Protein AF-A0A0R3RTC9-F1 (afdb_monomer_lite)

Foldseek 3Di:
DPDPPDDPVVVLVVLVVQQVVQQVVCVVVVPPANGFDDDPRFAFCALPGHDLVSLLVNLVVVVSDDPVSVVRSVSVLVVQLVQQDPQLKGAGGPVCRPPDPDLPDQLWRRGMLLVLLSSLLSVCVRPVDCSSLVSNVSSLSNCVVRVCDPPDCDCGRHNVVSVVSVVSNCVRCVDFLDLVVLLVLLVVLLVVLVPDDDDLVLLQQALFLHLLVLLLLLCLSCLSVVVCNVVSLVSNVVSLVVSVVSDPPPQLQFDRRGCLVSLLSVQLSCCVPPVDGPLVSLVSLLVCLCVQLDPCQQVQWAQACGRHLLVSLLSQVSCCVSNVDNSDDLVSNLSSLVSQLVQQQVVCVVVVNPANGFTGHNNFGFPACGRHDLVRLLSCLLPVVSDDPVSNVSSVRNVVVQLVQQDPQLKHAGTPVCRPPDPDLNGQLWNRGMLLVLLSSLLSVLVRDPDPVSNVSSVVSNVSSLSNCLVRVCALQALFCGRHLLVSLLSLLVVCLRPVPVVSLVSSRVSLCLRSDPVSRVSRDQFPSASRCGRHCSVSSSSSSCNNPSNPRARPSRGHDDD

InterPro domains:
  IPR007822 Lanthionine synthetase C-like [PF05147] (204-558)
  IPR007822 Lanthionine synthetase C-like [PR01950] (204-222)
  IPR007822 Lanthionine synthetase C-like [PR01950] (303-318)
  IPR007822 Lanthionine synthetase C-like [PR01950] (366-382)
  IPR007822 Lanthionine synthetase C-like [PR01950] (428-448)
  IPR007822 Lanthionine synthetase C-like [PR01950] (479-492)
  IPR007822 Lanthionine synthetase C-like [PR01950] (530-547)
  IPR007822 Lanthionine synthetase C-like [SM01260] (1-200)
  IPR007822 Lanthionine synthetase C-like [SM01260] (201-560)
  IPR012341 Six-hairpin glycosidase-like superfamily [G3DSA:1.50.10.10] (1-179)
  IPR012341 Six-hairpin glycosidase-like superfamily [G3DSA:1.50.10.10] (180-560)
  IPR020464 LanC-like protein, eukaryotic [PR01951] (333-348)
  IPR020464 LanC-like protein, eukaryotic [PR01951] (355-367)
  IPR020464 LanC-like protein, eukaryotic [PR01951] (403-418)
  IPR020464 LanC-like protein, eukaryotic [PR01951] (495-513)
  IPR020464 LanC-like protein, eukaryotic [PR01951] (546-560)

Organism: NCBI:txid1147741

Radius of gyration: 29.36 Å; chains: 1; bounding box: 79×51×87 Å

pLDDT: mean 92.73, std 8.26, range [42.28, 98.88]

Sequence (563 aa):
MAYKVIPDACIGNVVNKVIASGRSYAASKRFKVPLMYQYHGRHYLGAAHGLMGILQMLLCFVEFLDEEAKSDVLKTVDWILSLQLKNGNIPSKVEEEGIDQGENELVQWCHGATGAVHLMIVAYLRTRNEKYLKSADAALNLIWEKGILMKGPGICHGAAGSGYAFLLFHRLTNEQVTTQILKREVANLAEEIMKRSHTVDDYDGGAYVGVAGDGYSLLYASRLLPEKTEQYVNFCRRAVEEQLKQRGRDREGQYLLGALGVYVIKAILDYETKKFVNITVIDKVASLINVICAKDYLPNGADEMLVGRAGFLAAILTLRMCLHHEIISNSHVKRVIDCIIDSGRRYARRHKSRAPLMYQYYDVQYLGAAHGLMGILQMLLSFSDLLDDTALRDVESTLNWLLEIQEENGNFAPSVEEIGRNRGSNELVHWCHGATGAVHLMIVAYLRTNKVKFLEVFILHSEKALDLIWKQGILRKGPGICHGVAGGGYAFLLYYRLTQKAKYLKYAQCFARIAYDQNFRNQARRPDSPCSLFEGIGGLLCFLVDVSNPSMAQFPLVPIIFE

Structure (mmCIF, N/CA/C/O backbone):
data_AF-A0A0R3RTC9-F1
#
_entry.id   AF-A0A0R3RTC9-F1
#
loop_
_atom_site.group_PDB
_atom_site.id
_atom_site.type_symbol
_atom_site.label_atom_id
_atom_site.label_alt_id
_atom_site.label_comp_id
_atom_site.label_asym_id
_atom_site.label_entity_id
_atom_site.label_seq_id
_atom_site.pdbx_PDB_ins_code
_atom_site.Cartn_x
_atom_site.Cartn_y
_atom_site.Cartn_z
_atom_site.occupancy
_atom_site.B_iso_or_equiv
_atom_site.auth_seq_id
_atom_site.auth_comp_id
_atom_site.auth_asym_id
_atom_site.auth_atom_id
_atom_site.pdbx_PDB_model_num
ATOM 1 N N . MET A 1 1 ? -46.178 11.152 17.081 1.00 42.28 1 MET A N 1
ATOM 2 C CA . MET A 1 1 ? -46.145 10.811 18.520 1.00 42.28 1 MET A CA 1
ATOM 3 C C . MET A 1 1 ? -46.043 9.302 18.630 1.00 42.28 1 MET A C 1
ATOM 5 O O . MET A 1 1 ? -46.948 8.625 18.163 1.00 42.28 1 MET A O 1
ATOM 9 N N . ALA A 1 2 ? -44.940 8.767 19.151 1.00 46.84 2 ALA A N 1
ATOM 10 C CA . ALA A 1 2 ? -44.885 7.347 19.482 1.00 46.84 2 ALA A CA 1
ATOM 11 C C . ALA A 1 2 ? -45.723 7.140 20.751 1.00 46.84 2 ALA A C 1
ATOM 13 O O . ALA A 1 2 ? -45.414 7.727 21.786 1.00 46.84 2 ALA A O 1
ATOM 14 N N . TYR A 1 3 ? -46.808 6.371 20.668 1.00 51.31 3 TYR A N 1
ATOM 15 C CA . TYR A 1 3 ? -47.539 5.936 21.858 1.00 51.31 3 TYR A CA 1
ATOM 16 C C . TYR A 1 3 ? -46.566 5.157 22.756 1.00 51.31 3 TYR A C 1
ATOM 18 O O . TYR A 1 3 ? -45.981 4.169 22.307 1.00 51.31 3 TYR A O 1
ATOM 26 N N . LYS A 1 4 ? -46.352 5.596 24.006 1.00 59.97 4 LYS A N 1
ATOM 27 C CA . LYS A 1 4 ? -45.584 4.807 24.982 1.00 59.97 4 LYS A CA 1
ATOM 28 C C . LYS A 1 4 ? -46.392 3.550 25.307 1.00 59.97 4 LYS A C 1
ATOM 30 O O . LYS A 1 4 ? -47.387 3.621 26.017 1.00 59.97 4 LYS A O 1
ATOM 35 N N . VAL A 1 5 ? -45.967 2.414 24.755 1.00 80.25 5 VAL A N 1
ATOM 36 C CA . VAL A 1 5 ? -46.619 1.103 24.936 1.00 80.25 5 VAL A CA 1
ATOM 37 C C . VAL A 1 5 ? -46.515 0.612 26.391 1.00 80.25 5 VAL A C 1
ATOM 39 O O . VAL A 1 5 ? -47.360 -0.154 26.839 1.00 80.25 5 VAL A O 1
ATOM 42 N N . ILE A 1 6 ? -45.515 1.079 27.150 1.00 86.81 6 ILE A N 1
ATOM 43 C CA . ILE A 1 6 ? -45.290 0.733 28.561 1.00 86.81 6 ILE A CA 1
ATOM 44 C C . ILE A 1 6 ? -45.199 2.029 29.388 1.00 86.81 6 ILE A C 1
ATOM 46 O O . ILE A 1 6 ? -44.438 2.920 29.000 1.00 86.81 6 ILE A O 1
ATOM 50 N N . PRO A 1 7 ? -45.930 2.159 30.515 1.00 90.94 7 PRO A N 1
ATOM 51 C CA . PRO A 1 7 ? -45.846 3.337 31.378 1.00 90.94 7 PRO A CA 1
ATOM 52 C C . PRO A 1 7 ? -44.465 3.512 32.025 1.00 90.94 7 PRO A C 1
ATOM 54 O O . PRO A 1 7 ? -43.882 2.554 32.533 1.00 90.94 7 PRO A O 1
ATOM 57 N N . ASP A 1 8 ? -43.992 4.757 32.111 1.00 92.19 8 ASP A N 1
ATOM 58 C CA . ASP A 1 8 ? -42.717 5.125 32.750 1.00 92.19 8 ASP A CA 1
ATOM 59 C C . ASP A 1 8 ? -42.610 4.626 34.198 1.00 92.19 8 ASP A C 1
ATOM 61 O O . ASP A 1 8 ? -41.556 4.158 34.617 1.00 92.19 8 ASP A O 1
ATOM 65 N N . ALA A 1 9 ? -43.716 4.641 34.950 1.00 92.56 9 ALA A N 1
ATOM 66 C CA . ALA A 1 9 ? -43.760 4.115 36.314 1.00 92.56 9 ALA A CA 1
ATOM 67 C C . ALA A 1 9 ? -43.423 2.614 36.379 1.00 92.56 9 ALA A C 1
ATOM 69 O O . ALA A 1 9 ? -42.747 2.166 37.304 1.00 92.56 9 ALA A O 1
ATOM 70 N N . CYS A 1 10 ? -43.845 1.827 35.383 1.00 94.44 10 CYS A N 1
ATOM 71 C CA . CYS A 1 10 ? -43.515 0.405 35.311 1.00 94.44 10 CYS A CA 1
ATOM 72 C C . CYS A 1 10 ? -42.017 0.199 35.061 1.00 94.44 10 CYS A C 1
ATOM 74 O O . CYS A 1 10 ? -41.404 -0.654 35.701 1.00 94.44 10 CYS A O 1
ATOM 76 N N . ILE A 1 11 ? -41.423 1.004 34.175 1.00 93.81 11 ILE A N 1
ATOM 77 C CA . ILE A 1 11 ? -39.985 0.964 33.876 1.00 93.81 11 ILE A CA 1
ATOM 78 C C . ILE A 1 11 ? -39.184 1.377 35.117 1.00 93.81 11 ILE A C 1
ATOM 80 O O . ILE A 1 11 ? -38.298 0.638 35.549 1.00 93.81 11 ILE A O 1
ATOM 84 N N . GLY A 1 12 ? -39.552 2.498 35.745 1.00 95.50 12 GLY A N 1
ATOM 85 C CA . GLY A 1 12 ? -38.921 2.996 36.967 1.00 95.50 12 GLY A CA 1
ATOM 86 C C . GLY A 1 12 ? -38.961 1.984 38.113 1.00 95.50 12 GLY A C 1
ATOM 87 O O . GLY A 1 12 ? -37.949 1.767 38.774 1.00 95.50 12 GLY A O 1
ATOM 88 N N . ASN A 1 13 ? -40.080 1.277 38.301 1.00 96.69 13 ASN A N 1
ATOM 89 C CA . ASN A 1 13 ? -40.184 0.218 39.311 1.00 96.69 13 ASN A CA 1
ATOM 90 C C . ASN A 1 13 ? -39.179 -0.920 39.077 1.00 96.69 13 ASN A C 1
ATOM 92 O O . ASN A 1 13 ? -38.574 -1.408 40.034 1.00 96.69 13 ASN A O 1
ATOM 96 N N . VAL A 1 14 ? -38.971 -1.332 37.822 1.00 97.25 14 VAL A N 1
ATOM 97 C CA . VAL A 1 14 ? -37.979 -2.364 37.485 1.00 97.25 14 VAL A CA 1
ATOM 98 C C . VAL A 1 14 ? -36.562 -1.845 37.721 1.00 97.25 14 VAL A C 1
ATOM 100 O O . VAL A 1 14 ? -35.784 -2.519 38.394 1.00 97.25 14 VAL A O 1
ATOM 103 N N . VAL A 1 15 ? -36.238 -0.641 37.241 1.00 97.56 15 VAL A N 1
ATOM 104 C CA . VAL A 1 15 ? -34.916 -0.016 37.424 1.00 97.56 15 VAL A CA 1
ATOM 105 C C . VAL A 1 15 ? -34.570 0.112 38.912 1.00 97.56 15 VAL A C 1
ATOM 107 O O . VAL A 1 15 ? -33.519 -0.365 39.349 1.00 97.56 15 VAL A O 1
ATOM 110 N N . ASN A 1 16 ? -35.491 0.649 39.714 1.00 96.50 16 ASN A N 1
ATOM 111 C CA . ASN A 1 16 ? -35.322 0.785 41.161 1.00 96.50 16 ASN A CA 1
ATOM 112 C C . ASN A 1 16 ? -35.148 -0.574 41.843 1.00 96.50 16 ASN A C 1
ATOM 114 O O . ASN A 1 16 ? -34.333 -0.711 42.758 1.00 96.50 16 ASN A O 1
ATOM 118 N N . LYS A 1 17 ? -35.868 -1.608 41.386 1.00 98.06 17 LYS A N 1
ATOM 119 C CA . LYS A 1 17 ? -35.719 -2.957 41.936 1.00 98.06 17 LYS A CA 1
ATOM 120 C C . LYS A 1 17 ? -34.351 -3.559 41.619 1.00 98.06 17 LYS A C 1
ATOM 122 O O . LYS A 1 17 ? -33.770 -4.190 42.505 1.00 98.06 17 LYS A O 1
ATOM 127 N N . VAL A 1 18 ? -33.831 -3.345 40.409 1.00 98.25 18 VAL A N 1
ATOM 128 C CA . VAL A 1 18 ? -32.479 -3.775 40.023 1.00 98.25 18 VAL A CA 1
ATOM 129 C C . VAL A 1 18 ? -31.452 -3.122 40.951 1.00 98.25 18 VAL A C 1
ATOM 131 O O . VAL A 1 18 ? -30.737 -3.851 41.637 1.00 98.25 18 VAL A O 1
ATOM 134 N N . ILE A 1 19 ? -31.470 -1.790 41.093 1.00 98.56 19 ILE A N 1
ATOM 135 C CA . ILE A 1 19 ? -30.566 -1.051 41.996 1.00 98.56 19 ILE A CA 1
ATOM 136 C C . ILE A 1 19 ? -30.670 -1.549 43.442 1.00 98.56 19 ILE A C 1
ATOM 138 O O . ILE A 1 19 ? -29.659 -1.909 44.046 1.00 98.56 19 ILE A O 1
ATOM 142 N N . ALA A 1 20 ? -31.885 -1.628 43.993 1.00 98.19 20 ALA A N 1
ATOM 143 C CA . ALA A 1 20 ? -32.097 -2.052 45.375 1.00 98.19 20 ALA A CA 1
ATOM 144 C C . ALA A 1 20 ? -31.589 -3.482 45.628 1.00 98.19 20 ALA A C 1
ATOM 146 O O . ALA A 1 20 ? -30.957 -3.744 46.654 1.00 98.19 20 ALA A O 1
ATOM 147 N N . SER A 1 21 ? -31.830 -4.404 44.688 1.00 97.94 21 SER A N 1
ATOM 148 C CA . SER A 1 21 ? -31.330 -5.780 44.793 1.00 97.94 21 SER A CA 1
ATOM 149 C C . SER A 1 21 ? -29.802 -5.850 44.717 1.00 97.94 21 SER A C 1
ATOM 151 O O . SER A 1 21 ? -29.195 -6.556 45.523 1.00 97.94 21 SER A O 1
ATOM 153 N N . GLY A 1 22 ? -29.183 -5.059 43.833 1.00 98.19 22 GLY A N 1
ATOM 154 C CA . GLY A 1 22 ? -27.730 -4.981 43.690 1.00 98.19 22 GLY A CA 1
ATOM 155 C C . GLY A 1 22 ? -27.042 -4.420 44.932 1.00 98.19 22 GLY A C 1
ATOM 156 O O . GLY A 1 22 ? -26.077 -5.016 45.409 1.00 98.19 22 GLY A O 1
ATOM 157 N N . ARG A 1 23 ? -27.574 -3.327 45.500 1.00 98.50 23 ARG A N 1
ATOM 158 C CA . ARG A 1 23 ? -27.082 -2.726 46.755 1.00 98.50 23 ARG A CA 1
ATOM 159 C C . ARG A 1 23 ? -27.177 -3.704 47.921 1.00 98.50 23 ARG A C 1
ATOM 161 O O . ARG A 1 23 ? -26.206 -3.922 48.644 1.00 98.50 23 ARG A O 1
ATOM 168 N N . SER A 1 24 ? -28.351 -4.318 48.093 1.00 98.25 24 SER A N 1
ATOM 169 C CA . SER A 1 24 ? -28.602 -5.267 49.181 1.00 98.25 24 SER A CA 1
ATOM 170 C C . SER A 1 24 ? -27.667 -6.474 49.095 1.00 98.25 24 SER A C 1
ATOM 172 O O . SER A 1 24 ? -27.045 -6.847 50.094 1.00 98.25 24 SER A O 1
ATOM 174 N N . TYR A 1 25 ? -27.507 -7.048 47.899 1.00 98.06 25 TYR A N 1
ATOM 175 C CA . TYR A 1 25 ? -26.626 -8.193 47.709 1.00 98.06 25 TYR A CA 1
ATOM 176 C C . TYR A 1 25 ? -25.154 -7.821 47.934 1.00 98.06 25 TYR A C 1
ATOM 178 O O . TYR A 1 25 ? -24.480 -8.502 48.715 1.00 98.06 25 TYR A O 1
ATOM 186 N N . ALA A 1 26 ? -24.678 -6.717 47.343 1.00 97.69 26 ALA A N 1
ATOM 187 C CA . ALA A 1 26 ? -23.315 -6.220 47.531 1.00 97.69 26 ALA A CA 1
ATOM 188 C C . ALA A 1 26 ? -22.976 -6.009 49.014 1.00 97.69 26 ALA A C 1
ATOM 190 O O . ALA A 1 26 ? -21.958 -6.521 49.488 1.00 97.69 26 ALA A O 1
ATOM 191 N N . ALA A 1 27 ? -23.866 -5.357 49.769 1.00 97.31 27 ALA A N 1
ATOM 192 C CA . ALA A 1 27 ? -23.703 -5.151 51.205 1.00 97.31 27 ALA A CA 1
ATOM 193 C C . ALA A 1 27 ? -23.698 -6.479 51.986 1.00 97.31 27 ALA A C 1
ATOM 195 O O . ALA A 1 27 ? -22.810 -6.708 52.809 1.00 97.31 27 ALA A O 1
ATOM 196 N N . SER A 1 28 ? -24.635 -7.391 51.692 1.00 97.19 28 SER A N 1
ATOM 197 C CA . SER A 1 28 ? -24.749 -8.688 52.387 1.00 97.19 28 SER A CA 1
ATOM 198 C C . SER A 1 28 ? -23.502 -9.567 52.235 1.00 97.19 28 SER A C 1
ATOM 200 O O . SER A 1 28 ? -23.142 -10.309 53.151 1.00 97.19 28 SER A O 1
ATOM 202 N N . LYS A 1 29 ? -22.821 -9.467 51.089 1.00 95.75 29 LYS A N 1
ATOM 203 C CA . LYS A 1 29 ? -21.585 -10.197 50.782 1.00 95.75 29 LYS A CA 1
ATOM 204 C C . LYS A 1 29 ? -20.321 -9.362 51.000 1.00 95.75 29 LYS A C 1
ATOM 206 O O . LYS A 1 29 ? -19.229 -9.868 50.765 1.00 95.75 29 LYS A O 1
ATOM 211 N N . ARG A 1 30 ? -20.459 -8.125 51.497 1.00 94.50 30 ARG A N 1
ATOM 212 C CA . ARG A 1 30 ? -19.363 -7.183 51.785 1.00 94.50 30 ARG A CA 1
ATOM 213 C C . ARG A 1 30 ? -18.473 -6.889 50.568 1.00 94.50 30 ARG A C 1
ATOM 215 O O . ARG A 1 30 ? -17.258 -6.751 50.705 1.00 94.50 30 ARG A O 1
ATOM 222 N N . PHE A 1 31 ? -19.067 -6.788 49.379 1.00 94.31 31 PHE A N 1
ATOM 223 C CA . PHE A 1 31 ? -18.347 -6.311 48.198 1.00 94.31 31 PHE A CA 1
ATOM 224 C C . PHE A 1 31 ? -17.949 -4.842 48.377 1.00 94.31 31 PHE A C 1
ATOM 226 O O . PHE A 1 31 ? -18.695 -4.045 48.939 1.00 94.31 31 PHE A O 1
ATOM 233 N N . LYS A 1 32 ? -16.769 -4.473 47.866 1.00 90.44 32 LYS A N 1
ATOM 234 C CA . LYS A 1 32 ? -16.274 -3.083 47.883 1.00 90.44 32 LYS A CA 1
ATOM 235 C C . LYS A 1 32 ? -16.946 -2.188 46.836 1.00 90.44 32 LYS A C 1
ATOM 237 O O . LYS A 1 32 ? -16.710 -0.984 46.827 1.00 90.44 32 LYS A O 1
ATOM 242 N N . VAL A 1 33 ? -17.752 -2.774 45.953 1.00 95.75 33 VAL A N 1
ATOM 243 C CA . VAL A 1 33 ? -18.508 -2.060 44.925 1.00 95.75 33 VAL A CA 1
ATOM 244 C C . VAL A 1 33 ? -19.961 -1.855 45.334 1.00 95.75 33 VAL A C 1
ATOM 246 O O . VAL A 1 33 ? -20.517 -2.722 46.008 1.00 95.75 33 VAL A O 1
ATOM 249 N N . PRO A 1 34 ? -20.603 -0.757 44.895 1.00 97.44 34 PRO A N 1
ATOM 250 C CA . PRO A 1 34 ? -21.987 -0.472 45.266 1.00 97.44 34 PRO A CA 1
ATOM 251 C C . PRO A 1 34 ? -23.002 -1.499 44.759 1.00 97.44 34 PRO A C 1
ATOM 253 O O . PRO A 1 34 ? -23.995 -1.761 45.434 1.00 97.44 34 PRO A O 1
ATOM 256 N N . LEU A 1 35 ? -22.771 -2.077 43.576 1.00 98.38 35 LEU A N 1
ATOM 257 C CA . LEU A 1 35 ? -23.693 -3.019 42.945 1.00 98.38 35 LEU A CA 1
ATOM 258 C C . LEU A 1 35 ? -22.993 -4.345 42.649 1.00 98.38 35 LEU A C 1
ATOM 260 O O . LEU A 1 35 ? -21.937 -4.380 42.019 1.00 98.38 35 LEU A O 1
ATOM 264 N N . MET A 1 36 ? -23.620 -5.446 43.057 1.00 98.00 36 MET A N 1
ATOM 265 C CA . MET A 1 36 ? -23.179 -6.795 42.718 1.00 98.00 36 MET A CA 1
ATOM 266 C C . MET A 1 36 ? -24.374 -7.738 42.625 1.00 98.00 36 MET A C 1
ATOM 268 O O . MET A 1 36 ? -25.366 -7.563 43.328 1.00 98.00 36 MET A O 1
ATOM 272 N N . TYR A 1 37 ? -24.261 -8.759 41.778 1.00 97.06 37 TYR A N 1
ATOM 273 C CA . TYR A 1 37 ? -25.316 -9.738 41.535 1.00 97.06 37 TYR A CA 1
ATOM 274 C C . TYR A 1 37 ? -24.723 -11.142 41.457 1.00 97.06 37 TYR A C 1
ATOM 276 O O . TYR A 1 37 ? -23.545 -11.322 41.146 1.00 97.06 37 TYR A O 1
ATOM 284 N N . GLN A 1 38 ? -25.557 -12.141 41.727 1.00 95.19 38 GLN A N 1
ATOM 285 C CA . GLN A 1 38 ? -25.181 -13.545 41.644 1.00 95.19 38 GLN A CA 1
ATOM 286 C C . GLN A 1 38 ? -26.135 -14.292 40.725 1.00 95.19 38 GLN A C 1
ATOM 288 O O . GLN A 1 38 ? -27.351 -14.111 40.786 1.00 95.19 38 GLN A O 1
ATOM 293 N N . TYR A 1 39 ? -25.570 -15.183 39.918 1.00 93.25 39 TYR A N 1
ATOM 294 C CA . TYR A 1 39 ? -26.320 -16.092 39.066 1.00 93.25 39 TYR A CA 1
ATOM 295 C C . TYR A 1 39 ? -25.756 -17.508 39.206 1.00 93.25 39 TYR A C 1
ATOM 297 O O . TYR A 1 39 ? -24.554 -17.725 39.049 1.00 93.25 39 TYR A O 1
ATOM 305 N N . HIS A 1 40 ? -26.616 -18.467 39.570 1.00 91.69 40 HIS A N 1
ATOM 306 C CA . HIS A 1 40 ? -26.242 -19.855 39.892 1.00 91.69 40 HIS A CA 1
ATOM 307 C C . HIS A 1 40 ? -24.996 -19.975 40.786 1.00 91.69 40 HIS A C 1
ATOM 309 O O . HIS A 1 40 ? -24.060 -20.720 40.493 1.00 91.69 40 HIS A O 1
ATOM 315 N N . GLY A 1 41 ? -24.967 -19.205 41.874 1.00 91.75 41 GLY A N 1
ATOM 316 C CA . GLY A 1 41 ? -23.883 -19.269 42.852 1.00 91.75 41 GLY A CA 1
ATOM 317 C C . GLY A 1 41 ? -22.601 -18.524 42.462 1.00 91.75 41 GLY A C 1
ATOM 318 O O . GLY A 1 41 ? -21.682 -18.488 43.274 1.00 91.75 41 GLY A O 1
ATOM 319 N N . ARG A 1 42 ? -22.520 -17.905 41.276 1.00 91.94 42 ARG A N 1
ATOM 320 C CA . ARG A 1 42 ? -21.301 -17.239 40.777 1.00 91.94 42 ARG A CA 1
ATOM 321 C C . ARG A 1 42 ? -21.517 -15.760 40.461 1.00 91.94 42 ARG A C 1
ATOM 323 O O . ARG A 1 42 ? -22.640 -15.351 40.154 1.00 91.94 42 ARG A O 1
ATOM 330 N N . HIS A 1 43 ? -20.436 -14.984 40.483 1.00 95.25 43 HIS A N 1
ATOM 331 C CA . HIS A 1 43 ? -20.452 -13.543 40.214 1.00 95.25 43 HIS A CA 1
ATOM 332 C C . HIS A 1 43 ? -19.946 -13.259 38.796 1.00 95.25 43 HIS A C 1
ATOM 334 O O . HIS A 1 43 ? -18.792 -12.894 38.582 1.00 95.25 43 HIS A O 1
ATOM 340 N N . TYR A 1 44 ? -20.804 -13.476 37.800 1.00 95.44 44 TYR A N 1
ATOM 341 C CA . TYR A 1 44 ? -20.446 -13.233 36.404 1.00 95.44 44 TYR A CA 1
ATOM 342 C C . TYR A 1 44 ? -20.260 -11.739 36.118 1.00 95.44 44 TYR A C 1
ATOM 344 O O . TYR A 1 44 ? -21.047 -10.897 36.551 1.00 95.44 44 TYR A O 1
ATOM 352 N N . LEU A 1 45 ? -19.253 -11.425 35.309 1.00 95.12 45 LEU A N 1
ATOM 353 C CA . LEU A 1 45 ? -18.973 -10.073 34.827 1.00 95.12 45 LEU A CA 1
ATOM 354 C C . LEU A 1 45 ? -19.486 -9.852 33.400 1.00 95.12 45 LEU A C 1
ATOM 356 O O . LEU A 1 45 ? -19.853 -8.737 33.062 1.00 95.12 45 LEU A O 1
ATOM 360 N N . GLY A 1 46 ? -19.568 -10.912 32.593 1.00 93.12 46 GLY A N 1
ATOM 361 C CA . GLY A 1 46 ? -19.995 -10.913 31.187 1.00 93.12 46 GLY A CA 1
ATOM 362 C C . GLY A 1 46 ? -21.333 -10.220 30.856 1.00 93.12 46 GLY A C 1
ATOM 363 O O . GLY A 1 46 ? -22.162 -10.000 31.735 1.00 93.12 46 GLY A O 1
ATOM 364 N N . ALA A 1 47 ? -21.592 -9.903 29.578 1.00 94.88 47 ALA A N 1
ATOM 365 C CA . ALA A 1 47 ? -22.787 -9.132 29.196 1.00 94.88 47 ALA A CA 1
ATOM 366 C C . ALA A 1 47 ? -24.110 -9.921 29.251 1.00 94.88 47 ALA A C 1
ATOM 368 O O . ALA A 1 47 ? -25.167 -9.324 29.417 1.00 94.88 47 ALA A O 1
ATOM 369 N N . ALA A 1 48 ? -24.077 -11.251 29.126 1.00 93.06 48 ALA A N 1
ATOM 370 C CA . ALA A 1 48 ? -25.302 -12.057 29.071 1.00 93.06 48 ALA A CA 1
ATOM 371 C C . ALA A 1 48 ? -25.898 -12.341 30.459 1.00 93.06 48 ALA A C 1
ATOM 373 O O . ALA A 1 48 ? -27.094 -12.180 30.682 1.00 93.06 48 ALA A O 1
ATOM 374 N N . HIS A 1 49 ? -25.055 -12.795 31.389 1.00 90.38 49 HIS A N 1
ATOM 375 C CA . HIS A 1 49 ? -25.472 -13.277 32.712 1.00 90.38 49 HIS A CA 1
ATOM 376 C C . HIS A 1 49 ? -24.818 -12.509 33.861 1.00 90.38 49 HIS A C 1
ATOM 378 O O . HIS A 1 49 ? -24.884 -12.946 35.009 1.00 90.38 49 HIS A O 1
ATOM 384 N N . GLY A 1 50 ? -24.128 -11.414 33.551 1.00 94.50 50 GLY A N 1
ATOM 385 C CA . GLY A 1 50 ? -23.233 -10.751 34.480 1.00 94.50 50 GLY A CA 1
ATOM 386 C C . GLY A 1 50 ? -23.394 -9.244 34.543 1.00 94.50 50 GLY A C 1
ATOM 387 O O . GLY A 1 50 ? -24.278 -8.632 33.935 1.00 94.50 50 GLY A O 1
ATOM 388 N N . LEU A 1 51 ? -22.506 -8.658 35.338 1.00 96.69 51 LEU A N 1
ATOM 389 C CA . LEU A 1 51 ? -22.581 -7.268 35.755 1.00 96.69 51 LEU A CA 1
ATOM 390 C C . LEU A 1 51 ? -22.518 -6.286 34.577 1.00 96.69 51 LEU A C 1
ATOM 392 O O . LEU A 1 51 ? -23.236 -5.290 34.599 1.00 96.69 51 LEU A O 1
ATOM 396 N N . MET A 1 52 ? -21.743 -6.573 33.525 1.00 97.62 52 MET A N 1
ATOM 397 C CA . MET A 1 52 ? -21.626 -5.666 32.379 1.00 97.62 52 MET A CA 1
ATOM 398 C C . MET A 1 52 ? -22.960 -5.440 31.661 1.00 97.62 52 MET A C 1
ATOM 400 O O . MET A 1 52 ? -23.278 -4.301 31.326 1.00 97.62 52 MET A O 1
ATOM 404 N N . GLY A 1 53 ? -23.770 -6.487 31.480 1.00 97.25 53 GLY A N 1
ATOM 405 C CA . GLY A 1 53 ? -25.084 -6.365 30.842 1.00 97.25 53 GLY A CA 1
ATOM 406 C C . GLY A 1 53 ? -26.070 -5.570 31.693 1.00 97.25 53 GLY A C 1
ATOM 407 O O . GLY A 1 53 ? -26.789 -4.709 31.184 1.00 97.25 53 GLY A O 1
ATOM 408 N N . ILE A 1 54 ? -26.052 -5.804 33.008 1.00 98.19 54 ILE A N 1
ATOM 409 C CA . ILE A 1 54 ? -26.899 -5.082 33.965 1.00 98.19 54 ILE A CA 1
ATOM 410 C C . ILE A 1 54 ? -26.546 -3.591 33.965 1.00 98.19 54 ILE A C 1
ATOM 412 O O . ILE A 1 54 ? -27.428 -2.751 33.794 1.00 98.19 54 ILE A O 1
ATOM 416 N N . LEU A 1 55 ? -25.259 -3.255 34.100 1.00 98.50 55 LEU A N 1
ATOM 417 C CA . LEU A 1 55 ? -24.790 -1.867 34.095 1.00 98.50 55 LEU A CA 1
ATOM 418 C C . LEU A 1 55 ? -25.075 -1.176 32.757 1.00 98.50 55 LEU A C 1
ATOM 420 O O . LEU A 1 55 ? -25.506 -0.025 32.751 1.00 98.50 55 LEU A O 1
ATOM 424 N N . GLN A 1 56 ? -24.899 -1.880 31.634 1.00 97.69 56 GLN A N 1
ATOM 425 C CA . GLN A 1 56 ? -25.219 -1.349 30.309 1.00 97.69 56 GLN A CA 1
ATOM 426 C C . GLN A 1 56 ? -26.699 -0.953 30.234 1.00 97.69 56 GLN A C 1
ATOM 428 O O . GLN A 1 56 ? -27.012 0.147 29.782 1.00 97.69 56 GLN A O 1
ATOM 433 N N . MET A 1 57 ? -27.609 -1.817 30.698 1.00 97.50 57 MET A N 1
ATOM 434 C CA . MET A 1 57 ? -29.042 -1.511 30.696 1.00 97.50 57 MET A CA 1
ATOM 435 C C . MET A 1 57 ? -29.386 -0.371 31.655 1.00 97.50 57 MET A C 1
ATOM 437 O O . MET A 1 57 ? -30.107 0.540 31.260 1.00 97.50 57 MET A O 1
ATOM 441 N N . LEU A 1 58 ? -28.828 -0.349 32.868 1.00 98.25 58 LEU A N 1
ATOM 442 C CA . LEU A 1 58 ? -29.050 0.756 33.811 1.00 98.25 58 LEU A CA 1
ATOM 443 C C . LEU A 1 58 ? -28.613 2.109 33.227 1.00 98.25 58 LEU A C 1
ATOM 445 O O . LEU A 1 58 ? -29.328 3.096 33.362 1.00 98.25 58 LEU A O 1
ATOM 449 N N . LEU A 1 59 ? -27.488 2.154 32.508 1.00 97.56 59 LEU A N 1
ATOM 450 C CA . LEU A 1 59 ? -27.042 3.363 31.810 1.00 97.56 59 LEU A CA 1
ATOM 451 C C . LEU A 1 59 ? -27.926 3.732 30.607 1.00 97.56 59 LEU A C 1
ATOM 453 O O . LEU A 1 59 ? -28.047 4.914 30.273 1.00 97.56 59 LEU A O 1
ATOM 457 N N . CYS A 1 60 ? -28.542 2.757 29.934 1.00 95.81 60 CYS A N 1
ATOM 458 C CA . CYS A 1 60 ? -29.508 3.036 28.871 1.00 95.81 60 CYS A CA 1
ATOM 459 C C . CYS A 1 60 ? -30.746 3.770 29.407 1.00 95.81 60 CYS A C 1
ATOM 461 O O . CYS A 1 60 ? -31.208 4.673 28.714 1.00 95.81 60 CYS A O 1
ATOM 463 N N . PHE A 1 61 ? -31.189 3.438 30.626 1.00 95.94 61 PHE A N 1
ATOM 464 C CA . PHE A 1 61 ? -32.349 4.002 31.338 1.00 95.94 61 PHE A CA 1
ATOM 465 C C . PHE A 1 61 ? -31.953 5.016 32.432 1.00 95.94 61 PHE A C 1
ATOM 467 O O . PHE A 1 61 ? -32.576 5.088 33.494 1.00 95.94 61 PHE A O 1
ATOM 474 N N . VAL A 1 62 ? -30.886 5.785 32.200 1.00 94.94 62 VAL A N 1
ATOM 475 C CA . VAL A 1 62 ? -30.293 6.713 33.183 1.00 94.94 62 VAL A CA 1
ATOM 476 C C . VAL A 1 62 ? -31.272 7.772 33.706 1.00 94.94 62 VAL A C 1
ATOM 478 O O . VAL A 1 62 ? -31.100 8.282 34.810 1.00 94.94 62 VAL A O 1
ATOM 481 N N . GLU A 1 63 ? -32.300 8.103 32.930 1.00 94.50 63 GLU A N 1
ATOM 482 C CA . GLU A 1 63 ? -33.359 9.048 33.283 1.00 94.50 63 GLU A CA 1
ATOM 483 C C . GLU A 1 63 ? -34.252 8.565 34.435 1.00 94.50 63 GLU A C 1
ATOM 485 O O . GLU A 1 63 ? -34.895 9.384 35.086 1.00 94.50 63 GLU A O 1
ATOM 490 N N . PHE A 1 64 ? -34.262 7.257 34.713 1.00 96.38 64 PHE A N 1
ATOM 491 C CA . PHE A 1 64 ? -35.002 6.648 35.821 1.00 96.38 64 PHE A CA 1
ATOM 492 C C . PHE A 1 64 ? -34.155 6.462 37.087 1.00 96.38 64 PHE A C 1
ATOM 494 O O . PHE A 1 64 ? -34.666 5.971 38.090 1.00 96.38 64 PHE A O 1
ATOM 501 N N . LEU A 1 65 ? -32.869 6.822 37.047 1.00 96.62 65 LEU A N 1
ATOM 502 C CA . LEU A 1 65 ? -31.963 6.729 38.189 1.00 96.62 65 LEU A CA 1
ATOM 503 C C . LEU A 1 65 ? -31.922 8.060 38.945 1.00 96.62 65 LEU A C 1
ATOM 505 O O . LEU A 1 65 ? -31.791 9.123 38.334 1.00 96.62 65 LEU A O 1
ATOM 509 N N . ASP A 1 66 ? -31.964 8.003 40.275 1.00 96.38 66 ASP A N 1
ATOM 510 C CA . ASP A 1 66 ? -31.587 9.144 41.113 1.00 96.38 66 ASP A CA 1
ATOM 511 C C . ASP A 1 66 ? -30.057 9.351 41.123 1.00 96.38 66 ASP A C 1
ATOM 513 O O . ASP A 1 66 ? -29.290 8.542 40.593 1.00 96.38 66 ASP A O 1
ATOM 517 N N . GLU A 1 67 ? -29.586 10.462 41.693 1.00 97.19 67 GLU A N 1
ATOM 518 C CA . GLU A 1 67 ? -28.156 10.809 41.686 1.00 97.19 67 GLU A CA 1
ATOM 519 C C . GLU A 1 67 ? -27.281 9.804 42.450 1.00 97.19 67 GLU A C 1
ATOM 521 O O . GLU A 1 67 ? -26.139 9.543 42.057 1.00 97.19 67 GLU A O 1
ATOM 526 N N . GLU A 1 68 ? -27.810 9.189 43.509 1.00 97.88 68 GLU A N 1
ATOM 527 C CA . GLU A 1 68 ? -27.086 8.167 44.266 1.00 97.88 68 GLU A CA 1
ATOM 528 C C . GLU A 1 68 ? -26.939 6.890 43.426 1.00 97.88 68 GLU A C 1
ATOM 530 O O . GLU A 1 68 ? -25.843 6.342 43.301 1.00 97.88 68 GLU A O 1
ATOM 535 N N . ALA A 1 69 ? -28.016 6.447 42.777 1.00 98.06 69 ALA A N 1
ATOM 536 C CA . ALA A 1 69 ? -28.026 5.288 41.898 1.00 98.06 69 ALA A CA 1
ATOM 537 C C . ALA A 1 69 ? -27.138 5.505 40.664 1.00 98.06 69 ALA A C 1
ATOM 539 O O . ALA A 1 69 ? -26.407 4.594 40.269 1.00 98.06 69 ALA A O 1
ATOM 540 N N . LYS A 1 70 ? -27.118 6.717 40.088 1.00 98.06 70 LYS A N 1
ATOM 541 C CA . LYS A 1 70 ? -26.157 7.085 39.031 1.00 98.06 70 LYS A CA 1
ATOM 542 C C . LYS A 1 70 ? -24.717 6.954 39.520 1.00 98.06 70 LYS A C 1
ATOM 544 O O . LYS A 1 70 ? -23.888 6.370 38.818 1.00 98.06 70 LYS A O 1
ATOM 549 N N . SER A 1 71 ? -24.419 7.463 40.719 1.00 97.94 71 SER A N 1
ATOM 550 C CA . SER A 1 71 ? -23.090 7.343 41.332 1.00 97.94 71 SER A CA 1
ATOM 551 C C . SER A 1 71 ? -22.687 5.879 41.511 1.00 97.94 71 SER A C 1
ATOM 553 O O . SER A 1 71 ? -21.570 5.497 41.160 1.00 97.94 71 SER A O 1
ATOM 555 N N . ASP A 1 72 ? -23.605 5.048 41.996 1.00 98.50 72 ASP A N 1
ATOM 556 C CA . ASP A 1 72 ? -23.367 3.628 42.234 1.00 98.50 72 ASP A CA 1
ATOM 557 C C . ASP A 1 72 ? -23.098 2.851 40.951 1.00 98.50 72 ASP A C 1
ATOM 559 O O . ASP A 1 72 ? -22.153 2.057 40.893 1.00 98.50 72 ASP A O 1
ATOM 563 N N . VAL A 1 73 ? -23.888 3.109 39.906 1.00 98.56 73 VAL A N 1
ATOM 564 C CA . VAL A 1 73 ? -23.671 2.526 38.580 1.00 98.56 73 VAL A CA 1
ATOM 565 C C . VAL A 1 73 ? -22.284 2.906 38.071 1.00 98.56 73 VAL A C 1
ATOM 567 O O . VAL A 1 73 ? -21.508 2.014 37.740 1.00 98.56 73 VAL A O 1
ATOM 570 N N . LEU A 1 74 ? -21.925 4.194 38.070 1.00 98.06 74 LEU A N 1
ATOM 571 C CA . LEU A 1 74 ? -20.633 4.645 37.540 1.00 98.06 74 LEU A CA 1
ATOM 572 C C . LEU A 1 74 ? -19.435 4.132 38.348 1.00 98.06 74 LEU A C 1
ATOM 574 O O . LEU A 1 74 ? -18.466 3.675 37.750 1.00 98.06 74 LEU A O 1
ATOM 578 N N . LYS A 1 75 ? -19.510 4.118 39.683 1.00 98.38 75 LYS A N 1
ATOM 579 C CA . LYS A 1 75 ? -18.467 3.512 40.534 1.00 98.38 75 LYS A CA 1
ATOM 580 C C . LYS A 1 75 ? -18.286 2.024 40.236 1.00 98.38 75 LYS A C 1
ATOM 582 O O . LYS A 1 75 ? -17.166 1.521 40.253 1.00 98.38 75 LYS A O 1
ATOM 587 N N . THR A 1 76 ? -19.378 1.320 39.949 1.00 98.56 76 THR A N 1
ATOM 588 C CA . THR A 1 76 ? -19.322 -0.103 39.597 1.00 98.56 76 THR A CA 1
ATOM 589 C C . THR A 1 76 ? -18.749 -0.311 38.187 1.00 98.56 76 THR A C 1
ATOM 591 O O . THR A 1 76 ? -17.960 -1.231 37.985 1.00 98.56 76 THR A O 1
ATOM 594 N N . VAL A 1 77 ? -19.069 0.561 37.221 1.00 98.31 77 VAL A N 1
ATOM 595 C CA . VAL A 1 77 ? -18.442 0.555 35.881 1.00 98.31 77 VAL A CA 1
ATOM 596 C C . VAL A 1 77 ? -16.938 0.825 35.979 1.00 98.31 77 VAL A C 1
ATOM 598 O O . VAL A 1 77 ? -16.152 0.125 35.347 1.00 98.31 77 VAL A O 1
ATOM 601 N N . ASP A 1 78 ? -16.528 1.791 36.800 1.00 98.12 78 ASP A N 1
ATOM 602 C CA . ASP A 1 78 ? -15.116 2.110 37.035 1.00 98.12 78 ASP A CA 1
ATOM 603 C C . ASP A 1 78 ? -14.351 0.945 37.652 1.00 98.12 78 ASP A C 1
ATOM 605 O O . ASP A 1 78 ? -13.203 0.686 37.290 1.00 98.12 78 ASP A O 1
ATOM 609 N N . TRP A 1 79 ? -15.005 0.197 38.536 1.00 97.56 79 TRP A N 1
ATOM 610 C CA . TRP A 1 79 ? -14.436 -1.034 39.049 1.00 97.56 79 TRP A CA 1
ATOM 611 C C . TRP A 1 79 ? -14.293 -2.104 37.960 1.00 97.56 79 TRP A C 1
ATOM 613 O O . TRP A 1 79 ? -13.212 -2.670 37.847 1.00 97.56 79 TRP A O 1
ATOM 623 N N . ILE A 1 80 ? -15.296 -2.329 37.098 1.00 96.56 80 ILE A N 1
ATOM 624 C CA . ILE A 1 80 ? -15.150 -3.239 35.940 1.00 96.56 80 ILE A CA 1
ATOM 625 C C . ILE A 1 80 ? -13.959 -2.831 35.066 1.00 96.56 80 ILE A C 1
ATOM 627 O O . ILE A 1 80 ? -13.167 -3.684 34.673 1.00 96.56 80 ILE A O 1
ATOM 631 N N . LEU A 1 81 ? -13.809 -1.534 34.789 1.00 95.88 81 LEU A N 1
ATOM 632 C CA . LEU A 1 81 ? -12.684 -1.006 34.018 1.00 95.88 81 LEU A CA 1
ATOM 633 C C . LEU A 1 81 ? -11.340 -1.293 34.703 1.00 95.88 81 LEU A C 1
ATOM 635 O O . LEU A 1 81 ? -10.370 -1.611 34.022 1.00 95.88 81 LEU A O 1
ATOM 639 N N . SER A 1 82 ? -11.282 -1.250 36.038 1.00 94.94 82 SER A N 1
ATOM 640 C CA . SER A 1 82 ? -10.069 -1.602 36.793 1.00 94.94 82 SER A CA 1
ATOM 641 C C . SER A 1 82 ? -9.679 -3.083 36.705 1.00 94.94 82 SER A C 1
ATOM 643 O O . SER A 1 82 ? -8.521 -3.411 36.950 1.00 94.94 82 SER A O 1
ATOM 645 N N . LEU A 1 83 ? -10.610 -3.963 36.313 1.00 93.69 83 LEU A N 1
ATOM 646 C CA . LEU A 1 83 ? -10.352 -5.389 36.090 1.00 93.69 83 LEU A CA 1
ATOM 647 C C . LEU A 1 83 ? -9.806 -5.685 34.685 1.00 93.69 83 LEU A C 1
ATOM 649 O O . LEU A 1 83 ? -9.512 -6.844 34.386 1.00 93.69 83 LEU A O 1
ATOM 653 N N . GLN A 1 84 ? -9.711 -4.682 33.803 1.00 93.81 84 GLN A N 1
ATOM 654 C CA . GLN A 1 84 ? -9.217 -4.889 32.446 1.00 93.81 84 GLN A CA 1
ATOM 655 C C . GLN A 1 84 ? -7.745 -5.323 32.471 1.00 93.81 84 GLN A C 1
ATOM 657 O O . GLN A 1 84 ? -6.873 -4.639 33.010 1.00 93.81 84 GLN A O 1
ATOM 662 N N . LEU A 1 85 ? -7.475 -6.479 31.872 1.00 90.69 85 LEU A N 1
ATOM 663 C CA . LEU A 1 85 ? -6.145 -7.062 31.767 1.00 90.69 85 LEU A CA 1
ATOM 664 C C . LEU A 1 85 ? -5.280 -6.268 30.779 1.00 90.69 85 LEU A C 1
ATOM 666 O O . LEU A 1 85 ? -5.778 -5.527 29.932 1.00 90.69 85 LEU A O 1
ATOM 670 N N . LYS A 1 86 ? -3.957 -6.469 30.835 1.00 87.44 86 LYS A N 1
ATOM 671 C CA . LYS A 1 86 ? -2.999 -5.784 29.943 1.00 87.44 86 LYS A CA 1
ATOM 672 C C . LYS A 1 86 ? -3.259 -6.033 28.456 1.00 87.44 86 LYS A C 1
ATOM 674 O O . LYS A 1 86 ? -2.968 -5.166 27.644 1.00 87.44 86 LYS A O 1
ATOM 679 N N . ASN A 1 87 ? -3.790 -7.203 28.111 1.00 86.06 87 ASN A N 1
ATOM 680 C CA . ASN A 1 87 ? -4.162 -7.549 26.741 1.00 86.06 87 ASN A CA 1
ATOM 681 C C . ASN A 1 87 ? -5.519 -6.961 26.316 1.00 86.06 87 ASN A C 1
ATOM 683 O O . ASN A 1 87 ? -5.949 -7.209 25.201 1.00 86.06 87 ASN A O 1
ATOM 687 N N . GLY A 1 88 ? -6.207 -6.217 27.187 1.00 90.31 88 GLY A N 1
ATOM 688 C CA . GLY A 1 88 ? -7.506 -5.610 26.909 1.00 90.31 88 GLY A CA 1
ATOM 689 C C . GLY A 1 88 ? -8.718 -6.466 27.289 1.00 90.31 88 GLY A C 1
ATOM 690 O O . GLY A 1 88 ? -9.842 -5.967 27.182 1.00 90.31 88 GLY A O 1
ATOM 691 N N . ASN A 1 89 ? -8.539 -7.709 27.759 1.00 92.62 89 ASN A N 1
ATOM 692 C CA . ASN A 1 89 ? -9.665 -8.549 28.177 1.00 92.62 89 ASN A CA 1
ATOM 693 C C . ASN A 1 89 ? -10.260 -8.111 29.520 1.00 92.62 89 ASN A C 1
ATOM 695 O O . ASN A 1 89 ? -9.615 -7.417 30.301 1.00 92.62 89 ASN A O 1
ATOM 699 N N . ILE A 1 90 ? -11.471 -8.582 29.820 1.00 92.19 90 ILE A N 1
ATOM 700 C CA . ILE A 1 90 ? -12.079 -8.492 31.153 1.00 92.19 90 ILE A CA 1
ATOM 701 C C . ILE A 1 90 ? -12.422 -9.9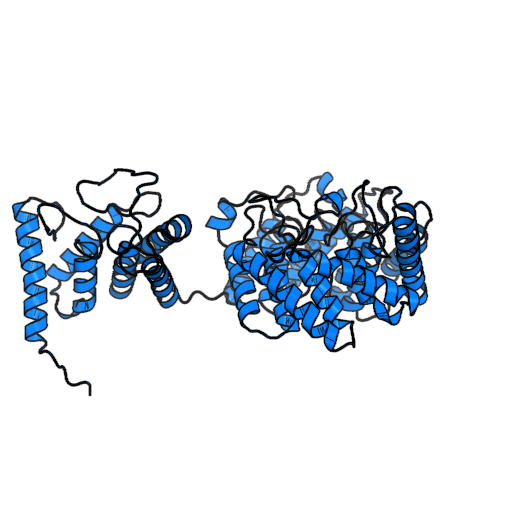13 31.622 1.00 92.19 90 ILE A C 1
ATOM 703 O O . ILE A 1 90 ? -12.987 -10.672 30.831 1.00 92.19 90 ILE A O 1
ATOM 707 N N . PRO A 1 91 ? -12.121 -10.294 32.880 1.00 90.81 91 PRO A N 1
ATOM 708 C CA . PRO A 1 91 ? -12.454 -11.615 33.406 1.00 90.81 91 PRO A CA 1
ATOM 709 C C . PRO A 1 91 ? -13.941 -11.948 33.259 1.00 90.81 91 PRO A C 1
ATOM 711 O O . PRO A 1 91 ? -14.810 -11.074 33.283 1.00 90.81 91 PRO A O 1
ATOM 714 N N . SER A 1 92 ? -14.266 -13.235 33.137 1.00 89.62 92 SER A N 1
ATOM 715 C CA . SER A 1 92 ? -15.662 -13.655 32.960 1.00 89.62 92 SER A CA 1
ATOM 716 C C . SER A 1 92 ? -16.459 -13.609 34.258 1.00 89.62 92 SER A C 1
ATOM 718 O O . SER A 1 92 ? -17.694 -13.516 34.217 1.00 89.62 92 SER A O 1
ATOM 720 N N . LYS A 1 93 ? -15.763 -13.700 35.396 1.00 91.25 93 LYS A N 1
ATOM 721 C CA . LYS A 1 93 ? -16.311 -13.748 36.755 1.00 91.25 93 LYS A CA 1
ATOM 722 C C . LYS A 1 93 ? -15.345 -13.075 37.724 1.00 91.25 93 LYS A C 1
ATOM 724 O O . LYS A 1 93 ? -14.154 -12.990 37.439 1.00 91.25 93 LYS A O 1
ATOM 729 N N . VAL A 1 94 ? -15.851 -12.641 38.874 1.00 89.75 94 VAL A N 1
ATOM 730 C CA . VAL A 1 94 ? -15.026 -12.012 39.922 1.00 89.75 94 VAL A CA 1
ATOM 731 C C . VAL A 1 94 ? -13.977 -12.977 40.464 1.00 89.75 94 VAL A C 1
ATOM 733 O O . VAL A 1 94 ? -12.849 -12.588 40.729 1.00 89.75 94 VAL A O 1
ATOM 736 N N . GLU A 1 95 ? -14.325 -14.257 40.577 1.00 86.94 95 GLU A N 1
ATOM 737 C CA . GLU A 1 95 ? -13.430 -15.302 41.078 1.00 86.94 95 GLU A CA 1
ATOM 738 C C . GLU A 1 95 ? -12.225 -15.570 40.154 1.00 86.94 95 GLU A C 1
ATOM 740 O O . GLU A 1 95 ? -11.319 -16.306 40.532 1.00 86.94 95 GLU A O 1
ATOM 745 N N . GLU A 1 96 ? -12.219 -14.986 38.952 1.00 80.38 96 GLU A N 1
ATOM 746 C CA . GLU A 1 96 ? -11.162 -15.113 37.946 1.00 80.38 96 GLU A CA 1
ATOM 747 C C . GLU A 1 96 ? -10.301 -13.837 37.830 1.00 80.38 96 GLU A C 1
ATOM 749 O O . GLU A 1 96 ? -9.543 -13.680 36.873 1.00 80.38 96 GLU A O 1
ATOM 754 N N . GLU A 1 97 ? -10.406 -12.906 38.784 1.00 77.38 97 GLU A N 1
ATOM 755 C CA . GLU A 1 97 ? -9.588 -11.690 38.815 1.00 77.38 97 GLU A CA 1
ATOM 756 C C . GLU A 1 97 ? -8.085 -12.022 38.818 1.00 77.38 97 GLU A C 1
ATOM 758 O O . GLU A 1 97 ? -7.593 -12.785 39.649 1.00 77.38 97 GLU A O 1
ATOM 763 N N . GLY A 1 98 ? -7.346 -11.448 37.863 1.00 68.50 98 GLY A N 1
ATOM 764 C CA . GLY A 1 98 ? -5.904 -11.662 37.714 1.00 68.50 98 GLY A CA 1
ATOM 765 C C . GLY A 1 98 ? -5.497 -13.026 37.141 1.00 68.50 98 GLY A C 1
ATOM 766 O O . GLY A 1 98 ? -4.299 -13.295 37.053 1.00 68.50 98 GLY A O 1
ATOM 767 N N . ILE A 1 99 ? -6.450 -13.876 36.738 1.00 72.69 99 ILE A N 1
ATOM 768 C CA . ILE A 1 99 ? -6.159 -15.168 36.106 1.00 72.69 99 ILE A CA 1
ATOM 769 C C . ILE A 1 99 ? -5.997 -14.982 34.593 1.00 72.69 99 ILE A C 1
ATOM 771 O O . ILE A 1 99 ? -6.956 -14.666 33.891 1.00 72.69 99 ILE A O 1
ATOM 775 N N . ASP A 1 100 ? -4.791 -15.237 34.086 1.00 66.38 100 ASP A N 1
ATOM 776 C CA . ASP A 1 100 ? -4.527 -15.371 32.651 1.00 66.38 100 ASP A CA 1
ATOM 777 C C . ASP A 1 100 ? -4.843 -16.808 32.204 1.00 66.38 100 ASP A C 1
ATOM 779 O O . ASP A 1 100 ? -4.247 -17.771 32.692 1.00 66.38 100 ASP A O 1
ATOM 783 N N . GLN A 1 101 ? -5.814 -16.960 31.299 1.00 69.06 101 GLN A N 1
ATOM 784 C CA . GLN A 1 101 ? -6.229 -18.263 30.761 1.00 69.06 101 GLN A CA 1
ATOM 785 C C . GLN A 1 101 ? -5.509 -18.633 29.451 1.00 69.06 101 GLN A C 1
ATOM 787 O O . GLN A 1 101 ? -5.804 -19.683 28.869 1.00 69.06 101 GLN A O 1
ATOM 792 N N . GLY A 1 102 ? -4.572 -17.805 28.978 1.00 67.69 102 GLY A N 1
ATOM 793 C CA . GLY A 1 102 ? -3.788 -18.048 27.770 1.00 67.69 102 GLY A CA 1
ATOM 794 C C . GLY A 1 102 ? -4.656 -18.217 26.518 1.00 67.69 102 GLY A C 1
ATOM 795 O O . GLY A 1 102 ? -5.302 -17.280 26.046 1.00 67.69 102 GLY A O 1
ATOM 796 N N . GLU A 1 103 ? -4.656 -19.423 25.948 1.00 59.12 103 GLU A N 1
ATOM 797 C CA . GLU A 1 103 ? -5.450 -19.764 24.755 1.00 59.12 103 GLU A CA 1
ATOM 798 C C . GLU A 1 103 ? -6.937 -20.007 25.058 1.00 59.12 103 GLU A C 1
ATOM 800 O O . GLU A 1 103 ? -7.768 -19.925 24.157 1.00 59.12 103 GLU A O 1
ATOM 805 N N . ASN A 1 104 ? -7.296 -20.251 26.323 1.00 63.81 104 ASN A N 1
ATOM 806 C CA . ASN A 1 104 ? -8.683 -20.486 26.738 1.00 63.81 104 ASN A CA 1
ATOM 807 C C . ASN A 1 104 ? -9.437 -19.191 27.081 1.00 63.81 104 ASN A C 1
ATOM 809 O O . ASN A 1 104 ? -10.547 -19.244 27.611 1.00 63.81 104 ASN A O 1
ATOM 813 N N . GLU A 1 105 ? -8.853 -18.026 26.788 1.00 75.25 105 GLU A N 1
ATOM 814 C CA . GLU A 1 105 ? -9.478 -16.738 27.065 1.00 75.25 105 GLU A CA 1
ATOM 815 C C . GLU A 1 105 ? -10.831 -16.584 26.360 1.00 75.25 105 GLU A C 1
ATOM 817 O O . GLU A 1 105 ? -10.961 -16.623 25.134 1.00 75.25 105 GLU A O 1
ATOM 822 N N . LEU A 1 106 ? -11.862 -16.334 27.164 1.00 86.19 106 LEU A N 1
ATOM 823 C CA . LEU A 1 106 ? -13.177 -15.962 26.668 1.00 86.19 106 LEU A CA 1
ATOM 824 C C . LEU A 1 106 ? -13.148 -14.482 26.265 1.00 86.19 106 LEU A C 1
ATOM 826 O O . LEU A 1 106 ? -12.920 -13.608 27.099 1.00 86.19 106 LEU A O 1
ATOM 830 N N . VAL A 1 107 ? -13.356 -14.209 24.975 1.00 88.94 107 VAL A N 1
ATOM 831 C CA . VAL A 1 107 ? -13.414 -12.850 24.390 1.00 88.94 107 VAL A CA 1
ATOM 832 C C . VAL A 1 107 ? -14.794 -12.529 23.805 1.00 88.94 107 VAL A C 1
ATOM 834 O O . VAL A 1 107 ? -14.959 -11.591 23.027 1.00 88.94 107 VAL A O 1
ATOM 837 N N . GLN A 1 108 ? -15.802 -13.326 24.151 1.00 90.50 108 GLN A N 1
ATOM 838 C CA . GLN A 1 108 ? -17.143 -13.314 23.572 1.00 90.50 108 GLN A CA 1
ATOM 839 C C . GLN A 1 108 ? -18.056 -12.246 24.175 1.00 90.50 108 GLN A C 1
ATOM 841 O O . GLN A 1 108 ? -17.750 -11.637 25.197 1.00 90.50 108 GLN A O 1
ATOM 846 N N . TRP A 1 109 ? -19.210 -11.998 23.544 1.00 92.69 109 TRP A N 1
ATOM 847 C CA . TRP A 1 109 ? -20.175 -11.031 24.074 1.00 92.69 109 TRP A CA 1
ATOM 848 C C . TRP A 1 109 ? -20.690 -11.472 25.446 1.00 92.69 109 TRP A C 1
ATOM 850 O O . TRP A 1 109 ? -20.725 -10.685 26.392 1.00 92.69 109 TRP A O 1
ATOM 860 N N . CYS A 1 110 ? -21.018 -12.759 25.591 1.00 91.75 110 CYS A N 1
ATOM 861 C CA . CYS A 1 110 ? -21.471 -13.293 26.870 1.00 91.75 110 CYS A CA 1
ATOM 862 C C . CYS A 1 110 ? -20.408 -13.250 27.970 1.00 91.75 110 CYS A C 1
ATOM 864 O O . CYS A 1 110 ? -20.794 -13.127 29.129 1.00 91.75 110 CYS A O 1
ATOM 866 N N . HIS A 1 111 ? -19.120 -13.332 27.620 1.00 88.81 111 HIS A N 1
ATOM 867 C CA . HIS A 1 111 ? -17.990 -13.475 28.536 1.00 88.81 111 HIS A CA 1
ATOM 868 C C . HIS A 1 111 ? -16.731 -12.841 27.920 1.00 88.81 111 HIS A C 1
ATOM 870 O O . HIS A 1 111 ? -16.194 -13.379 26.954 1.00 88.81 111 HIS A O 1
ATOM 876 N N . GLY A 1 112 ? -16.279 -11.709 28.474 1.00 91.06 112 GLY A N 1
ATOM 877 C CA . GLY A 1 112 ? -15.014 -11.065 28.107 1.00 91.06 112 GLY A CA 1
ATOM 878 C C . GLY A 1 112 ? -15.122 -9.766 27.305 1.00 91.06 112 GLY A C 1
ATOM 879 O O . GLY A 1 112 ? -16.118 -9.036 27.376 1.00 91.06 112 GLY A O 1
ATOM 880 N N . ALA A 1 113 ? -14.057 -9.482 26.551 1.00 93.56 113 ALA A N 1
ATOM 881 C CA . ALA A 1 113 ? -13.809 -8.227 25.837 1.00 93.56 113 ALA A CA 1
ATOM 882 C C . ALA A 1 113 ? -14.984 -7.735 24.972 1.00 93.56 113 ALA A C 1
ATOM 884 O O . ALA A 1 113 ? -15.343 -6.560 25.037 1.00 93.56 113 ALA A O 1
ATOM 885 N N . THR A 1 114 ? -15.639 -8.609 24.196 1.00 93.62 114 THR A N 1
ATOM 886 C CA . THR A 1 114 ? -16.750 -8.183 23.319 1.00 93.62 114 THR A CA 1
ATOM 887 C C . THR A 1 114 ? -17.928 -7.618 24.122 1.00 93.62 114 THR A C 1
ATOM 889 O O . THR A 1 114 ? -18.544 -6.631 23.710 1.00 93.62 114 THR A O 1
ATOM 892 N N . GLY A 1 115 ? -18.242 -8.201 25.283 1.00 94.12 115 GLY A N 1
ATOM 893 C CA . GLY A 1 115 ? -19.264 -7.667 26.188 1.00 94.12 115 GLY A CA 1
ATOM 894 C C . GLY A 1 115 ? -18.842 -6.333 26.810 1.00 94.12 115 GLY A C 1
ATOM 895 O O . GLY A 1 115 ? -19.649 -5.405 26.894 1.00 94.12 115 GLY A O 1
ATOM 896 N N . ALA A 1 116 ? -17.560 -6.209 27.162 1.00 95.69 116 ALA A N 1
ATOM 897 C CA . ALA A 1 116 ? -16.987 -4.986 27.716 1.00 95.69 116 ALA A CA 1
ATOM 898 C C . ALA A 1 116 ? -17.130 -3.791 26.770 1.00 95.69 116 ALA A C 1
ATOM 900 O O . ALA A 1 116 ? -17.561 -2.725 27.208 1.00 95.69 116 ALA A O 1
ATOM 901 N N . VAL A 1 117 ? -16.863 -3.971 25.471 1.00 96.31 117 VAL A N 1
ATOM 902 C CA . VAL A 1 117 ? -17.006 -2.900 24.468 1.00 96.31 117 VAL A CA 1
ATOM 903 C C . VAL A 1 117 ? -18.403 -2.273 24.510 1.00 96.31 117 VAL A C 1
ATOM 905 O O . VAL A 1 117 ? -18.529 -1.049 24.497 1.00 96.31 117 VAL A O 1
ATOM 908 N N . HIS A 1 118 ? -19.455 -3.089 24.621 1.00 95.62 118 HIS A N 1
ATOM 909 C CA . HIS A 1 118 ? -20.834 -2.596 24.660 1.00 95.62 118 HIS A CA 1
ATOM 910 C C . HIS A 1 118 ? -21.092 -1.722 25.892 1.00 95.62 118 HIS A C 1
ATOM 912 O O . HIS A 1 118 ? -21.644 -0.627 25.762 1.00 95.62 118 HIS A O 1
ATOM 918 N N . LEU A 1 119 ? -20.662 -2.173 27.076 1.00 97.56 119 LEU A N 1
ATOM 919 C CA . LEU A 1 119 ? -20.778 -1.387 28.303 1.00 97.56 119 LEU A CA 1
ATOM 920 C C . LEU A 1 119 ? -19.996 -0.072 28.195 1.00 97.56 119 LEU A C 1
ATOM 922 O O . LEU A 1 119 ? -20.545 0.991 28.484 1.00 97.56 119 LEU A O 1
ATOM 926 N N . MET A 1 120 ? -18.733 -0.140 27.771 1.00 97.69 120 MET A N 1
ATOM 927 C CA . MET A 1 120 ? -17.839 1.017 27.733 1.00 97.69 120 MET A CA 1
ATOM 928 C C . MET A 1 120 ? -18.318 2.088 26.747 1.00 97.69 120 MET A C 1
ATOM 930 O O . MET A 1 120 ? -18.267 3.278 27.057 1.00 97.69 120 MET A O 1
ATOM 934 N N . ILE A 1 121 ? -18.878 1.687 25.603 1.00 95.31 121 ILE A N 1
ATOM 935 C CA . ILE A 1 121 ? -19.502 2.614 24.646 1.00 95.31 121 ILE A CA 1
ATOM 936 C C . ILE A 1 121 ? -20.696 3.336 25.276 1.00 95.31 121 ILE A C 1
ATOM 938 O O . ILE A 1 121 ? -20.815 4.556 25.150 1.00 95.31 121 ILE A O 1
ATOM 942 N N . VAL A 1 122 ? -21.577 2.615 25.977 1.00 96.19 122 VAL A N 1
ATOM 943 C CA . VAL A 1 122 ? -22.733 3.238 26.641 1.00 96.19 122 VAL A CA 1
ATOM 944 C C . VAL A 1 122 ? -22.273 4.161 27.775 1.00 96.19 122 VAL A C 1
ATOM 946 O O . VAL A 1 122 ? -22.768 5.284 27.884 1.00 96.19 122 VAL A O 1
ATOM 949 N N . ALA A 1 123 ? -21.282 3.748 28.569 1.00 97.25 123 ALA A N 1
ATOM 950 C CA . ALA A 1 123 ? -20.693 4.577 29.617 1.00 97.25 123 ALA A CA 1
ATOM 951 C C . ALA A 1 123 ? -20.086 5.869 29.046 1.00 97.25 123 ALA A C 1
ATOM 953 O O . ALA A 1 123 ? -20.355 6.957 29.566 1.00 97.25 123 ALA A O 1
ATOM 954 N N . TYR A 1 124 ? -19.351 5.786 27.934 1.00 96.38 124 TYR A N 1
ATOM 955 C CA . TYR A 1 124 ? -18.849 6.961 27.221 1.00 96.38 124 TYR A CA 1
ATOM 956 C C . TYR A 1 124 ? -19.986 7.863 26.731 1.00 96.38 124 TYR A C 1
ATOM 958 O O . TYR A 1 124 ? -19.957 9.069 26.959 1.00 96.38 124 TYR A O 1
ATOM 966 N N . LEU A 1 125 ? -21.026 7.304 26.111 1.00 93.19 125 LEU A N 1
ATOM 967 C CA . LEU A 1 125 ? -22.164 8.085 25.617 1.00 93.19 125 LEU A CA 1
ATOM 968 C C . LEU A 1 125 ? -22.898 8.848 26.729 1.00 93.19 125 LEU A C 1
ATOM 970 O O . LEU A 1 125 ? -23.440 9.922 26.463 1.00 93.19 125 LEU A O 1
ATOM 974 N N . ARG A 1 126 ? -22.921 8.313 27.956 1.00 94.31 126 ARG A N 1
ATOM 975 C CA . ARG A 1 126 ? -23.568 8.950 29.114 1.00 94.31 126 ARG A CA 1
ATOM 976 C C . ARG A 1 126 ? -22.684 9.941 29.858 1.00 94.31 126 ARG A C 1
ATOM 978 O O . ARG A 1 126 ? -23.204 10.903 30.406 1.00 94.31 126 ARG A O 1
ATOM 985 N N . THR A 1 127 ? -21.374 9.721 29.876 1.00 94.75 127 THR A N 1
ATOM 986 C CA . THR A 1 127 ? -20.450 10.506 30.716 1.00 94.75 127 THR A CA 1
ATOM 987 C C . THR A 1 127 ? -19.508 11.410 29.934 1.00 94.75 127 THR A C 1
ATOM 989 O O . THR A 1 127 ? -18.948 12.338 30.508 1.00 94.75 127 THR A O 1
ATOM 992 N N . ARG A 1 128 ? -19.287 11.117 28.648 1.00 93.88 128 ARG A N 1
ATOM 993 C CA . ARG A 1 128 ? -18.231 11.692 27.799 1.00 93.88 128 ARG A CA 1
ATOM 994 C C . ARG A 1 128 ? -16.819 11.545 28.375 1.00 93.88 128 ARG A C 1
ATOM 996 O O . ARG A 1 128 ? -15.922 12.301 28.022 1.00 93.88 128 ARG A O 1
ATOM 1003 N N . ASN A 1 129 ? -16.606 10.559 29.247 1.00 95.56 129 ASN A N 1
ATOM 1004 C CA . ASN A 1 129 ? -15.295 10.298 29.824 1.00 95.56 129 ASN A CA 1
ATOM 1005 C C . ASN A 1 129 ? -14.470 9.366 28.921 1.00 95.56 129 ASN A C 1
ATOM 1007 O O . ASN A 1 129 ? -14.772 8.179 28.790 1.00 95.56 129 ASN A O 1
ATOM 1011 N N . GLU A 1 130 ? -13.396 9.908 28.346 1.00 93.75 130 GLU A N 1
ATOM 1012 C CA . GLU A 1 130 ? -12.490 9.234 27.402 1.00 93.75 130 GLU A CA 1
ATOM 1013 C C . GLU A 1 130 ? -11.865 7.933 27.930 1.00 93.75 130 GLU A C 1
ATOM 1015 O O . GLU A 1 130 ? -11.463 7.079 27.140 1.00 93.75 130 GLU A O 1
ATOM 1020 N N . LYS A 1 131 ? -11.804 7.722 29.253 1.00 96.50 131 LYS A N 1
ATOM 1021 C CA . LYS A 1 131 ? -11.271 6.467 29.813 1.00 96.50 131 LYS A CA 1
ATOM 1022 C C . LYS A 1 131 ? -12.048 5.234 29.338 1.00 96.50 131 LYS A C 1
ATOM 1024 O O . LYS A 1 131 ? -11.444 4.195 29.086 1.00 96.50 131 LYS A O 1
ATOM 1029 N N . TYR A 1 132 ? -13.365 5.360 29.163 1.00 97.19 132 TYR A N 1
ATOM 1030 C CA . TYR A 1 132 ? -14.198 4.259 28.682 1.00 97.19 132 TYR A CA 1
ATOM 1031 C C . TYR A 1 132 ? -13.942 3.979 27.201 1.00 97.19 132 TYR A C 1
ATOM 1033 O O . TYR A 1 132 ? -13.863 2.821 26.804 1.00 97.19 132 TYR A O 1
ATOM 1041 N N . LEU A 1 133 ? -13.737 5.024 26.393 1.00 93.25 133 LEU A N 1
ATOM 1042 C CA . LEU A 1 133 ? -13.421 4.858 24.976 1.00 93.25 133 LEU A CA 1
ATOM 1043 C C . LEU A 1 133 ? -12.071 4.153 24.790 1.00 93.25 133 LEU A C 1
ATOM 1045 O O . LEU A 1 133 ? -11.982 3.203 24.018 1.00 93.25 133 LEU A O 1
ATOM 1049 N N . LYS A 1 134 ? -11.056 4.538 25.575 1.00 92.75 134 LYS A N 1
ATOM 1050 C CA . LYS A 1 134 ? -9.746 3.862 25.602 1.00 92.75 134 LYS A CA 1
ATOM 1051 C C . LYS A 1 134 ? -9.849 2.393 26.023 1.00 92.75 134 LYS A C 1
ATOM 1053 O O . LYS A 1 134 ? -9.192 1.542 25.436 1.00 92.75 134 LYS A O 1
ATOM 1058 N N . SER A 1 135 ? -10.685 2.090 27.017 1.00 95.62 135 SER A N 1
ATOM 1059 C CA . SER A 1 135 ? -10.926 0.709 27.453 1.00 95.62 135 SER A CA 1
ATOM 1060 C C . SER A 1 135 ? -11.610 -0.127 26.363 1.00 95.62 135 SER A C 1
ATOM 1062 O O . SER A 1 135 ? -11.210 -1.267 26.122 1.00 95.62 135 SER A O 1
ATOM 1064 N N . ALA A 1 136 ? -12.592 0.447 25.655 1.00 95.50 136 ALA A N 1
ATOM 1065 C CA . ALA A 1 136 ? -13.235 -0.204 24.516 1.00 95.50 136 ALA A CA 1
ATOM 1066 C C . ALA A 1 136 ? -12.245 -0.473 23.370 1.00 95.50 136 ALA A C 1
ATOM 1068 O O . ALA A 1 136 ? -12.257 -1.569 22.818 1.00 95.50 136 ALA A O 1
ATOM 1069 N N . ASP A 1 137 ? -11.368 0.482 23.052 1.00 91.62 137 ASP A N 1
ATOM 1070 C CA . ASP A 1 137 ? -10.332 0.323 22.023 1.00 91.62 137 ASP A CA 1
ATOM 1071 C C . ASP A 1 137 ? -9.345 -0.809 22.365 1.00 91.62 137 ASP A C 1
ATOM 1073 O O . ASP A 1 137 ? -9.098 -1.699 21.551 1.00 91.62 137 ASP A O 1
ATOM 1077 N N . ALA A 1 138 ? -8.872 -0.868 23.616 1.00 91.44 138 ALA A N 1
ATOM 1078 C CA . ALA A 1 138 ? -8.023 -1.964 24.088 1.00 91.44 138 ALA A CA 1
ATOM 1079 C C . ALA A 1 138 ? -8.709 -3.338 23.955 1.00 91.44 138 ALA A C 1
ATOM 1081 O O . ALA A 1 138 ? -8.091 -4.300 23.500 1.00 91.44 138 ALA A O 1
ATOM 1082 N N . ALA A 1 139 ? -9.999 -3.426 24.293 1.00 93.75 139 ALA A N 1
ATOM 1083 C CA . ALA A 1 139 ? -10.780 -4.648 24.120 1.00 93.75 139 ALA A CA 1
ATOM 1084 C C . ALA A 1 139 ? -10.959 -5.022 22.635 1.00 93.75 139 ALA A C 1
ATOM 1086 O O . ALA A 1 139 ? -10.891 -6.201 22.291 1.00 93.75 139 ALA A O 1
ATOM 1087 N N . LEU A 1 140 ? -11.149 -4.045 21.743 1.00 91.94 140 LEU A N 1
ATOM 1088 C CA . LEU A 1 140 ? -11.264 -4.280 20.298 1.00 91.94 140 LEU A CA 1
ATOM 1089 C C . LEU A 1 140 ? -9.972 -4.811 19.683 1.00 91.94 140 LEU A C 1
ATOM 1091 O O . LEU A 1 140 ? -10.050 -5.690 18.826 1.00 91.94 140 LEU A O 1
ATOM 1095 N N . ASN A 1 141 ? -8.808 -4.355 20.148 1.00 87.69 141 ASN A N 1
ATOM 1096 C CA . ASN A 1 141 ? -7.523 -4.909 19.715 1.00 87.69 141 ASN A CA 1
ATOM 1097 C C . ASN A 1 141 ? -7.430 -6.411 20.032 1.00 87.69 141 ASN A C 1
ATOM 1099 O O . ASN A 1 141 ? -7.103 -7.205 19.151 1.00 87.69 141 ASN A O 1
ATOM 1103 N N . LEU A 1 142 ? -7.844 -6.832 21.232 1.00 88.81 142 LEU A N 1
ATOM 1104 C CA . LEU A 1 142 ? -7.907 -8.256 21.572 1.00 88.81 142 LEU A CA 1
ATOM 1105 C C . LEU A 1 142 ? -8.915 -9.028 20.714 1.00 88.81 142 LEU A C 1
ATOM 1107 O O . LEU A 1 142 ? -8.649 -10.153 20.294 1.00 88.81 142 LEU A O 1
ATOM 1111 N N . ILE A 1 143 ? -10.087 -8.443 20.454 1.00 90.12 143 ILE A N 1
ATOM 1112 C CA . ILE A 1 143 ? -11.113 -9.060 19.602 1.00 90.12 143 ILE A CA 1
ATOM 1113 C C . ILE A 1 143 ? -10.608 -9.180 18.157 1.00 90.12 143 ILE A C 1
ATOM 1115 O O . ILE A 1 143 ? -10.944 -10.142 17.474 1.00 90.12 143 ILE A O 1
ATOM 1119 N N . TRP A 1 144 ? -9.785 -8.254 17.673 1.00 84.81 144 TRP A N 1
ATOM 1120 C CA . TRP A 1 144 ? -9.159 -8.385 16.360 1.00 84.81 144 TRP A CA 1
ATOM 1121 C C . TRP A 1 144 ? -8.181 -9.564 16.326 1.00 84.81 144 TRP A C 1
ATOM 1123 O O . TRP A 1 144 ? -8.211 -10.368 15.397 1.00 84.81 144 TRP A O 1
ATOM 1133 N N . GLU A 1 145 ? -7.359 -9.700 17.366 1.00 79.81 145 GLU A N 1
ATOM 1134 C CA . GLU A 1 145 ? -6.352 -10.760 17.463 1.00 79.81 145 GLU A CA 1
ATOM 1135 C C . GLU A 1 145 ? -6.956 -12.154 17.688 1.00 79.81 145 GLU A C 1
ATOM 1137 O O . GLU A 1 145 ? -6.483 -13.129 17.106 1.00 79.81 145 GLU A O 1
ATOM 1142 N N . LYS A 1 146 ? -7.992 -12.264 18.530 1.00 79.75 146 LYS A N 1
ATOM 1143 C CA . LYS A 1 146 ? -8.529 -13.552 19.018 1.00 79.75 146 LYS A CA 1
ATOM 1144 C C . LYS A 1 146 ? -10.030 -13.758 18.773 1.00 79.75 146 LYS A C 1
ATOM 1146 O O . LYS A 1 146 ? -10.562 -14.833 19.041 1.00 79.75 146 LYS A O 1
ATOM 1151 N N . GLY A 1 147 ? -10.747 -12.739 18.307 1.00 72.25 147 GLY A N 1
ATOM 1152 C CA . GLY A 1 147 ? -12.215 -12.711 18.231 1.00 72.25 147 GLY A CA 1
ATOM 1153 C C . GLY A 1 147 ? -12.823 -13.234 16.927 1.00 72.25 147 GLY A C 1
ATOM 1154 O O . GLY A 1 147 ? -14.048 -13.347 16.841 1.00 72.25 147 GLY A O 1
ATOM 1155 N N . ILE A 1 148 ? -12.014 -13.635 15.935 1.00 70.19 148 ILE A N 1
ATOM 1156 C CA . ILE A 1 148 ? -12.485 -14.502 14.839 1.00 70.19 148 ILE A CA 1
ATOM 1157 C C . ILE A 1 148 ? -12.605 -15.928 15.391 1.00 70.19 148 ILE A C 1
ATOM 1159 O O . ILE A 1 148 ? -11.760 -16.797 15.191 1.00 70.19 148 ILE A O 1
ATOM 1163 N N . LEU A 1 149 ? -13.656 -16.140 16.177 1.00 66.06 149 LEU A N 1
ATOM 1164 C CA . LEU A 1 149 ? -13.872 -17.372 16.920 1.00 66.06 149 LEU A CA 1
ATOM 1165 C C . LEU A 1 149 ? -14.346 -18.486 15.985 1.00 66.06 149 LEU A C 1
ATOM 1167 O O . LEU A 1 149 ? -15.381 -18.363 15.330 1.00 66.06 149 LEU A O 1
ATOM 1171 N N . MET A 1 150 ? -13.678 -19.639 16.036 1.00 65.31 150 MET A N 1
ATOM 1172 C CA . MET A 1 150 ? -14.077 -20.854 15.304 1.00 65.31 150 MET A CA 1
ATOM 1173 C C . MET A 1 150 ? -15.371 -21.502 15.838 1.00 65.31 150 MET A C 1
ATOM 1175 O O . MET A 1 150 ? -15.799 -22.545 15.353 1.00 65.31 150 MET A O 1
ATOM 1179 N N . LYS A 1 151 ? -16.027 -20.883 16.830 1.00 67.69 151 LYS A N 1
ATOM 1180 C CA . LYS A 1 151 ? -17.268 -21.363 17.459 1.00 67.69 151 LYS A CA 1
ATOM 1181 C C . LYS A 1 151 ? -18.535 -21.041 16.645 1.00 67.69 151 LYS A C 1
ATOM 1183 O O . LYS A 1 151 ? -19.630 -21.429 17.042 1.00 67.69 151 LYS A O 1
ATOM 1188 N N . GLY A 1 152 ? -18.399 -20.350 15.510 1.00 78.06 152 GLY A N 1
ATOM 1189 C CA . GLY A 1 152 ? -19.469 -20.125 14.532 1.00 78.06 152 GLY A CA 1
ATOM 1190 C C . GLY A 1 152 ? -19.927 -18.664 14.398 1.00 78.06 152 GLY A C 1
ATOM 1191 O O . GLY A 1 152 ? -19.350 -17.762 15.007 1.00 78.06 152 GLY A O 1
ATOM 1192 N N . PRO A 1 153 ? -20.976 -18.397 13.596 1.00 86.56 153 PRO A N 1
ATOM 1193 C CA . PRO A 1 153 ? -21.378 -17.041 13.205 1.00 86.56 153 PRO A CA 1
ATOM 1194 C C . PRO A 1 153 ? -22.333 -16.333 14.188 1.00 86.56 153 PRO A C 1
ATOM 1196 O O . PRO A 1 153 ? -22.831 -15.259 13.877 1.00 86.56 153 PRO A O 1
ATOM 1199 N N . GLY A 1 154 ? -22.646 -16.911 15.354 1.00 88.25 154 GLY A N 1
ATOM 1200 C CA . GLY A 1 154 ? -23.659 -16.368 16.276 1.00 88.25 154 GLY A CA 1
ATOM 1201 C C . GLY A 1 154 ? -23.266 -15.064 16.994 1.00 88.25 154 GLY A C 1
ATOM 1202 O O . GLY A 1 154 ? -22.094 -14.715 17.088 1.00 88.25 154 GLY A O 1
ATOM 1203 N N . ILE A 1 155 ? -24.250 -14.354 17.565 1.00 89.06 155 ILE A N 1
ATOM 1204 C CA . ILE A 1 155 ? -24.028 -13.084 18.295 1.00 89.06 155 ILE A CA 1
ATOM 1205 C C . ILE A 1 155 ? -23.430 -13.307 19.693 1.00 89.06 155 ILE A C 1
ATOM 1207 O O . ILE A 1 155 ? -22.574 -12.554 20.136 1.00 89.06 155 ILE A O 1
ATOM 1211 N N . CYS A 1 156 ? -23.874 -14.342 20.406 1.00 90.81 156 CYS A N 1
ATOM 1212 C CA . CYS A 1 156 ? -23.520 -14.526 21.816 1.00 90.81 156 CYS A CA 1
ATOM 1213 C C . CYS A 1 156 ? -22.033 -14.875 22.015 1.00 90.81 156 CYS A C 1
ATOM 1215 O O . CYS A 1 156 ? -21.353 -14.287 22.855 1.00 90.81 156 CYS A O 1
ATOM 1217 N N . HIS A 1 157 ? -21.525 -15.823 21.224 1.00 87.69 157 HIS A N 1
ATOM 1218 C CA . HIS A 1 157 ? -20.161 -16.344 21.337 1.00 87.69 157 HIS A CA 1
ATOM 1219 C C . HIS A 1 157 ? -19.496 -16.648 19.991 1.00 87.69 157 HIS A C 1
ATOM 1221 O O . HIS A 1 157 ? -18.573 -17.458 19.927 1.00 87.69 157 HIS A O 1
ATOM 1227 N N . GLY A 1 158 ? -19.999 -16.034 18.923 1.00 85.75 158 GLY A N 1
ATOM 1228 C CA . GLY A 1 158 ? -19.485 -16.186 17.570 1.00 85.75 158 GLY A CA 1
ATOM 1229 C C . GLY A 1 158 ? -19.010 -14.864 16.974 1.00 85.75 158 GLY A C 1
ATOM 1230 O O . GLY A 1 158 ? -19.111 -13.802 17.596 1.00 85.75 158 GLY A O 1
ATOM 1231 N N . ALA A 1 159 ? -18.516 -14.940 15.739 1.00 86.56 159 ALA A N 1
ATOM 1232 C CA . ALA A 1 159 ? -17.878 -13.816 15.054 1.00 86.56 159 ALA A CA 1
ATOM 1233 C C . ALA A 1 159 ? -18.816 -12.612 14.830 1.00 86.56 159 ALA A C 1
ATOM 1235 O O . ALA A 1 159 ? -18.350 -11.474 14.799 1.00 86.56 159 ALA A O 1
ATOM 1236 N N . ALA A 1 160 ? -20.137 -12.819 14.725 1.00 88.88 160 ALA A N 1
ATOM 1237 C CA . ALA A 1 160 ? -21.078 -11.707 14.571 1.00 88.88 160 ALA A CA 1
ATOM 1238 C C . ALA A 1 160 ? -21.115 -10.800 15.809 1.00 88.88 160 ALA A C 1
ATOM 1240 O O . ALA A 1 160 ? -21.194 -9.583 15.661 1.00 88.88 160 ALA A O 1
ATOM 1241 N N . GLY A 1 161 ? -21.013 -11.361 17.021 1.00 90.06 161 GLY A N 1
ATOM 1242 C CA . GLY A 1 161 ? -20.959 -10.567 18.256 1.00 90.06 161 GLY A CA 1
ATOM 1243 C C . GLY A 1 161 ? -19.745 -9.644 18.292 1.00 90.06 161 GLY A C 1
ATOM 1244 O O . GLY A 1 161 ? -19.868 -8.450 18.565 1.00 90.06 161 GLY A O 1
ATOM 1245 N N . SER A 1 162 ? -18.584 -10.192 17.931 1.00 90.62 162 SER A N 1
ATOM 1246 C CA . SER A 1 162 ? -17.338 -9.441 17.766 1.00 90.62 162 SER A CA 1
ATOM 1247 C C . SER A 1 162 ? -17.462 -8.369 16.681 1.00 90.62 162 SER A C 1
ATOM 1249 O O . SER A 1 162 ? -17.091 -7.220 16.907 1.00 90.62 162 SER A O 1
ATOM 1251 N N . GLY A 1 163 ? -18.080 -8.694 15.541 1.00 89.19 163 GLY A N 1
ATOM 1252 C CA . GLY A 1 163 ? -18.372 -7.727 14.481 1.00 89.19 163 GLY A CA 1
ATOM 1253 C C . GLY A 1 163 ? -19.233 -6.552 14.957 1.00 89.19 163 GLY A C 1
ATOM 1254 O O . GLY A 1 163 ? -18.917 -5.399 14.663 1.00 89.19 163 GLY A O 1
ATOM 1255 N N . TYR A 1 164 ? -20.278 -6.807 15.749 1.00 91.44 164 TYR A N 1
ATOM 1256 C CA . TYR A 1 164 ? -21.110 -5.741 16.318 1.00 91.44 164 TYR A CA 1
ATOM 1257 C C . TYR A 1 164 ? -20.342 -4.826 17.275 1.00 91.44 164 TYR A C 1
ATOM 1259 O O . TYR A 1 164 ? -20.603 -3.623 17.276 1.00 91.44 164 TYR A O 1
ATOM 1267 N N . ALA A 1 165 ? -19.373 -5.347 18.034 1.00 91.69 165 ALA A N 1
ATOM 1268 C CA . ALA A 1 165 ? -18.510 -4.511 18.870 1.00 91.69 165 ALA A CA 1
ATOM 1269 C C . ALA A 1 165 ? -17.728 -3.488 18.023 1.00 91.69 165 ALA A C 1
ATOM 1271 O O . ALA A 1 165 ? -17.756 -2.294 18.333 1.00 91.69 165 ALA A O 1
ATOM 1272 N N . PHE A 1 166 ? -17.135 -3.917 16.900 1.00 89.75 166 PHE A N 1
ATOM 1273 C CA . PHE A 1 166 ? -16.482 -3.001 15.954 1.00 89.75 166 PHE A CA 1
ATOM 1274 C C . PHE A 1 166 ? -17.467 -2.013 15.322 1.00 89.75 166 PHE A C 1
ATOM 1276 O O . PHE A 1 166 ? -17.162 -0.827 15.224 1.00 89.75 166 PHE A O 1
ATOM 1283 N N . LEU A 1 167 ? -18.659 -2.464 14.916 1.00 89.75 167 LEU A N 1
ATOM 1284 C CA . LEU A 1 167 ? -19.669 -1.590 14.307 1.00 89.75 167 LEU A CA 1
ATOM 1285 C C . LEU A 1 167 ? -20.168 -0.511 15.272 1.00 89.75 167 LEU A C 1
ATOM 1287 O O . LEU A 1 167 ? -20.379 0.629 14.858 1.00 89.75 167 LEU A O 1
ATOM 1291 N N . LEU A 1 168 ? -20.365 -0.852 16.547 1.00 89.31 168 LEU A N 1
ATOM 1292 C CA . LEU A 1 168 ? -20.774 0.107 17.572 1.00 89.31 168 LEU A CA 1
ATOM 1293 C C . LEU A 1 168 ? -19.686 1.146 17.819 1.00 89.31 168 LEU A C 1
ATOM 1295 O O . LEU A 1 168 ? -19.988 2.339 17.853 1.00 89.31 168 LEU A O 1
ATOM 1299 N N . PHE A 1 169 ? -18.436 0.703 17.948 1.00 88.44 169 PHE A N 1
ATOM 1300 C CA . PHE A 1 169 ? -17.310 1.610 18.135 1.00 88.44 169 PHE A CA 1
ATOM 1301 C C . PHE A 1 169 ? -17.131 2.513 16.915 1.00 88.44 169 PHE A C 1
ATOM 1303 O O . PHE A 1 169 ? -17.064 3.728 17.056 1.00 88.44 169 PHE A O 1
ATOM 1310 N N . HIS A 1 170 ? -17.193 1.949 15.707 1.00 84.44 170 HIS A N 1
ATOM 1311 C CA . HIS A 1 170 ? -17.133 2.723 14.473 1.00 84.44 170 HIS A CA 1
ATOM 1312 C C . HIS A 1 170 ? -18.280 3.733 14.357 1.00 84.44 170 HIS A C 1
ATOM 1314 O O . HIS A 1 170 ? -18.051 4.865 13.950 1.00 84.44 170 HIS A O 1
ATOM 1320 N N . ARG A 1 171 ? -19.511 3.368 14.740 1.00 82.56 171 ARG A N 1
ATOM 1321 C CA . ARG A 1 171 ? -20.643 4.309 14.759 1.00 82.56 171 ARG A CA 1
ATOM 1322 C C . ARG A 1 171 ? -20.398 5.468 15.725 1.00 82.56 171 ARG A C 1
ATOM 1324 O O . ARG A 1 171 ? -20.833 6.581 15.446 1.00 82.56 171 ARG A O 1
ATOM 1331 N N . LEU A 1 172 ? -19.755 5.195 16.857 1.00 81.75 172 LEU A N 1
ATOM 1332 C CA . LEU A 1 172 ? -19.464 6.193 17.877 1.00 81.75 172 LEU A CA 1
ATOM 1333 C C . LEU A 1 172 ? -18.357 7.149 17.439 1.00 81.75 172 LEU A C 1
ATOM 1335 O O . LEU A 1 172 ? -18.511 8.361 17.571 1.00 81.75 172 LEU A O 1
ATOM 1339 N N . THR A 1 173 ? -17.245 6.604 16.952 1.00 75.81 173 THR A N 1
ATOM 1340 C CA . THR A 1 173 ? -16.065 7.403 16.627 1.00 75.81 173 THR A CA 1
ATOM 1341 C C . THR A 1 173 ? -16.154 8.004 15.226 1.00 75.81 173 THR A C 1
ATOM 1343 O O . THR A 1 173 ? -15.563 9.050 14.970 1.00 75.81 173 THR A O 1
ATOM 1346 N N . ASN A 1 174 ? -16.923 7.368 14.328 1.00 70.56 174 ASN A N 1
ATOM 1347 C CA . ASN A 1 174 ? -17.073 7.697 12.907 1.00 70.56 174 ASN A CA 1
ATOM 1348 C C . ASN A 1 174 ? -15.734 8.085 12.273 1.00 70.56 174 ASN A C 1
ATOM 1350 O O . ASN A 1 174 ? -15.643 9.030 11.488 1.00 70.56 174 ASN A O 1
ATOM 1354 N N . GLU A 1 175 ? -14.663 7.400 12.674 1.00 67.75 175 GLU A N 1
ATOM 1355 C CA . GLU A 1 175 ? -13.339 7.842 12.290 1.00 67.75 175 GLU A CA 1
ATOM 1356 C C . GLU A 1 175 ? -13.121 7.570 10.808 1.00 67.75 175 GLU A C 1
ATOM 1358 O O . GLU A 1 175 ? -13.007 6.430 10.345 1.00 67.75 175 GLU A O 1
ATOM 1363 N N . GLN A 1 176 ? -13.076 8.658 10.054 1.00 74.88 176 GLN A N 1
ATOM 1364 C CA . GLN A 1 176 ? -12.779 8.659 8.637 1.00 74.88 176 GLN A CA 1
ATOM 1365 C C . GLN A 1 176 ? -11.351 9.144 8.429 1.00 74.88 176 GLN A C 1
ATOM 1367 O O . GLN A 1 176 ? -10.846 9.984 9.173 1.00 74.88 176 GLN A O 1
ATOM 1372 N N . VAL A 1 177 ? -10.706 8.636 7.382 1.00 84.75 177 VAL A N 1
ATOM 1373 C CA . VAL A 1 177 ? -9.474 9.242 6.886 1.00 84.75 177 VAL A CA 1
ATOM 1374 C C . VAL A 1 177 ? -9.866 10.563 6.234 1.00 84.75 177 VAL A C 1
ATOM 1376 O O . VAL A 1 177 ? -10.389 10.585 5.124 1.00 84.75 177 VAL A O 1
ATOM 1379 N N . THR A 1 178 ? -9.689 11.659 6.967 1.00 89.88 178 THR A N 1
ATOM 1380 C CA . THR A 1 178 ? -9.990 13.011 6.486 1.00 89.88 178 THR A CA 1
ATOM 1381 C C . THR A 1 178 ? -8.729 13.678 5.957 1.00 89.88 178 THR A C 1
ATOM 1383 O O . THR A 1 178 ? -7.621 13.380 6.406 1.00 89.88 178 THR A O 1
ATOM 1386 N N . THR A 1 179 ? -8.886 14.656 5.065 1.00 91.69 179 THR A N 1
ATOM 1387 C CA . THR A 1 179 ? -7.767 15.479 4.582 1.00 91.69 179 THR A CA 1
ATOM 1388 C C . THR A 1 179 ? -7.000 16.139 5.730 1.00 91.69 179 THR A C 1
ATOM 1390 O O . THR A 1 179 ? -5.785 16.267 5.648 1.00 91.69 179 THR A O 1
ATOM 1393 N N . GLN A 1 180 ? -7.671 16.514 6.826 1.00 93.25 180 GLN A N 1
ATOM 1394 C CA . GLN A 1 180 ? -7.013 17.121 7.986 1.00 93.25 180 GLN A CA 1
ATOM 1395 C C . GLN A 1 180 ? -6.112 16.130 8.734 1.00 93.25 180 GLN A C 1
ATOM 1397 O O . GLN A 1 180 ? -5.004 16.494 9.128 1.00 93.25 180 GLN A O 1
ATOM 1402 N N . ILE A 1 181 ? -6.561 14.881 8.905 1.00 93.69 181 ILE A N 1
ATOM 1403 C CA . ILE A 1 181 ? -5.729 13.816 9.483 1.00 93.69 181 ILE A CA 1
ATOM 1404 C C . ILE A 1 181 ? -4.540 13.547 8.562 1.00 93.69 181 ILE A C 1
ATOM 1406 O O . ILE A 1 181 ? -3.408 13.564 9.029 1.00 93.69 181 ILE A O 1
ATOM 1410 N N . LEU A 1 182 ? -4.775 13.398 7.254 1.00 96.50 182 LEU A N 1
ATOM 1411 C CA . LEU A 1 182 ? -3.704 13.170 6.280 1.00 96.50 182 LEU A CA 1
ATOM 1412 C C . LEU A 1 182 ? -2.665 14.298 6.288 1.00 96.50 182 LEU A C 1
ATOM 1414 O O . LEU A 1 182 ? -1.476 14.010 6.318 1.00 96.50 182 LEU A O 1
ATOM 1418 N N . LYS A 1 183 ? -3.090 15.568 6.338 1.00 97.62 183 LYS A N 1
ATOM 1419 C CA . LYS A 1 183 ? -2.184 16.723 6.467 1.00 97.62 183 LYS A CA 1
ATOM 1420 C C . LYS A 1 183 ? -1.305 16.624 7.710 1.00 97.62 183 LYS A C 1
ATOM 1422 O O . LYS A 1 183 ? -0.095 16.809 7.615 1.00 97.62 183 LYS A O 1
ATOM 1427 N N . ARG A 1 184 ? -1.906 16.319 8.864 1.00 97.19 184 ARG A N 1
ATOM 1428 C CA . ARG A 1 184 ? -1.177 16.165 10.128 1.00 97.19 184 ARG A CA 1
ATOM 1429 C C . ARG A 1 184 ? -0.170 15.020 10.053 1.00 97.19 184 ARG A C 1
ATOM 1431 O O . ARG A 1 184 ? 0.984 15.215 10.414 1.00 97.19 184 ARG A O 1
ATOM 1438 N N . GLU A 1 185 ? -0.586 13.853 9.567 1.00 97.12 185 GLU A N 1
ATOM 1439 C CA . GLU A 1 185 ? 0.311 12.698 9.486 1.00 97.12 185 GLU A CA 1
ATOM 1440 C C . GLU A 1 185 ? 1.432 12.914 8.464 1.00 97.12 185 GLU A C 1
ATOM 1442 O O . GLU A 1 185 ? 2.587 12.633 8.768 1.00 97.12 185 GLU A O 1
ATOM 1447 N N . VAL A 1 186 ? 1.146 13.501 7.298 1.00 98.44 186 VAL A N 1
ATOM 1448 C CA . VAL A 1 186 ? 2.179 13.878 6.316 1.00 98.44 186 VAL A CA 1
ATOM 1449 C C . VAL A 1 186 ? 3.173 14.875 6.915 1.00 98.44 186 VAL A C 1
ATOM 1451 O O . VAL A 1 186 ? 4.374 14.708 6.715 1.00 98.44 186 VAL A O 1
ATOM 1454 N N . ALA A 1 187 ? 2.713 15.859 7.694 1.00 98.38 187 ALA A N 1
ATOM 1455 C CA . ALA A 1 187 ? 3.601 16.800 8.378 1.00 98.38 187 ALA A CA 1
ATOM 1456 C C . ALA A 1 187 ? 4.505 16.093 9.405 1.00 98.38 187 ALA A C 1
ATOM 1458 O O . ALA A 1 187 ? 5.712 16.333 9.419 1.00 98.38 187 ALA A O 1
ATOM 1459 N N . ASN A 1 188 ? 3.949 15.179 10.208 1.00 97.94 188 ASN A N 1
ATOM 1460 C CA . ASN A 1 188 ? 4.707 14.389 11.184 1.00 97.94 188 ASN A CA 1
ATOM 1461 C C . ASN A 1 188 ? 5.791 13.533 10.507 1.00 97.94 188 ASN A C 1
ATOM 1463 O O . ASN A 1 188 ? 6.944 13.534 10.940 1.00 97.94 188 ASN A O 1
ATOM 1467 N N . LEU A 1 189 ? 5.435 12.828 9.427 1.00 97.88 189 LEU A N 1
ATOM 1468 C CA . LEU A 1 189 ? 6.379 12.013 8.656 1.00 97.88 189 LEU A CA 1
ATOM 1469 C C . LEU A 1 189 ? 7.465 12.877 8.009 1.00 97.88 189 LEU A C 1
ATOM 1471 O O . LEU A 1 189 ? 8.641 12.524 8.062 1.00 97.88 189 LEU A O 1
ATOM 1475 N N . ALA A 1 190 ? 7.092 14.024 7.436 1.00 98.44 190 ALA A N 1
ATOM 1476 C CA . ALA A 1 190 ? 8.042 14.958 6.846 1.00 98.44 190 ALA A CA 1
ATOM 1477 C C . ALA A 1 190 ? 9.058 15.460 7.884 1.00 98.44 190 ALA A C 1
ATOM 1479 O O . ALA A 1 190 ? 10.255 15.503 7.606 1.00 98.44 190 ALA A O 1
ATOM 1480 N N . GLU A 1 191 ? 8.608 15.791 9.097 1.00 97.88 191 GLU A N 1
ATOM 1481 C CA . GLU A 1 191 ? 9.510 16.163 10.188 1.00 97.88 191 GLU A CA 1
ATOM 1482 C C . GLU A 1 191 ? 10.453 15.026 10.599 1.00 97.88 191 GLU A C 1
ATOM 1484 O O . GLU A 1 191 ? 11.624 15.286 10.875 1.00 97.88 191 GLU A O 1
ATOM 1489 N N . GLU A 1 192 ? 9.963 13.785 10.652 1.00 96.56 192 GLU A N 1
ATOM 1490 C CA . GLU A 1 192 ? 10.775 12.604 10.969 1.00 96.56 192 GLU A CA 1
ATOM 1491 C C . GLU A 1 192 ? 11.889 12.406 9.924 1.00 96.56 192 GLU A C 1
ATOM 1493 O O . GLU A 1 192 ? 13.056 12.257 10.292 1.00 96.56 192 GLU A O 1
ATOM 1498 N N . ILE A 1 193 ? 11.556 12.519 8.632 1.00 97.31 193 ILE A N 1
ATOM 1499 C CA . ILE A 1 193 ? 12.521 12.450 7.519 1.00 97.31 193 ILE A CA 1
ATOM 1500 C C . ILE A 1 193 ? 13.551 13.582 7.622 1.00 97.31 193 ILE A C 1
ATOM 1502 O O . ILE A 1 193 ? 14.751 13.344 7.510 1.00 97.31 193 ILE A O 1
ATOM 1506 N N . MET A 1 194 ? 13.108 14.815 7.883 1.00 96.38 194 MET A N 1
ATOM 1507 C CA . MET A 1 194 ? 13.999 15.978 7.961 1.00 96.38 194 MET A CA 1
ATOM 1508 C C . MET A 1 194 ? 14.948 15.963 9.168 1.00 96.38 194 MET A C 1
ATOM 1510 O O . MET A 1 194 ? 15.997 16.604 9.113 1.00 96.38 194 MET A O 1
ATOM 1514 N N . LYS A 1 195 ? 14.576 15.286 10.263 1.00 94.69 195 LYS A N 1
ATOM 1515 C CA . LYS A 1 195 ? 15.402 15.158 11.480 1.00 94.69 195 LYS A CA 1
ATOM 1516 C C . LYS A 1 195 ? 16.447 14.044 11.370 1.00 94.69 195 LYS A C 1
ATOM 1518 O O . LYS A 1 195 ? 17.380 14.020 12.173 1.00 94.69 195 LYS A O 1
ATOM 1523 N N . ARG A 1 196 ? 16.301 13.118 10.416 1.00 90.25 196 ARG A N 1
ATOM 1524 C CA . ARG A 1 196 ? 17.248 12.017 10.218 1.00 90.25 196 ARG A CA 1
ATOM 1525 C C . ARG A 1 196 ? 18.621 12.558 9.811 1.00 90.25 196 ARG A C 1
ATOM 1527 O O . ARG A 1 196 ? 18.735 13.411 8.940 1.00 90.25 196 ARG A O 1
ATOM 1534 N N . SER A 1 197 ? 19.670 12.018 10.427 1.00 85.88 197 SER A N 1
ATOM 1535 C CA . SER A 1 197 ? 21.045 12.187 9.953 1.00 85.88 197 SER A CA 1
ATOM 1536 C C . SER A 1 197 ? 21.375 11.109 8.922 1.00 85.88 197 SER A C 1
ATOM 1538 O O . SER A 1 197 ? 21.078 9.935 9.150 1.00 85.88 197 SER A O 1
ATOM 1540 N N . HIS A 1 198 ? 21.988 11.508 7.810 1.00 86.38 198 HIS A N 1
ATOM 1541 C CA . HIS A 1 198 ? 22.398 10.603 6.735 1.00 86.38 198 HIS A CA 1
ATOM 1542 C C . HIS A 1 198 ? 23.818 10.083 6.953 1.00 86.38 198 HIS A C 1
ATOM 1544 O O . HIS A 1 198 ? 24.711 10.841 7.344 1.00 86.38 198 HIS A O 1
ATOM 1550 N N . THR A 1 199 ? 24.031 8.795 6.696 1.00 83.69 199 THR A N 1
ATOM 1551 C CA . THR A 1 199 ? 25.365 8.179 6.649 1.00 83.69 199 THR A CA 1
ATOM 1552 C C . THR A 1 199 ? 25.940 8.264 5.234 1.00 83.69 199 THR A C 1
ATOM 1554 O O . THR A 1 199 ? 25.264 8.698 4.307 1.00 83.69 199 THR A O 1
ATOM 1557 N N . VAL A 1 200 ? 27.200 7.860 5.043 1.00 80.12 200 VAL A N 1
ATOM 1558 C CA . VAL A 1 200 ? 27.812 7.806 3.701 1.00 80.12 200 VAL A CA 1
ATOM 1559 C C . VAL A 1 200 ? 27.061 6.825 2.790 1.00 80.12 200 VAL A C 1
ATOM 1561 O O . VAL A 1 200 ? 26.813 7.147 1.631 1.00 80.12 200 VAL A O 1
ATOM 1564 N N . ASP A 1 201 ? 26.627 5.682 3.328 1.00 80.25 201 ASP A N 1
ATOM 1565 C CA . ASP A 1 201 ? 25.915 4.642 2.572 1.00 80.25 201 ASP A CA 1
ATOM 1566 C C . ASP A 1 201 ? 24.564 5.129 2.025 1.00 80.25 201 ASP A C 1
ATOM 1568 O O . ASP A 1 201 ? 24.154 4.736 0.932 1.00 80.25 201 ASP A O 1
ATOM 1572 N N . ASP A 1 202 ? 23.900 6.056 2.728 1.00 83.19 202 ASP A N 1
ATOM 1573 C CA . ASP A 1 202 ? 22.632 6.644 2.280 1.00 83.19 202 ASP A CA 1
ATOM 1574 C C . ASP A 1 202 ? 22.775 7.394 0.936 1.00 83.19 202 ASP A C 1
ATOM 1576 O O . ASP A 1 202 ? 21.794 7.568 0.210 1.00 83.19 202 ASP A O 1
ATOM 1580 N N . TYR A 1 203 ? 23.981 7.824 0.552 1.00 83.69 203 TYR A N 1
ATOM 1581 C CA . TYR A 1 203 ? 24.215 8.511 -0.724 1.00 83.69 203 TYR A CA 1
ATOM 1582 C C . TYR A 1 203 ? 24.429 7.553 -1.910 1.00 83.69 203 TYR A C 1
ATOM 1584 O O . TYR A 1 203 ? 24.332 7.994 -3.056 1.00 83.69 203 TYR A O 1
ATOM 1592 N N . ASP A 1 204 ? 24.645 6.253 -1.675 1.00 82.31 204 ASP A N 1
ATOM 1593 C CA . ASP A 1 204 ? 24.728 5.232 -2.741 1.00 82.31 204 ASP A CA 1
ATOM 1594 C C . ASP A 1 204 ? 23.352 4.612 -3.074 1.00 82.31 204 ASP A C 1
ATOM 1596 O O . ASP A 1 204 ? 23.194 3.884 -4.052 1.00 82.31 204 ASP A O 1
ATOM 1600 N N . GLY A 1 205 ? 22.315 4.936 -2.294 1.00 85.50 205 GLY A N 1
ATOM 1601 C CA . GLY A 1 205 ? 20.984 4.323 -2.380 1.00 85.50 205 GLY A CA 1
ATOM 1602 C C . GLY A 1 205 ? 20.068 4.796 -3.521 1.00 85.50 205 GLY A C 1
ATOM 1603 O O . GLY A 1 205 ? 18.892 4.417 -3.555 1.00 85.50 205 GLY A O 1
ATOM 1604 N N . GLY A 1 206 ? 20.556 5.649 -4.428 1.00 92.00 206 GLY A N 1
ATOM 1605 C CA . GLY A 1 206 ? 19.764 6.187 -5.542 1.00 92.00 206 GLY A CA 1
ATOM 1606 C C . GLY A 1 206 ? 18.517 6.959 -5.087 1.00 92.00 206 GLY A C 1
ATOM 1607 O O . GLY A 1 206 ? 18.524 7.632 -4.056 1.00 92.00 206 GLY A O 1
ATOM 1608 N N . ALA A 1 207 ? 17.441 6.855 -5.866 1.00 95.81 207 ALA A N 1
ATOM 1609 C CA . ALA A 1 207 ? 16.107 7.330 -5.495 1.00 95.81 207 ALA A CA 1
ATOM 1610 C C . ALA A 1 207 ? 15.338 6.329 -4.610 1.00 95.81 207 ALA A C 1
ATOM 1612 O O . ALA A 1 207 ? 14.302 6.673 -4.046 1.00 95.81 207 ALA A O 1
ATOM 1613 N N . TYR A 1 208 ? 15.813 5.084 -4.524 1.00 97.25 208 TYR A N 1
ATOM 1614 C CA . TYR A 1 208 ? 15.111 3.978 -3.886 1.00 97.25 208 TYR A CA 1
ATOM 1615 C C . TYR A 1 208 ? 15.236 4.022 -2.358 1.00 97.25 208 TYR A C 1
ATOM 1617 O O . TYR A 1 208 ? 14.239 4.226 -1.658 1.00 97.25 208 TYR A O 1
ATOM 1625 N N . VAL A 1 209 ? 16.468 3.873 -1.854 1.00 94.69 209 VAL A N 1
ATOM 1626 C CA . VAL A 1 209 ? 16.807 3.910 -0.418 1.00 94.69 209 VAL A CA 1
ATOM 1627 C C . VAL A 1 209 ? 17.633 5.129 -0.014 1.00 94.69 209 VAL A C 1
ATOM 1629 O O . VAL A 1 209 ? 17.817 5.369 1.176 1.00 94.69 209 VAL A O 1
ATOM 1632 N N . GLY A 1 210 ? 18.095 5.909 -0.994 1.00 93.12 210 GLY A N 1
ATOM 1633 C CA . GLY A 1 210 ? 19.013 7.018 -0.767 1.00 93.12 210 GLY A CA 1
ATOM 1634 C C . GLY A 1 210 ? 18.372 8.380 -0.509 1.00 93.12 210 GLY A C 1
ATOM 1635 O O . GLY A 1 210 ? 17.160 8.578 -0.640 1.00 93.12 210 GLY A O 1
ATOM 1636 N N . VAL A 1 211 ? 19.233 9.347 -0.181 1.00 94.06 211 VAL A N 1
ATOM 1637 C CA . VAL A 1 211 ? 18.862 10.710 0.251 1.00 94.06 211 VAL A CA 1
ATOM 1638 C C . VAL A 1 211 ? 18.040 11.467 -0.801 1.00 94.06 211 VAL A C 1
ATOM 1640 O O . VAL A 1 211 ? 17.139 12.233 -0.461 1.00 94.06 211 VAL A O 1
ATOM 1643 N N . ALA A 1 212 ? 18.288 11.246 -2.094 1.00 95.19 212 ALA A N 1
ATOM 1644 C CA . ALA A 1 212 ? 17.486 11.830 -3.167 1.00 95.19 212 ALA A CA 1
ATOM 1645 C C . ALA A 1 212 ? 16.023 11.361 -3.104 1.00 95.19 212 ALA A C 1
ATOM 1647 O O . ALA A 1 212 ? 15.124 12.165 -3.348 1.00 95.19 212 ALA A O 1
ATOM 1648 N N . GLY A 1 213 ? 15.780 10.100 -2.730 1.00 97.38 213 GLY A N 1
ATOM 1649 C CA . GLY A 1 213 ? 14.439 9.563 -2.485 1.00 97.38 213 GLY A CA 1
ATOM 1650 C C . GLY A 1 213 ? 13.747 10.236 -1.297 1.00 97.38 213 GLY A C 1
ATOM 1651 O O . GLY A 1 213 ? 12.586 10.637 -1.413 1.00 97.38 213 GLY A O 1
ATOM 1652 N N . ASP A 1 214 ? 14.475 10.450 -0.193 1.00 97.06 214 ASP A N 1
ATOM 1653 C CA . ASP A 1 214 ? 13.989 11.232 0.956 1.00 97.06 214 ASP A CA 1
ATOM 1654 C C . ASP A 1 214 ? 13.584 12.645 0.499 1.00 97.06 214 ASP A C 1
ATOM 1656 O O . ASP A 1 214 ? 12.474 13.110 0.770 1.00 97.06 214 ASP A O 1
ATOM 1660 N N . GLY A 1 215 ? 14.452 13.307 -0.273 1.00 97.75 215 GLY A N 1
ATOM 1661 C CA . GLY A 1 215 ? 14.193 14.625 -0.849 1.00 97.75 215 GLY A CA 1
ATOM 1662 C C . GLY A 1 215 ? 12.958 14.661 -1.749 1.00 97.75 215 GLY A C 1
ATOM 1663 O O . GLY A 1 215 ? 12.114 15.546 -1.593 1.00 97.75 215 GLY A O 1
ATOM 1664 N N . TYR A 1 216 ? 12.818 13.679 -2.642 1.00 98.50 216 TYR A N 1
ATOM 1665 C CA . TYR A 1 216 ? 11.654 13.552 -3.516 1.00 98.50 216 TYR A CA 1
ATOM 1666 C C . TYR A 1 216 ? 10.359 13.390 -2.718 1.00 98.50 216 TYR A C 1
ATOM 1668 O O . TYR A 1 216 ? 9.367 14.037 -3.047 1.00 98.50 216 TYR A O 1
ATOM 1676 N N . SER A 1 217 ? 10.367 12.600 -1.639 1.00 98.44 217 SER A N 1
ATOM 1677 C CA . SER A 1 217 ? 9.178 12.430 -0.795 1.00 98.44 217 SER A CA 1
ATOM 1678 C C . SER A 1 217 ? 8.721 13.744 -0.146 1.00 98.44 217 SER A C 1
ATOM 1680 O O . SER A 1 217 ? 7.525 14.035 -0.117 1.00 98.44 217 SER A O 1
ATOM 1682 N N . LEU A 1 218 ? 9.655 14.599 0.288 1.00 98.44 218 LEU A N 1
ATOM 1683 C CA . LEU A 1 218 ? 9.319 15.921 0.825 1.00 98.44 218 LEU A CA 1
ATOM 1684 C C . LEU A 1 218 ? 8.832 16.880 -0.261 1.00 98.44 218 LEU A C 1
ATOM 1686 O O . LEU A 1 218 ? 7.872 17.618 -0.039 1.00 98.44 218 LEU A O 1
ATOM 1690 N N . LEU A 1 219 ? 9.449 16.858 -1.447 1.00 98.31 219 LEU A N 1
ATOM 1691 C CA . LEU A 1 219 ? 8.935 17.612 -2.590 1.00 98.31 219 LEU A CA 1
ATOM 1692 C C . LEU A 1 219 ? 7.486 17.196 -2.891 1.00 98.31 219 LEU A C 1
ATOM 1694 O O . LEU A 1 219 ? 6.620 18.056 -3.031 1.00 98.31 219 LEU A O 1
ATOM 1698 N N . TYR A 1 220 ? 7.197 15.894 -2.876 1.00 98.06 220 TYR A N 1
ATOM 1699 C CA . TYR A 1 220 ? 5.852 15.348 -3.057 1.00 98.06 220 TYR A CA 1
ATOM 1700 C C . TYR A 1 220 ? 4.867 15.833 -1.977 1.00 98.06 220 TYR A C 1
ATOM 1702 O O . TYR A 1 220 ? 3.726 16.177 -2.289 1.00 98.06 220 TYR A O 1
ATOM 1710 N N . ALA A 1 221 ? 5.321 15.945 -0.721 1.00 98.19 221 ALA A N 1
ATOM 1711 C CA . ALA A 1 221 ? 4.545 16.462 0.414 1.00 98.19 221 ALA A CA 1
ATOM 1712 C C . ALA A 1 221 ? 3.970 17.868 0.173 1.00 98.19 221 ALA A C 1
ATOM 1714 O O . ALA A 1 221 ? 2.881 18.185 0.661 1.00 98.19 221 ALA A O 1
ATOM 1715 N N . SER A 1 222 ? 4.675 18.705 -0.599 1.00 97.12 222 SER A N 1
ATOM 1716 C CA . SER A 1 222 ? 4.261 20.087 -0.894 1.00 97.12 222 SER A CA 1
ATOM 1717 C C . SER A 1 222 ? 2.894 20.178 -1.582 1.00 97.12 222 SER A C 1
ATOM 1719 O O . SER A 1 222 ? 2.189 21.173 -1.423 1.00 97.12 222 SER A O 1
ATOM 1721 N N . ARG A 1 223 ? 2.468 19.110 -2.272 1.00 96.38 223 ARG A N 1
ATOM 1722 C CA . ARG A 1 223 ? 1.150 19.010 -2.922 1.00 96.38 223 ARG A CA 1
ATOM 1723 C C . ARG A 1 223 ? -0.004 19.050 -1.921 1.00 96.38 223 ARG A C 1
ATOM 1725 O O . ARG A 1 223 ? -1.090 19.509 -2.265 1.00 96.38 223 ARG A O 1
ATOM 1732 N N . LEU A 1 224 ? 0.226 18.574 -0.695 1.00 97.44 224 LEU A N 1
ATOM 1733 C CA . LEU A 1 224 ? -0.762 18.577 0.386 1.00 97.44 224 LEU A CA 1
ATOM 1734 C C . LEU A 1 224 ? -0.488 19.665 1.440 1.00 97.44 224 LEU A C 1
ATOM 1736 O O . LEU A 1 224 ? -1.432 20.137 2.083 1.00 97.44 224 LEU A O 1
ATOM 1740 N N . LEU A 1 225 ? 0.776 20.073 1.591 1.00 97.81 225 LEU A N 1
ATOM 1741 C CA . LEU A 1 225 ? 1.252 21.080 2.547 1.00 97.81 225 LEU A CA 1
ATOM 1742 C C . LEU A 1 225 ? 1.937 22.256 1.817 1.00 97.81 225 LEU A C 1
ATOM 1744 O O . LEU A 1 225 ? 3.159 22.431 1.920 1.00 97.81 225 LEU A O 1
ATOM 1748 N N . PRO A 1 226 ? 1.182 23.068 1.051 1.00 96.56 226 PRO A N 1
ATOM 1749 C CA . PRO A 1 226 ? 1.747 24.154 0.250 1.00 96.56 226 PRO A CA 1
ATOM 1750 C C . PRO A 1 226 ? 2.471 25.210 1.097 1.00 96.56 226 PRO A C 1
ATOM 1752 O O . PRO A 1 226 ? 3.431 25.823 0.629 1.00 96.56 226 PRO A O 1
ATOM 1755 N N . GLU A 1 227 ? 2.085 25.385 2.361 1.00 97.12 227 GLU A N 1
ATOM 1756 C CA . GLU A 1 227 ? 2.725 26.301 3.310 1.00 97.12 227 GLU A CA 1
ATOM 1757 C C . GLU A 1 227 ? 4.154 25.891 3.706 1.00 97.12 227 GLU A C 1
ATOM 1759 O O . GLU A 1 227 ? 4.903 26.706 4.243 1.00 97.12 227 GLU A O 1
ATOM 1764 N N . LYS A 1 228 ? 4.552 24.641 3.437 1.00 97.50 228 LYS A N 1
ATOM 1765 C CA . LYS A 1 228 ? 5.900 24.109 3.703 1.00 97.50 228 LYS A CA 1
ATOM 1766 C C . LYS A 1 228 ? 6.757 23.969 2.443 1.00 97.50 228 LYS A C 1
ATOM 1768 O O . LYS A 1 228 ? 7.900 23.520 2.534 1.00 97.50 228 LYS A O 1
ATOM 1773 N N . THR A 1 229 ? 6.242 24.381 1.282 1.00 97.31 229 THR A N 1
ATOM 1774 C CA . THR A 1 229 ? 6.883 24.174 -0.029 1.00 97.31 229 THR A CA 1
ATOM 1775 C C . THR A 1 229 ? 8.340 24.620 -0.052 1.00 97.31 229 THR A C 1
ATOM 1777 O O . THR A 1 229 ? 9.199 23.844 -0.454 1.00 97.31 229 THR A O 1
ATOM 1780 N N . GLU A 1 230 ? 8.649 25.832 0.415 1.00 97.44 230 GLU A N 1
ATOM 1781 C CA . GLU A 1 230 ? 10.020 26.356 0.396 1.00 97.44 230 GLU A CA 1
ATOM 1782 C C . GLU A 1 230 ? 10.985 25.475 1.207 1.00 97.44 230 GLU A C 1
ATOM 1784 O O . GLU A 1 230 ? 12.069 25.125 0.737 1.00 97.44 230 GLU A O 1
ATOM 1789 N N . GLN A 1 231 ? 10.566 25.058 2.404 1.00 97.88 231 GLN A N 1
ATOM 1790 C CA . GLN A 1 231 ? 11.349 24.195 3.283 1.00 97.88 231 GLN A CA 1
ATOM 1791 C C . GLN A 1 231 ? 11.636 22.838 2.622 1.00 97.88 231 GLN A C 1
ATOM 1793 O O . GLN A 1 231 ? 12.785 22.387 2.608 1.00 97.88 231 GLN A O 1
ATOM 1798 N N . TYR A 1 232 ? 10.612 22.208 2.047 1.00 98.31 232 TYR A N 1
ATOM 1799 C CA . TYR A 1 232 ? 10.728 20.896 1.407 1.00 98.31 232 TYR A CA 1
ATOM 1800 C C . TYR A 1 232 ? 11.542 20.940 0.115 1.00 98.31 232 TYR A C 1
ATOM 1802 O O . TYR A 1 232 ? 12.413 20.096 -0.099 1.00 98.31 232 TYR A O 1
ATOM 1810 N N . VAL A 1 233 ? 11.341 21.973 -0.701 1.00 97.94 233 VAL A N 1
ATOM 1811 C CA . VAL A 1 233 ? 12.140 22.244 -1.901 1.00 97.94 233 VAL A CA 1
ATOM 1812 C C . VAL A 1 233 ? 13.615 22.431 -1.546 1.00 97.94 233 VAL A C 1
ATOM 1814 O O . VAL A 1 233 ? 14.485 21.865 -2.209 1.00 97.94 233 VAL A O 1
ATOM 1817 N N . ASN A 1 234 ? 13.920 23.199 -0.496 1.00 97.56 234 ASN A N 1
ATOM 1818 C CA . ASN A 1 234 ? 15.297 23.426 -0.057 1.00 97.56 234 ASN A CA 1
ATOM 1819 C C . ASN A 1 234 ? 15.957 22.134 0.441 1.00 97.56 234 ASN A C 1
ATOM 1821 O O . ASN A 1 234 ? 17.125 21.889 0.134 1.00 97.56 234 ASN A O 1
ATOM 1825 N N . PHE A 1 235 ? 15.218 21.284 1.160 1.00 97.44 235 PHE A N 1
ATOM 1826 C CA . PHE A 1 235 ? 15.714 19.967 1.555 1.00 97.44 235 PHE A CA 1
ATOM 1827 C C . PHE A 1 235 ? 15.988 19.084 0.332 1.00 97.44 235 PHE A C 1
ATOM 1829 O O . PHE A 1 235 ? 17.107 18.596 0.184 1.00 97.44 235 PHE A O 1
ATOM 1836 N N . CYS A 1 236 ? 15.010 18.939 -0.569 1.00 97.81 236 CYS A N 1
ATOM 1837 C CA . CYS A 1 236 ? 15.152 18.132 -1.781 1.00 97.81 236 CYS A CA 1
ATOM 1838 C C . CYS A 1 236 ? 16.338 18.596 -2.635 1.00 97.81 236 CYS A C 1
ATOM 1840 O O . CYS A 1 236 ? 17.086 17.770 -3.154 1.00 97.81 236 CYS A O 1
ATOM 1842 N N . ARG A 1 237 ? 16.545 19.913 -2.754 1.00 97.12 237 ARG A N 1
ATOM 1843 C CA . ARG A 1 237 ? 17.681 20.476 -3.489 1.00 97.12 237 ARG A CA 1
ATOM 1844 C C . ARG A 1 237 ? 19.015 20.042 -2.893 1.00 97.12 237 ARG A C 1
ATOM 1846 O O . ARG A 1 237 ? 19.857 19.553 -3.639 1.00 97.12 237 ARG A O 1
ATOM 1853 N N . ARG A 1 238 ? 19.192 20.190 -1.575 1.00 95.31 238 ARG A N 1
ATOM 1854 C CA . ARG A 1 238 ? 20.430 19.785 -0.889 1.00 95.31 238 ARG A CA 1
ATOM 1855 C C . ARG A 1 238 ? 20.683 18.288 -1.033 1.00 95.31 238 ARG A C 1
ATOM 1857 O O . ARG A 1 238 ? 21.762 17.918 -1.473 1.00 95.31 238 ARG A O 1
ATOM 1864 N N . ALA A 1 239 ? 19.666 17.467 -0.773 1.00 94.19 239 ALA A N 1
ATOM 1865 C CA . ALA A 1 239 ? 19.722 16.014 -0.916 1.00 94.19 239 ALA A CA 1
ATOM 1866 C C . ALA A 1 239 ? 20.231 15.581 -2.302 1.00 94.19 239 ALA A C 1
ATOM 1868 O O . ALA A 1 239 ? 21.185 14.815 -2.425 1.00 94.19 239 ALA A O 1
ATOM 1869 N N . VAL A 1 240 ? 19.623 16.129 -3.357 1.00 94.38 240 VAL A N 1
ATOM 1870 C CA . VAL A 1 240 ? 19.997 15.841 -4.747 1.00 94.38 240 VAL A CA 1
ATOM 1871 C C . VAL A 1 240 ? 21.412 16.334 -5.061 1.00 94.38 240 VAL A C 1
ATOM 1873 O O . VAL A 1 240 ? 22.195 15.610 -5.672 1.00 94.38 240 VAL A O 1
ATOM 1876 N N . GLU A 1 241 ? 21.767 17.554 -4.654 1.00 92.75 241 GLU A N 1
ATOM 1877 C CA . GLU A 1 241 ? 23.092 18.128 -4.918 1.00 92.75 241 GLU A CA 1
ATOM 1878 C C . GLU A 1 241 ? 24.216 17.389 -4.184 1.00 92.75 241 GLU A C 1
ATOM 1880 O O . GLU A 1 241 ? 25.296 17.209 -4.745 1.00 92.75 241 GLU A O 1
ATOM 1885 N N . GLU A 1 242 ? 23.986 16.959 -2.946 1.00 89.75 242 GLU A N 1
ATOM 1886 C CA . GLU A 1 242 ? 24.947 16.183 -2.161 1.00 89.75 242 GLU A CA 1
ATOM 1887 C C . GLU A 1 242 ? 25.137 14.784 -2.744 1.00 89.75 242 GLU A C 1
ATOM 1889 O O . GLU A 1 242 ? 26.276 14.362 -2.949 1.00 89.75 242 GLU A O 1
ATOM 1894 N N . GLN A 1 243 ? 24.052 14.108 -3.125 1.00 89.62 243 GLN A N 1
ATOM 1895 C CA . GLN A 1 243 ? 24.139 12.792 -3.754 1.00 89.62 243 GLN A CA 1
ATOM 1896 C C . GLN A 1 243 ? 24.871 12.834 -5.102 1.00 89.62 243 GLN A C 1
ATOM 1898 O O . GLN A 1 243 ? 25.713 11.980 -5.376 1.00 89.62 243 GLN A O 1
ATOM 1903 N N . LEU A 1 244 ? 24.650 13.871 -5.918 1.00 88.75 244 LEU A N 1
ATOM 1904 C CA . LEU A 1 244 ? 25.390 14.055 -7.174 1.00 88.75 244 LEU A CA 1
ATOM 1905 C C . LEU A 1 244 ? 26.888 14.358 -6.966 1.00 88.75 244 LEU A C 1
ATOM 1907 O O . LEU A 1 244 ? 27.686 14.128 -7.880 1.00 88.75 244 LEU A O 1
ATOM 1911 N N . LYS A 1 245 ? 27.299 14.859 -5.790 1.00 86.62 245 LYS A N 1
ATOM 1912 C CA . LYS A 1 245 ? 28.719 15.088 -5.459 1.00 86.62 245 LYS A CA 1
ATOM 1913 C C . LYS A 1 245 ? 29.452 13.797 -5.081 1.00 86.62 245 LYS A C 1
ATOM 1915 O O . LYS A 1 245 ? 30.643 13.695 -5.371 1.00 86.62 245 LYS A O 1
ATOM 1920 N N . GLN A 1 246 ? 28.772 12.809 -4.497 1.00 75.94 246 GLN A N 1
ATOM 1921 C CA . GLN A 1 246 ? 29.378 11.601 -3.899 1.00 75.94 246 GLN A CA 1
ATOM 1922 C C . GLN A 1 246 ? 29.841 10.517 -4.907 1.00 75.94 246 GLN A C 1
ATOM 1924 O O . GLN A 1 246 ? 29.949 9.352 -4.559 1.00 75.94 246 GLN A O 1
ATOM 1929 N N . ARG A 1 247 ? 30.151 10.892 -6.158 1.00 57.41 247 ARG A N 1
ATOM 1930 C CA . ARG A 1 247 ? 30.587 10.049 -7.302 1.00 57.41 247 ARG A CA 1
ATOM 1931 C C . ARG A 1 247 ? 30.902 8.560 -7.008 1.00 57.41 247 ARG A C 1
ATOM 1933 O O . ARG A 1 247 ? 32.062 8.204 -6.811 1.00 57.41 247 ARG A O 1
ATOM 1940 N N . GLY A 1 248 ? 29.915 7.684 -7.203 1.00 57.00 248 GLY A N 1
ATOM 1941 C CA . GLY A 1 248 ? 30.131 6.297 -7.633 1.00 57.00 248 GLY A CA 1
ATOM 1942 C C . GLY A 1 248 ? 29.974 6.210 -9.155 1.00 57.00 248 GLY A C 1
ATOM 1943 O O . GLY A 1 248 ? 28.864 6.339 -9.665 1.00 57.00 248 GLY A O 1
ATOM 1944 N N . ARG A 1 249 ? 31.071 6.055 -9.913 1.00 55.50 249 ARG A N 1
ATOM 1945 C CA . ARG A 1 249 ? 31.047 6.098 -11.397 1.00 55.50 249 ARG A CA 1
ATOM 1946 C C . ARG A 1 249 ? 30.385 4.874 -12.052 1.00 55.50 249 ARG A C 1
ATOM 1948 O O . ARG A 1 249 ? 30.119 4.904 -13.247 1.00 55.50 249 ARG A O 1
ATOM 1955 N N . ASP A 1 250 ? 30.058 3.837 -11.284 1.00 62.03 250 ASP A N 1
ATOM 1956 C CA . ASP A 1 250 ? 29.718 2.518 -11.836 1.00 62.03 250 ASP A CA 1
ATOM 1957 C C . ASP A 1 250 ? 28.205 2.269 -12.001 1.00 62.03 250 ASP A C 1
ATOM 1959 O O . ASP A 1 250 ? 27.792 1.192 -12.431 1.00 62.03 250 ASP A O 1
ATOM 1963 N N . ARG A 1 251 ? 27.350 3.256 -11.684 1.00 80.56 251 ARG A N 1
ATOM 1964 C CA . ARG A 1 251 ? 25.876 3.108 -11.697 1.00 80.56 251 ARG A CA 1
ATOM 1965 C C . ARG A 1 251 ? 25.130 4.237 -12.416 1.00 80.56 251 ARG A C 1
ATOM 1967 O O . ARG A 1 251 ? 23.948 4.459 -12.160 1.00 80.56 251 ARG A O 1
ATOM 1974 N N . GLU A 1 252 ? 25.790 4.960 -13.326 1.00 84.50 252 GLU A N 1
ATOM 1975 C CA . GLU A 1 252 ? 25.203 6.159 -13.953 1.00 84.50 252 GLU A CA 1
ATOM 1976 C C . GLU A 1 252 ? 23.890 5.885 -14.708 1.00 84.50 252 GLU A C 1
ATOM 1978 O O . GLU A 1 252 ? 22.980 6.709 -14.674 1.00 84.50 252 GLU A O 1
ATOM 1983 N N . GLY A 1 253 ? 23.775 4.722 -15.360 1.00 88.44 253 GLY A N 1
ATOM 1984 C CA . GLY A 1 253 ? 22.588 4.335 -16.131 1.00 88.44 253 GLY A CA 1
ATOM 1985 C C . GLY A 1 253 ? 21.457 3.692 -15.323 1.00 88.44 253 GLY A C 1
ATOM 1986 O O . GLY A 1 253 ? 20.409 3.422 -15.896 1.00 88.44 253 GLY A O 1
ATOM 1987 N N . GLN A 1 254 ? 21.654 3.405 -14.032 1.00 93.94 254 GLN A N 1
ATOM 1988 C CA . GLN A 1 254 ? 20.667 2.688 -13.217 1.00 93.94 254 GLN A CA 1
ATOM 1989 C C . GLN A 1 254 ? 19.615 3.653 -12.664 1.00 93.94 254 GLN A C 1
ATOM 1991 O O . GLN A 1 254 ? 19.971 4.713 -12.144 1.00 93.94 254 GLN A O 1
ATOM 1996 N N . TYR A 1 255 ? 18.330 3.292 -12.758 1.00 96.44 255 TYR A N 1
ATOM 1997 C CA . TYR A 1 255 ? 17.235 4.205 -12.433 1.00 96.44 255 TYR A CA 1
ATOM 1998 C C . TYR A 1 255 ? 17.021 4.395 -10.930 1.00 96.44 255 TYR A C 1
ATOM 2000 O O . TYR A 1 255 ? 17.465 5.394 -10.368 1.00 96.44 255 TYR A O 1
ATOM 2008 N N . LEU A 1 256 ? 16.342 3.463 -10.267 1.00 96.75 256 LEU A N 1
ATOM 2009 C CA . LEU A 1 256 ? 15.931 3.627 -8.873 1.00 96.75 256 LEU A CA 1
ATOM 2010 C C . LEU A 1 256 ? 17.122 3.499 -7.914 1.00 96.75 256 LEU A C 1
ATOM 2012 O O . LEU A 1 256 ? 17.177 4.217 -6.919 1.00 96.75 256 LEU A O 1
ATOM 2016 N N . LEU A 1 257 ? 18.108 2.659 -8.243 1.00 93.94 257 LEU A N 1
ATOM 2017 C CA . LEU A 1 257 ? 19.305 2.431 -7.419 1.00 93.94 257 LEU A CA 1
ATOM 2018 C C . LEU A 1 257 ? 20.549 3.216 -7.872 1.00 93.94 257 LEU A C 1
ATOM 2020 O O . LEU A 1 257 ? 21.624 3.017 -7.315 1.00 93.94 257 LEU A O 1
ATOM 2024 N N . GLY A 1 258 ? 20.439 4.103 -8.868 1.00 92.38 258 GLY A N 1
ATOM 2025 C CA . GLY A 1 258 ? 21.599 4.827 -9.398 1.00 92.38 258 GLY A CA 1
ATOM 2026 C C . GLY A 1 258 ? 21.353 6.290 -9.733 1.00 92.38 258 GLY A C 1
ATOM 2027 O O . GLY A 1 258 ? 20.379 6.911 -9.301 1.00 92.38 258 GLY A O 1
ATOM 2028 N N . ALA A 1 259 ? 22.291 6.864 -10.491 1.00 92.75 259 ALA A N 1
ATOM 2029 C CA . ALA A 1 259 ? 22.331 8.305 -10.738 1.00 92.75 259 ALA A CA 1
ATOM 2030 C C . ALA A 1 259 ? 21.190 8.793 -11.642 1.00 92.75 259 ALA A C 1
ATOM 2032 O O . ALA A 1 259 ? 20.776 9.948 -11.524 1.00 92.75 259 ALA A O 1
ATOM 2033 N N . LEU A 1 260 ? 20.651 7.932 -12.514 1.00 95.44 260 LEU A N 1
ATOM 2034 C CA . LEU A 1 260 ? 19.539 8.295 -13.390 1.00 95.44 260 LEU A CA 1
ATOM 2035 C C . LEU A 1 260 ? 18.310 8.734 -12.581 1.00 95.44 260 LEU A C 1
ATOM 2037 O O . LEU A 1 260 ? 17.711 9.757 -12.911 1.00 95.44 260 LEU A O 1
ATOM 2041 N N . GLY A 1 261 ? 17.973 8.042 -11.489 1.00 96.50 261 GLY A N 1
ATOM 2042 C CA . GLY A 1 261 ? 16.884 8.455 -10.596 1.00 96.50 261 GLY A CA 1
ATOM 2043 C C . GLY A 1 261 ? 17.122 9.831 -9.975 1.00 96.50 261 GLY A C 1
ATOM 2044 O O . GLY A 1 261 ? 16.208 10.651 -9.910 1.00 96.50 261 GLY A O 1
ATOM 2045 N N . VAL A 1 262 ? 18.369 10.133 -9.610 1.00 96.00 262 VAL A N 1
ATOM 2046 C CA . VAL A 1 262 ? 18.759 11.437 -9.051 1.00 96.00 262 VAL A CA 1
ATOM 2047 C C . VAL A 1 262 ? 18.623 12.551 -10.094 1.00 96.00 262 VAL A C 1
ATOM 2049 O O . VAL A 1 262 ? 18.102 13.622 -9.781 1.00 96.00 262 VAL A O 1
ATOM 2052 N N . TYR A 1 263 ? 19.017 12.303 -11.349 1.00 96.50 263 TYR A N 1
ATOM 2053 C CA . TYR A 1 263 ? 18.801 13.248 -12.451 1.00 96.50 263 TYR A CA 1
ATOM 2054 C C . TYR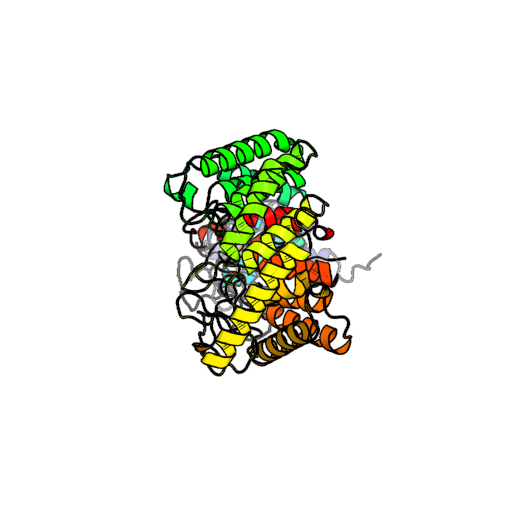 A 1 263 ? 17.313 13.477 -12.735 1.00 96.50 263 TYR A C 1
ATOM 2056 O O . TYR A 1 263 ? 16.908 14.620 -12.951 1.00 96.50 263 TYR A O 1
ATOM 2064 N N . VAL A 1 264 ? 16.486 12.428 -12.682 1.00 97.56 264 VAL A N 1
ATOM 2065 C CA . VAL A 1 264 ? 15.030 12.562 -12.836 1.00 97.56 264 VAL A CA 1
ATOM 2066 C C . VAL A 1 264 ? 14.446 13.443 -11.735 1.00 97.56 264 VAL A C 1
ATOM 2068 O O . VAL A 1 264 ? 13.742 14.406 -12.037 1.00 97.56 264 VAL A O 1
ATOM 2071 N N . ILE A 1 265 ? 14.794 13.186 -10.471 1.00 98.06 265 ILE A N 1
ATOM 2072 C CA . ILE A 1 265 ? 14.338 14.004 -9.336 1.00 98.06 265 ILE A CA 1
ATOM 2073 C C . ILE A 1 265 ? 14.822 15.450 -9.482 1.00 98.06 265 ILE A C 1
ATOM 2075 O O . ILE A 1 265 ? 14.047 16.379 -9.258 1.00 98.06 265 ILE A O 1
ATOM 2079 N N . LYS A 1 266 ? 16.071 15.666 -9.916 1.00 97.12 266 LYS A N 1
ATOM 2080 C CA . LYS A 1 266 ? 16.612 17.006 -10.177 1.00 97.12 266 LYS A CA 1
ATOM 2081 C C . LYS A 1 266 ? 15.802 17.758 -11.235 1.00 97.12 266 LYS A C 1
ATOM 2083 O O . LYS A 1 266 ? 15.483 18.927 -11.027 1.00 97.12 266 LYS A O 1
ATOM 2088 N N . ALA A 1 267 ? 15.468 17.104 -12.346 1.00 97.12 267 ALA A N 1
ATOM 2089 C CA . ALA A 1 267 ? 14.683 17.709 -13.418 1.00 97.12 267 ALA A CA 1
ATOM 2090 C C . ALA A 1 267 ? 13.261 18.062 -12.953 1.00 97.12 267 ALA A C 1
ATOM 2092 O O . ALA A 1 267 ? 12.789 19.164 -13.234 1.00 97.12 267 ALA A O 1
ATOM 2093 N N . ILE A 1 268 ? 12.611 17.170 -12.194 1.00 97.38 268 ILE A N 1
ATOM 2094 C CA . ILE A 1 268 ? 11.293 17.427 -11.590 1.00 97.38 268 ILE A CA 1
ATOM 2095 C C . ILE A 1 268 ? 11.374 18.618 -10.632 1.00 97.38 268 ILE A C 1
ATOM 2097 O O . ILE A 1 268 ? 10.585 19.549 -10.754 1.00 97.38 268 ILE A O 1
ATOM 2101 N N . LEU A 1 269 ? 12.357 18.632 -9.728 1.00 97.38 269 LEU A N 1
ATOM 2102 C CA . LEU A 1 269 ? 12.571 19.723 -8.777 1.00 97.38 269 LEU A CA 1
ATOM 2103 C C . LEU A 1 269 ? 12.776 21.068 -9.487 1.00 97.38 269 LEU A C 1
ATOM 2105 O O . LEU A 1 269 ? 12.170 22.071 -9.108 1.00 97.38 269 LEU A O 1
ATOM 2109 N N . ASP A 1 270 ? 13.632 21.113 -10.508 1.00 95.31 270 ASP A N 1
ATOM 2110 C CA . ASP A 1 270 ? 13.894 22.340 -11.264 1.00 95.31 270 ASP A CA 1
ATOM 2111 C C . ASP A 1 270 ? 12.631 22.840 -11.978 1.00 95.31 270 ASP A C 1
ATOM 2113 O O . ASP A 1 270 ? 12.336 24.036 -11.938 1.00 95.31 270 ASP A O 1
ATOM 2117 N N . TYR A 1 271 ? 11.837 21.939 -12.553 1.00 95.56 271 TYR A N 1
ATOM 2118 C CA . TYR A 1 271 ? 10.588 22.307 -13.210 1.00 95.56 271 TYR A CA 1
ATOM 2119 C C . TYR A 1 271 ? 9.502 22.745 -12.228 1.00 95.56 271 TYR A C 1
ATOM 2121 O O . TYR A 1 271 ? 8.884 23.790 -12.428 1.00 95.56 271 TYR A O 1
ATOM 2129 N N . GLU A 1 272 ? 9.279 22.009 -11.139 1.00 92.31 272 GLU A N 1
ATOM 2130 C CA . GLU A 1 272 ? 8.258 22.367 -10.151 1.00 92.31 272 GLU A CA 1
ATOM 2131 C C . GLU A 1 272 ? 8.554 23.734 -9.510 1.00 92.31 272 GLU A C 1
ATOM 2133 O O . GLU A 1 272 ? 7.622 24.512 -9.296 1.00 92.31 272 GLU A O 1
ATOM 2138 N N . THR A 1 273 ? 9.836 24.065 -9.301 1.00 92.25 273 THR A N 1
ATOM 2139 C CA . THR A 1 273 ? 10.266 25.303 -8.624 1.00 92.25 273 THR A CA 1
ATOM 2140 C C . THR A 1 273 ? 10.434 26.512 -9.538 1.00 92.25 273 THR A C 1
ATOM 2142 O O . THR A 1 273 ? 10.117 27.627 -9.132 1.00 92.25 273 THR A O 1
ATOM 2145 N N . LYS A 1 274 ? 10.956 26.323 -10.753 1.00 89.88 274 LYS A N 1
ATOM 2146 C CA . LYS A 1 274 ? 11.328 27.422 -11.661 1.00 89.88 274 LYS A CA 1
ATOM 2147 C C . LYS A 1 274 ? 10.548 27.411 -12.979 1.00 89.88 274 LYS A C 1
ATOM 2149 O O . LYS A 1 274 ? 10.737 28.316 -13.785 1.00 89.88 274 LYS A O 1
ATOM 2154 N N . LYS A 1 275 ? 9.691 26.406 -13.210 1.00 89.25 275 LYS A N 1
ATOM 2155 C CA . LYS A 1 275 ? 8.871 26.238 -14.427 1.00 89.25 275 LYS A CA 1
ATOM 2156 C C . LYS A 1 275 ? 9.684 26.230 -15.728 1.00 89.25 275 LYS A C 1
ATOM 2158 O O . LYS A 1 275 ? 9.207 26.683 -16.761 1.00 89.25 275 LYS A O 1
ATOM 2163 N N . PHE A 1 276 ? 10.904 25.693 -15.686 1.00 88.50 276 PHE A N 1
ATOM 2164 C CA . PHE A 1 276 ? 11.745 25.496 -16.868 1.00 88.50 276 PHE A CA 1
ATOM 2165 C C . PHE A 1 276 ? 12.276 24.062 -16.918 1.00 88.50 276 PHE A C 1
ATOM 2167 O O . PHE A 1 276 ? 12.469 23.415 -15.888 1.00 88.50 276 PHE A O 1
ATOM 2174 N N . VAL A 1 277 ? 12.532 23.576 -18.130 1.00 90.69 277 VAL A N 1
ATOM 2175 C CA . VAL A 1 277 ? 13.181 22.283 -18.356 1.00 90.69 277 VAL A CA 1
ATOM 2176 C C . VAL A 1 277 ? 14.695 22.476 -18.279 1.00 90.69 277 VAL A C 1
ATOM 2178 O O . VAL A 1 277 ? 15.269 23.241 -19.054 1.00 90.69 277 VAL A O 1
ATOM 2181 N N . ASN A 1 278 ? 15.359 21.783 -17.351 1.00 92.31 278 ASN A N 1
ATOM 2182 C CA . ASN A 1 278 ? 16.815 21.835 -17.223 1.00 92.31 278 ASN A CA 1
ATOM 2183 C C . ASN A 1 278 ? 17.489 21.011 -18.331 1.00 92.31 278 ASN A C 1
ATOM 2185 O O . ASN A 1 278 ? 17.750 19.820 -18.158 1.00 92.31 278 ASN A O 1
ATOM 2189 N N . ILE A 1 279 ? 17.785 21.666 -19.456 1.00 92.44 279 ILE A N 1
ATOM 2190 C CA . ILE A 1 279 ? 18.357 21.034 -20.654 1.00 92.44 279 ILE A CA 1
ATOM 2191 C C . ILE A 1 279 ? 19.663 20.298 -20.337 1.00 92.44 279 ILE A C 1
ATOM 2193 O O . ILE A 1 279 ? 19.850 19.186 -20.801 1.00 92.44 279 ILE A O 1
ATOM 2197 N N . THR A 1 280 ? 20.523 20.830 -19.465 1.00 94.50 280 THR A N 1
ATOM 2198 C CA . THR A 1 280 ? 21.780 20.157 -19.091 1.00 94.50 280 THR A CA 1
ATOM 2199 C C . THR A 1 280 ? 21.544 18.807 -18.411 1.00 94.50 280 THR A C 1
ATOM 2201 O O . THR A 1 280 ? 22.263 17.840 -18.666 1.00 94.50 280 THR A O 1
ATOM 2204 N N . VAL A 1 281 ? 20.529 18.717 -17.546 1.00 94.19 281 VAL A N 1
ATOM 2205 C CA . VAL A 1 281 ? 20.146 17.446 -16.913 1.00 94.19 281 VAL A CA 1
ATOM 2206 C C . VAL A 1 281 ? 19.535 16.505 -17.947 1.00 94.19 281 VAL A C 1
ATOM 2208 O O . VAL A 1 281 ? 19.870 15.323 -17.961 1.00 94.19 281 VAL A O 1
ATOM 2211 N N . ILE A 1 282 ? 18.693 17.025 -18.841 1.00 95.06 282 ILE A N 1
ATOM 2212 C CA . ILE A 1 282 ? 18.099 16.242 -19.928 1.00 95.06 282 ILE A CA 1
ATOM 2213 C C . ILE A 1 282 ? 19.165 15.674 -20.869 1.00 95.06 282 ILE A C 1
ATOM 2215 O O . ILE A 1 282 ? 19.137 14.480 -21.154 1.00 95.06 282 ILE A O 1
ATOM 2219 N N . ASP A 1 283 ? 20.141 16.478 -21.283 1.00 94.19 283 ASP A N 1
ATOM 2220 C CA . ASP A 1 283 ? 21.256 16.051 -22.129 1.00 94.19 283 ASP A CA 1
ATOM 2221 C C . ASP A 1 283 ? 22.083 14.964 -21.439 1.00 94.19 283 ASP A C 1
ATOM 2223 O O . ASP A 1 283 ? 22.488 13.984 -22.071 1.00 94.19 283 ASP A O 1
ATOM 2227 N N . LYS A 1 284 ? 22.285 15.077 -20.118 1.00 93.81 284 LYS A N 1
ATOM 2228 C CA . LYS A 1 284 ? 22.938 14.020 -19.340 1.00 93.81 284 LYS A CA 1
ATOM 2229 C C . LYS A 1 284 ? 22.114 12.733 -19.361 1.00 93.81 284 LYS A C 1
ATOM 2231 O O . LYS A 1 284 ? 22.698 11.685 -19.627 1.00 93.81 284 LYS A O 1
ATOM 2236 N N . VAL A 1 285 ? 20.793 12.788 -19.165 1.00 95.06 285 VAL A N 1
ATOM 2237 C CA . VAL A 1 285 ? 19.912 11.608 -19.278 1.00 95.06 285 VAL A CA 1
ATOM 2238 C C . VAL A 1 285 ? 19.968 11.014 -20.691 1.00 95.06 285 VAL A C 1
ATOM 2240 O O . VAL A 1 285 ? 20.136 9.804 -20.839 1.00 95.06 285 VAL A O 1
ATOM 2243 N N . ALA A 1 286 ? 19.906 11.845 -21.733 1.00 94.50 286 ALA A N 1
ATOM 2244 C CA . ALA A 1 286 ? 19.991 11.405 -23.124 1.00 94.50 286 ALA A CA 1
ATOM 2245 C C . ALA A 1 286 ? 21.344 10.741 -23.442 1.00 94.50 286 ALA A C 1
ATOM 2247 O O . ALA A 1 286 ? 21.389 9.728 -24.142 1.00 94.50 286 ALA A O 1
ATOM 2248 N N . SER A 1 287 ? 22.448 11.240 -22.873 1.00 93.62 287 SER A N 1
ATOM 2249 C CA . SER A 1 287 ? 23.781 10.652 -23.069 1.00 93.62 287 SER A CA 1
ATOM 2250 C C . SER A 1 287 ? 23.888 9.203 -22.563 1.00 93.62 287 SER A C 1
ATOM 2252 O O . SER A 1 287 ? 24.662 8.413 -23.111 1.00 93.62 287 SER A O 1
ATOM 2254 N N . LEU A 1 288 ? 23.069 8.818 -21.573 1.00 94.31 288 LEU A N 1
ATOM 2255 C CA . LEU A 1 288 ? 23.066 7.469 -20.995 1.00 94.31 288 LEU A CA 1
ATOM 2256 C C . LEU A 1 288 ? 22.480 6.415 -21.939 1.00 94.31 288 LEU A C 1
ATOM 2258 O O . LEU A 1 288 ? 22.741 5.230 -21.751 1.00 94.31 288 LEU A O 1
ATOM 2262 N N . ILE A 1 289 ? 21.754 6.810 -22.989 1.00 94.75 289 ILE A N 1
ATOM 2263 C CA . ILE A 1 289 ? 21.161 5.870 -23.955 1.00 94.75 289 ILE A CA 1
ATOM 2264 C C . ILE A 1 289 ? 22.229 4.965 -24.568 1.00 94.75 289 ILE A C 1
ATOM 2266 O O . ILE A 1 289 ? 22.006 3.765 -24.717 1.00 94.75 289 ILE A O 1
ATOM 2270 N N . ASN A 1 290 ? 23.399 5.517 -24.900 1.00 92.75 290 ASN A N 1
ATOM 2271 C CA . ASN A 1 290 ? 24.484 4.732 -25.487 1.00 92.75 290 ASN A CA 1
ATOM 2272 C C . ASN A 1 290 ? 25.057 3.711 -24.493 1.00 92.75 290 ASN A C 1
ATOM 2274 O O . ASN A 1 290 ? 25.402 2.608 -24.903 1.00 92.75 290 ASN A O 1
ATOM 2278 N N . VAL A 1 291 ? 25.096 4.048 -23.200 1.00 92.81 291 VAL A N 1
ATOM 2279 C CA . VAL A 1 291 ? 25.512 3.129 -22.128 1.00 92.81 291 VAL A CA 1
ATOM 2280 C C . VAL A 1 291 ? 24.478 2.015 -21.954 1.00 92.81 291 VAL A C 1
ATOM 2282 O O . VAL A 1 291 ? 24.824 0.842 -21.899 1.00 92.81 291 VAL A O 1
ATOM 2285 N N . ILE A 1 292 ? 23.195 2.369 -21.930 1.00 94.31 292 ILE A N 1
ATOM 2286 C CA . ILE A 1 292 ? 22.074 1.454 -21.671 1.00 94.31 292 ILE A CA 1
ATOM 2287 C C . ILE A 1 292 ? 21.827 0.499 -22.854 1.00 94.31 292 ILE A C 1
ATOM 2289 O O . ILE A 1 292 ? 21.436 -0.660 -22.679 1.00 94.31 292 ILE A O 1
ATOM 2293 N N . CYS A 1 293 ? 22.089 0.962 -24.077 1.00 95.75 293 CYS A N 1
ATOM 2294 C CA . CYS A 1 293 ? 22.019 0.145 -25.290 1.00 95.75 293 CYS A CA 1
ATOM 2295 C C . CYS A 1 293 ? 23.309 -0.648 -25.562 1.00 95.75 293 CYS A C 1
ATOM 2297 O O . CYS A 1 293 ? 23.368 -1.368 -26.560 1.00 95.75 293 CYS A O 1
ATOM 2299 N N . ALA A 1 294 ? 24.346 -0.525 -24.725 1.00 93.31 294 ALA A N 1
ATOM 2300 C CA . ALA A 1 294 ? 25.573 -1.292 -24.902 1.00 93.31 294 ALA A CA 1
ATOM 2301 C C . ALA A 1 294 ? 25.301 -2.799 -24.759 1.00 93.31 294 ALA A C 1
ATOM 2303 O O . ALA A 1 294 ? 24.434 -3.237 -23.994 1.00 93.31 294 ALA A O 1
ATOM 2304 N N . LYS A 1 295 ? 26.049 -3.609 -25.515 1.00 87.38 295 LYS A N 1
ATOM 2305 C CA . LYS A 1 295 ? 25.863 -5.068 -25.585 1.00 87.38 295 LYS A CA 1
ATOM 2306 C C . LYS A 1 295 ? 26.148 -5.762 -24.247 1.00 87.38 295 LYS A C 1
ATOM 2308 O O . LYS A 1 295 ? 25.546 -6.790 -23.955 1.00 87.38 295 LYS A O 1
ATOM 2313 N N . ASP A 1 296 ? 27.065 -5.203 -23.472 1.00 85.81 296 ASP A N 1
ATOM 2314 C CA . ASP A 1 296 ? 27.558 -5.659 -22.173 1.00 85.81 296 ASP A CA 1
ATOM 2315 C C . ASP A 1 296 ? 26.971 -4.866 -20.991 1.00 85.81 296 ASP A C 1
ATOM 2317 O O . ASP A 1 296 ? 27.425 -5.018 -19.858 1.00 85.81 296 ASP A O 1
ATOM 2321 N N . TYR A 1 297 ? 25.941 -4.044 -21.230 1.00 90.56 297 TYR A N 1
ATOM 2322 C CA . TYR A 1 297 ? 25.229 -3.346 -20.162 1.00 90.56 297 TYR A CA 1
ATOM 2323 C C . TYR A 1 297 ? 24.635 -4.357 -19.173 1.00 90.56 297 TYR A C 1
ATOM 2325 O O . TYR A 1 297 ? 23.790 -5.157 -19.567 1.00 90.56 297 TYR A O 1
ATOM 2333 N N . LEU A 1 298 ? 25.087 -4.305 -17.912 1.00 90.19 298 LEU A N 1
ATOM 2334 C CA . LEU A 1 298 ? 24.658 -5.160 -16.795 1.00 90.19 298 LEU A CA 1
ATOM 2335 C C . LEU A 1 298 ? 24.621 -6.662 -17.161 1.00 90.19 298 LEU A C 1
ATOM 2337 O O . LEU A 1 298 ? 23.553 -7.221 -17.424 1.00 90.19 298 LEU A O 1
ATOM 2341 N N . PRO A 1 299 ? 25.775 -7.359 -17.145 1.00 86.25 299 PRO A N 1
ATOM 2342 C CA . PRO A 1 299 ? 25.894 -8.718 -17.686 1.00 86.25 299 PRO A CA 1
ATOM 2343 C C . PRO A 1 299 ? 25.010 -9.759 -16.981 1.00 86.25 299 PRO A C 1
ATOM 2345 O O . PRO A 1 299 ? 24.660 -10.769 -17.586 1.00 86.25 299 PRO A O 1
ATOM 2348 N N . ASN A 1 300 ? 24.601 -9.495 -15.737 1.00 88.12 300 ASN A N 1
ATOM 2349 C CA . ASN A 1 300 ? 23.774 -10.393 -14.931 1.00 88.12 300 ASN A CA 1
ATOM 2350 C C . ASN A 1 300 ? 22.276 -10.061 -14.993 1.00 88.12 300 ASN A C 1
ATOM 2352 O O . ASN A 1 300 ? 21.536 -10.468 -14.109 1.00 88.12 300 ASN A O 1
ATOM 2356 N N . GLY A 1 301 ? 21.814 -9.328 -16.004 1.00 88.56 301 GLY A N 1
ATOM 2357 C CA . GLY A 1 301 ? 20.406 -8.967 -16.160 1.00 88.56 301 GLY A CA 1
ATOM 2358 C C . GLY A 1 301 ? 20.252 -7.471 -16.345 1.00 88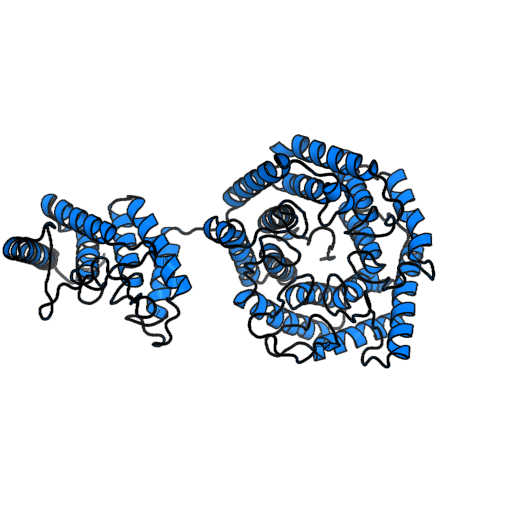.56 301 GLY A C 1
ATOM 2359 O O . GLY A 1 301 ? 20.504 -6.684 -15.437 1.00 88.56 301 GLY A O 1
ATOM 2360 N N . ALA A 1 302 ? 19.848 -7.092 -17.550 1.00 93.69 302 ALA A N 1
ATOM 2361 C CA . ALA A 1 302 ? 19.975 -5.727 -18.032 1.00 93.69 302 ALA A CA 1
ATOM 2362 C C . ALA A 1 302 ? 18.638 -5.015 -18.226 1.00 93.69 302 ALA A C 1
ATOM 2364 O O . ALA A 1 302 ? 18.626 -3.852 -18.611 1.00 93.69 302 ALA A O 1
ATOM 2365 N N . ASP A 1 303 ? 17.518 -5.703 -18.014 1.00 98.12 303 ASP A N 1
ATOM 2366 C CA . ASP A 1 303 ? 16.220 -5.258 -18.522 1.00 98.12 303 ASP A CA 1
ATOM 2367 C C . ASP A 1 303 ? 15.208 -4.902 -17.430 1.00 98.12 303 ASP A C 1
ATOM 2369 O O . ASP A 1 303 ? 14.220 -4.256 -17.751 1.00 98.12 303 ASP A O 1
ATOM 2373 N N . GLU A 1 304 ? 15.450 -5.251 -16.162 1.00 98.00 304 GLU A N 1
ATOM 2374 C CA . GLU A 1 304 ? 14.488 -5.043 -15.069 1.00 98.00 304 GLU A CA 1
ATOM 2375 C C . GLU A 1 304 ? 14.294 -3.568 -14.638 1.00 98.00 304 GLU A C 1
ATOM 2377 O O . GLU A 1 304 ? 14.860 -2.645 -15.230 1.00 98.00 304 GLU A O 1
ATOM 2382 N N . MET A 1 305 ? 13.396 -3.322 -13.673 1.00 98.12 305 MET A N 1
ATOM 2383 C CA . MET A 1 305 ? 12.903 -1.977 -13.339 1.00 98.12 305 MET A CA 1
ATOM 2384 C C . MET A 1 305 ? 13.892 -1.149 -12.513 1.00 98.12 305 MET A C 1
ATOM 2386 O O . MET A 1 305 ? 13.943 0.071 -12.677 1.00 98.12 305 MET A O 1
ATOM 2390 N N . LEU A 1 306 ? 14.633 -1.751 -11.577 1.00 97.56 306 LEU A N 1
ATOM 2391 C CA . LEU A 1 306 ? 15.404 -0.951 -10.621 1.00 97.56 306 LEU A CA 1
ATOM 2392 C C . LEU A 1 306 ? 16.667 -0.361 -11.253 1.00 97.56 306 LEU A C 1
ATOM 2394 O O . LEU A 1 306 ? 17.003 0.803 -11.011 1.00 97.56 306 LEU A O 1
ATOM 2398 N N . VAL A 1 307 ? 17.368 -1.158 -12.052 1.00 95.69 307 VAL A N 1
ATOM 2399 C CA . VAL A 1 307 ? 18.679 -0.847 -12.626 1.00 95.69 307 VAL A CA 1
ATOM 2400 C C . VAL A 1 307 ? 18.737 -1.019 -14.137 1.00 95.69 307 VAL A C 1
ATOM 2402 O O . VAL A 1 307 ? 19.638 -0.449 -14.743 1.00 95.69 307 VAL A O 1
ATOM 2405 N N . GLY A 1 308 ? 17.819 -1.780 -14.731 1.00 97.12 308 GLY A N 1
ATOM 2406 C CA . GLY A 1 308 ? 17.832 -2.133 -16.145 1.00 97.12 308 GLY A CA 1
ATOM 2407 C C . GLY A 1 308 ? 17.119 -1.158 -17.089 1.00 97.12 308 GLY A C 1
ATOM 2408 O O . GLY A 1 308 ? 16.724 -0.038 -16.749 1.00 97.12 308 GLY A O 1
ATOM 2409 N N . ARG A 1 309 ? 16.951 -1.615 -18.335 1.00 98.31 309 ARG A N 1
ATOM 2410 C CA . ARG A 1 309 ? 16.348 -0.859 -19.442 1.00 98.31 309 ARG A CA 1
ATOM 2411 C C . ARG A 1 309 ? 14.879 -0.507 -19.202 1.00 98.31 309 ARG A C 1
ATOM 2413 O O . ARG A 1 309 ? 14.470 0.579 -19.611 1.00 98.31 309 ARG A O 1
ATOM 2420 N N . ALA A 1 310 ? 14.093 -1.352 -18.526 1.00 98.62 310 ALA A N 1
ATOM 2421 C CA . ALA A 1 310 ? 12.731 -0.979 -18.134 1.00 98.62 310 ALA A CA 1
ATOM 2422 C C . ALA A 1 310 ? 12.743 0.200 -17.150 1.00 98.62 310 ALA A C 1
ATOM 2424 O O . ALA A 1 310 ? 11.949 1.124 -17.307 1.00 98.62 310 ALA A O 1
ATOM 2425 N N . GLY A 1 311 ? 13.703 0.239 -16.221 1.00 98.38 311 GLY A N 1
ATOM 2426 C CA . GLY A 1 311 ? 13.926 1.401 -15.359 1.00 98.38 311 GLY A CA 1
ATOM 2427 C C . GLY A 1 311 ? 14.199 2.684 -16.144 1.00 98.38 311 GLY A C 1
ATOM 2428 O O . GLY A 1 311 ? 13.631 3.733 -15.846 1.00 98.38 311 GLY A O 1
ATOM 2429 N N . PHE A 1 312 ? 14.997 2.615 -17.213 1.00 98.19 312 PHE A N 1
ATOM 2430 C CA . PHE A 1 312 ? 15.187 3.770 -18.096 1.00 98.19 312 PHE A CA 1
ATOM 2431 C C . PHE A 1 312 ? 13.880 4.218 -18.762 1.00 98.19 312 PHE A C 1
ATOM 2433 O O . PHE A 1 312 ? 13.586 5.412 -18.797 1.00 98.19 312 PHE A O 1
ATOM 2440 N N . LEU A 1 313 ? 13.063 3.287 -19.259 1.00 98.50 313 LEU A N 1
ATOM 2441 C CA . LEU A 1 313 ? 11.752 3.628 -19.817 1.00 98.50 313 LEU A CA 1
ATOM 2442 C C . LEU A 1 313 ? 10.842 4.294 -18.768 1.00 98.50 313 LEU A C 1
ATOM 2444 O O . LEU A 1 313 ? 10.203 5.301 -19.082 1.00 98.50 313 LEU A O 1
ATOM 2448 N N . ALA A 1 314 ? 10.848 3.809 -17.522 1.00 98.56 314 ALA A N 1
ATOM 2449 C CA . ALA A 1 314 ? 10.124 4.425 -16.407 1.00 98.56 314 ALA A CA 1
ATOM 2450 C C . ALA A 1 314 ? 10.627 5.846 -16.098 1.00 98.56 314 ALA A C 1
ATOM 2452 O O . ALA A 1 314 ? 9.821 6.753 -15.872 1.00 98.56 314 ALA A O 1
ATOM 2453 N N . ALA A 1 315 ? 11.942 6.075 -16.171 1.00 98.19 315 ALA A N 1
ATOM 2454 C CA . ALA A 1 315 ? 12.545 7.399 -16.037 1.00 98.19 315 ALA A CA 1
ATOM 2455 C C . ALA A 1 315 ? 12.023 8.373 -17.103 1.00 98.19 315 ALA A C 1
ATOM 2457 O O . ALA A 1 315 ? 11.597 9.485 -16.780 1.00 98.19 315 ALA A O 1
ATOM 2458 N N . ILE A 1 316 ? 12.009 7.950 -18.372 1.00 97.75 316 ILE A N 1
ATOM 2459 C CA . ILE A 1 316 ? 11.543 8.796 -19.480 1.00 97.75 316 ILE A CA 1
ATOM 2460 C C . ILE A 1 316 ? 10.047 9.062 -19.374 1.00 97.75 316 ILE A C 1
ATOM 2462 O O . ILE A 1 316 ? 9.612 10.196 -19.587 1.00 97.75 316 ILE A O 1
ATOM 2466 N N . LEU A 1 317 ? 9.266 8.048 -19.010 1.00 97.44 317 LEU A N 1
ATOM 2467 C CA . LEU A 1 317 ? 7.836 8.203 -18.798 1.00 97.44 317 LEU A CA 1
ATOM 2468 C C . LEU A 1 317 ? 7.542 9.199 -17.667 1.00 97.44 317 LEU A C 1
ATOM 2470 O O . LEU A 1 317 ? 6.748 10.120 -17.855 1.00 97.44 317 LEU A O 1
ATOM 2474 N N . THR A 1 318 ? 8.244 9.075 -16.539 1.00 97.69 318 THR A N 1
ATOM 2475 C CA . THR A 1 318 ? 8.147 10.011 -15.409 1.00 97.69 318 THR A CA 1
ATOM 2476 C C . THR A 1 318 ? 8.458 11.440 -15.838 1.00 97.69 318 THR A C 1
ATOM 2478 O O . THR A 1 318 ? 7.681 12.349 -15.555 1.00 97.69 318 THR A O 1
ATOM 2481 N N . LEU A 1 319 ? 9.552 11.652 -16.574 1.00 97.00 319 LEU A N 1
ATOM 2482 C CA . LEU A 1 319 ? 9.915 12.979 -17.073 1.00 97.00 319 LEU A CA 1
ATOM 2483 C C . LEU A 1 319 ? 8.855 13.548 -18.023 1.00 97.00 319 LEU A C 1
ATOM 2485 O O . LEU A 1 319 ? 8.453 14.696 -17.854 1.00 97.00 319 LEU A O 1
ATOM 2489 N N . ARG A 1 320 ? 8.358 12.759 -18.984 1.00 95.00 320 ARG A N 1
ATOM 2490 C CA . ARG A 1 320 ? 7.299 13.201 -19.910 1.00 95.00 320 ARG A CA 1
ATOM 2491 C C . ARG A 1 320 ? 6.033 13.620 -19.159 1.00 95.00 320 ARG A C 1
ATOM 2493 O O . ARG A 1 320 ? 5.452 14.654 -19.479 1.00 95.00 320 ARG A O 1
ATOM 2500 N N . MET A 1 321 ? 5.637 12.852 -18.145 1.00 94.31 321 MET A N 1
ATOM 2501 C CA . MET A 1 321 ? 4.428 13.120 -17.364 1.00 94.31 321 MET A CA 1
ATOM 2502 C C . MET A 1 321 ? 4.569 14.313 -16.416 1.00 94.31 321 MET A C 1
ATOM 2504 O O . MET A 1 321 ? 3.631 15.093 -16.298 1.00 94.31 321 MET A O 1
ATOM 2508 N N . CYS A 1 322 ? 5.715 14.473 -15.748 1.00 94.44 322 CYS A N 1
ATOM 2509 C CA . CYS A 1 322 ? 5.923 15.563 -14.791 1.00 94.44 322 CYS A CA 1
ATOM 2510 C C . CYS A 1 322 ? 6.285 16.895 -15.457 1.00 94.44 322 CYS A C 1
ATOM 2512 O O . CYS A 1 322 ? 5.963 17.949 -14.916 1.00 94.44 322 CYS A O 1
ATOM 2514 N N . LEU A 1 323 ? 6.985 16.858 -16.594 1.00 93.38 323 LEU A N 1
ATOM 2515 C CA . LEU A 1 323 ? 7.443 18.062 -17.291 1.00 93.38 323 LEU A CA 1
ATOM 2516 C C . LEU A 1 323 ? 6.476 18.511 -18.390 1.00 93.38 323 LEU A C 1
ATOM 2518 O O . LEU A 1 323 ? 6.594 19.636 -18.858 1.00 93.38 323 LEU A O 1
ATOM 2522 N N . HIS A 1 324 ? 5.540 17.654 -18.816 1.00 86.69 324 HIS A N 1
ATOM 2523 C CA . HIS A 1 324 ? 4.617 17.912 -19.930 1.00 86.69 324 HIS A CA 1
ATOM 2524 C C . HIS A 1 324 ? 5.325 18.258 -21.256 1.00 86.69 324 HIS A C 1
ATOM 2526 O O . HIS A 1 324 ? 4.804 19.004 -22.082 1.00 86.69 324 HIS A O 1
ATOM 2532 N N . HIS A 1 325 ? 6.521 17.703 -21.465 1.00 82.62 325 HIS A N 1
ATOM 2533 C CA . HIS A 1 325 ? 7.347 17.925 -22.650 1.00 82.62 325 HIS A CA 1
ATOM 2534 C C . HIS A 1 325 ? 7.872 16.600 -23.209 1.00 82.62 325 HIS A C 1
ATOM 2536 O O . HIS A 1 325 ? 8.145 15.654 -22.466 1.00 82.62 325 HIS A O 1
ATOM 2542 N N . GLU A 1 326 ? 8.082 16.541 -24.526 1.00 78.69 326 GLU A N 1
ATOM 2543 C CA . GLU A 1 326 ? 8.889 15.478 -25.122 1.00 78.69 326 GLU A CA 1
ATOM 2544 C C . GLU A 1 326 ? 10.368 15.769 -24.840 1.00 78.69 326 GLU A C 1
ATOM 2546 O O . GLU A 1 326 ? 10.990 16.625 -25.459 1.00 78.69 326 GLU A O 1
ATOM 2551 N N . ILE A 1 327 ? 10.909 15.079 -23.839 1.00 83.12 327 ILE A N 1
ATOM 2552 C CA . ILE A 1 327 ? 12.281 15.276 -23.354 1.00 83.12 327 ILE A CA 1
ATOM 2553 C C . ILE A 1 327 ? 13.301 14.487 -24.187 1.00 83.12 327 ILE A C 1
ATOM 2555 O O . ILE A 1 327 ? 14.398 14.961 -24.460 1.00 83.12 327 ILE A O 1
ATOM 2559 N N . ILE A 1 328 ? 12.929 13.272 -24.598 1.00 90.44 328 ILE A N 1
ATOM 2560 C CA . ILE A 1 328 ? 13.732 12.366 -25.426 1.00 90.44 328 ILE A CA 1
ATOM 2561 C C . ILE A 1 328 ? 12.861 11.899 -26.582 1.00 90.44 328 ILE A C 1
ATOM 2563 O O . ILE A 1 328 ? 11.723 11.486 -26.348 1.00 90.44 328 ILE A O 1
ATOM 2567 N N . SER A 1 329 ? 13.400 11.936 -27.803 1.00 93.25 329 SER A N 1
ATOM 2568 C CA . SER A 1 329 ? 12.653 11.577 -29.008 1.00 93.25 329 SER A CA 1
ATOM 2569 C C . SER A 1 329 ? 12.208 10.114 -29.009 1.00 93.25 329 SER A C 1
ATOM 2571 O O . SER A 1 329 ? 12.921 9.218 -28.545 1.00 93.25 329 SER A O 1
ATOM 2573 N N . ASN A 1 330 ? 11.058 9.839 -29.621 1.00 95.69 330 ASN A N 1
ATOM 2574 C CA . ASN A 1 330 ? 10.568 8.466 -29.787 1.00 95.69 330 ASN A CA 1
ATOM 2575 C C . ASN A 1 330 ? 11.559 7.528 -30.504 1.00 95.69 330 ASN A C 1
ATOM 2577 O O . ASN A 1 330 ? 11.618 6.349 -30.172 1.00 95.69 330 ASN A O 1
ATOM 2581 N N . SER A 1 331 ? 12.398 8.032 -31.418 1.00 95.38 331 SER A N 1
ATOM 2582 C CA . SER A 1 331 ? 13.457 7.234 -32.061 1.00 95.38 331 SER A CA 1
ATOM 2583 C C . SER A 1 331 ? 14.500 6.708 -31.068 1.00 95.38 331 SER A C 1
ATOM 2585 O O . SER A 1 331 ? 14.960 5.573 -31.176 1.00 95.38 331 SER A O 1
ATOM 2587 N N . HIS A 1 332 ? 14.853 7.512 -30.068 1.00 95.62 332 HIS A N 1
ATOM 2588 C CA . HIS A 1 332 ? 15.772 7.132 -29.003 1.00 95.62 332 HIS A CA 1
ATOM 2589 C C . HIS A 1 332 ? 15.137 6.136 -28.033 1.00 95.62 332 HIS A C 1
ATOM 2591 O O . HIS A 1 332 ? 15.768 5.143 -27.674 1.00 95.62 332 HIS A O 1
ATOM 2597 N N . VAL A 1 333 ? 13.877 6.364 -27.657 1.00 97.19 333 VAL A N 1
ATOM 2598 C CA . VAL A 1 333 ? 13.112 5.431 -26.816 1.00 97.19 333 VAL A CA 1
ATOM 2599 C C . VAL A 1 333 ? 12.958 4.075 -27.516 1.00 97.19 333 VAL A C 1
ATOM 2601 O O . VAL A 1 333 ? 13.209 3.035 -26.907 1.00 97.19 333 VAL A O 1
ATOM 2604 N N . LYS A 1 334 ? 12.658 4.077 -28.822 1.00 97.81 334 LYS A N 1
ATOM 2605 C CA . LYS A 1 334 ? 12.553 2.871 -29.655 1.00 97.81 334 LYS A CA 1
ATOM 2606 C C . LYS A 1 334 ? 13.830 2.031 -29.644 1.00 97.81 334 LYS A C 1
ATOM 2608 O O . LYS A 1 334 ? 13.739 0.817 -29.514 1.00 97.81 334 LYS A O 1
ATOM 2613 N N . ARG A 1 335 ? 15.016 2.652 -29.695 1.00 97.81 335 ARG A N 1
ATOM 2614 C CA . ARG A 1 335 ? 16.300 1.924 -29.601 1.00 97.81 335 ARG A CA 1
ATOM 2615 C C . ARG A 1 335 ? 16.413 1.105 -28.311 1.00 97.81 335 ARG A C 1
ATOM 2617 O O . ARG A 1 335 ? 16.914 -0.016 -28.348 1.00 97.81 335 ARG A O 1
ATOM 2624 N N . VAL A 1 336 ? 15.953 1.648 -27.182 1.00 98.31 336 VAL A N 1
ATOM 2625 C CA . VAL A 1 336 ? 15.967 0.941 -25.890 1.00 98.31 336 VAL A CA 1
ATOM 2626 C C . VAL A 1 336 ? 14.929 -0.181 -25.877 1.00 98.31 336 VAL A C 1
ATOM 2628 O O . VAL A 1 336 ? 15.246 -1.289 -25.447 1.00 98.31 336 VAL A O 1
ATOM 2631 N N . ILE A 1 337 ? 13.724 0.075 -26.399 1.00 98.69 337 ILE A N 1
ATOM 2632 C CA . ILE A 1 337 ? 12.669 -0.940 -26.562 1.00 98.69 337 ILE A CA 1
ATOM 2633 C C . ILE A 1 337 ? 13.177 -2.123 -27.392 1.00 98.69 337 ILE A C 1
ATOM 2635 O O . ILE A 1 337 ? 13.028 -3.269 -26.975 1.00 98.69 337 ILE A O 1
ATOM 2639 N N . ASP A 1 338 ? 13.844 -1.859 -28.514 1.00 98.44 338 ASP A N 1
ATOM 2640 C CA . ASP A 1 338 ? 14.401 -2.905 -29.377 1.00 98.44 338 ASP A CA 1
ATOM 2641 C C . ASP A 1 338 ? 15.449 -3.743 -28.652 1.00 98.44 338 ASP A C 1
ATOM 2643 O O . ASP A 1 338 ? 15.447 -4.967 -28.771 1.00 98.44 338 ASP A O 1
ATOM 2647 N N . CYS A 1 339 ? 16.280 -3.116 -27.814 1.00 98.31 339 CYS A N 1
ATOM 2648 C CA . CYS A 1 339 ? 17.229 -3.845 -26.977 1.00 98.31 339 CYS A CA 1
ATOM 2649 C C . CYS A 1 339 ? 16.525 -4.811 -26.006 1.00 98.31 339 CYS A C 1
ATOM 2651 O O . CYS A 1 339 ? 16.982 -5.948 -25.877 1.00 98.31 339 CYS A O 1
ATOM 2653 N N . ILE A 1 340 ? 15.424 -4.384 -25.368 1.00 98.69 340 ILE A N 1
ATOM 2654 C CA . ILE A 1 340 ? 14.622 -5.204 -24.436 1.00 98.69 340 ILE A CA 1
ATOM 2655 C C . ILE A 1 340 ? 13.923 -6.356 -25.172 1.00 98.69 340 ILE A C 1
ATOM 2657 O O . ILE A 1 340 ? 13.888 -7.490 -24.688 1.00 98.69 340 ILE A O 1
ATOM 2661 N N . ILE A 1 341 ? 13.341 -6.088 -26.343 1.00 98.75 341 ILE A N 1
ATOM 2662 C CA . ILE A 1 341 ? 12.651 -7.110 -27.141 1.00 98.75 341 ILE A CA 1
ATOM 2663 C C . ILE A 1 341 ? 13.654 -8.152 -27.642 1.00 98.75 341 ILE A C 1
ATOM 2665 O O . ILE A 1 341 ? 13.431 -9.359 -27.512 1.00 98.75 341 ILE A O 1
ATOM 2669 N N . ASP A 1 342 ? 14.792 -7.707 -28.167 1.00 98.00 342 ASP A N 1
ATOM 2670 C CA . ASP A 1 342 ? 15.819 -8.596 -28.690 1.00 98.00 342 ASP A CA 1
ATOM 2671 C C . ASP A 1 342 ? 16.500 -9.424 -27.595 1.00 98.00 342 ASP A C 1
ATOM 2673 O O . ASP A 1 342 ? 16.768 -10.613 -27.806 1.00 98.00 342 ASP A O 1
ATOM 2677 N N . SER A 1 343 ? 16.794 -8.834 -26.428 1.00 97.56 343 SER A N 1
ATOM 2678 C CA . SER A 1 343 ? 17.334 -9.587 -25.289 1.00 97.56 343 SER A CA 1
ATOM 2679 C C . SER A 1 343 ? 16.328 -10.630 -24.802 1.00 97.56 343 SER A C 1
ATOM 2681 O O . SER A 1 343 ? 16.702 -11.801 -24.677 1.00 97.56 343 SER A O 1
ATOM 2683 N N . GLY A 1 344 ? 15.057 -10.245 -24.654 1.00 98.38 344 GLY A N 1
ATOM 2684 C CA . GLY A 1 344 ? 13.970 -11.120 -24.220 1.00 98.38 344 GLY A CA 1
ATOM 2685 C C . GLY A 1 344 ? 13.754 -12.309 -25.153 1.00 98.38 344 GLY A C 1
ATOM 2686 O O . GLY A 1 344 ? 13.731 -13.456 -24.704 1.00 98.38 344 GLY A O 1
ATOM 2687 N N . ARG A 1 345 ? 13.692 -12.065 -26.470 1.00 98.69 345 ARG A N 1
ATOM 2688 C CA . ARG A 1 345 ? 13.571 -13.121 -27.493 1.00 98.69 345 ARG A CA 1
ATOM 2689 C C . ARG A 1 345 ? 14.764 -14.071 -27.477 1.00 98.69 345 ARG A C 1
ATOM 2691 O O . ARG A 1 345 ? 14.591 -15.290 -27.543 1.00 98.69 345 ARG A O 1
ATOM 2698 N N . ARG A 1 346 ? 15.991 -13.535 -27.421 1.00 97.56 346 ARG A N 1
ATOM 2699 C CA . ARG A 1 346 ? 17.215 -14.358 -27.385 1.00 97.56 346 ARG A CA 1
ATOM 2700 C C . ARG A 1 346 ? 17.241 -15.243 -26.147 1.00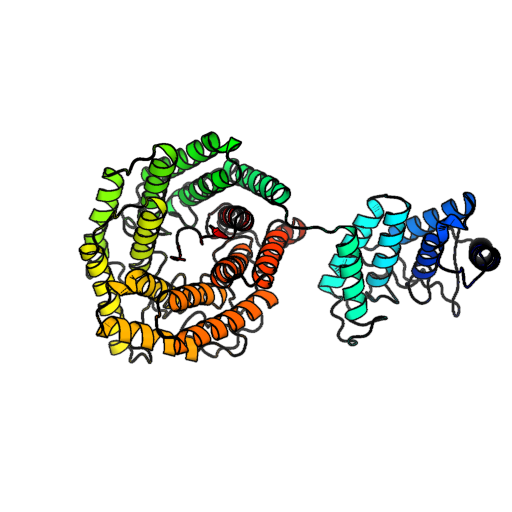 97.56 346 ARG A C 1
ATOM 2702 O O . ARG A 1 346 ? 17.532 -16.435 -26.263 1.00 97.56 346 ARG A O 1
ATOM 2709 N N . TYR A 1 347 ? 16.932 -14.671 -24.987 1.00 97.69 347 TYR A N 1
ATOM 2710 C CA . TYR A 1 347 ? 16.926 -15.396 -23.727 1.00 97.69 347 TYR A CA 1
ATOM 2711 C C . TYR A 1 347 ? 15.840 -16.477 -23.709 1.00 97.69 347 TYR A C 1
ATOM 2713 O O . TYR A 1 347 ? 16.155 -17.638 -23.438 1.00 97.69 347 TYR A O 1
ATOM 2721 N N . ALA A 1 348 ? 14.607 -16.136 -24.098 1.00 98.38 348 ALA A N 1
ATOM 2722 C CA . ALA A 1 348 ? 13.493 -17.076 -24.200 1.00 98.38 348 ALA A CA 1
ATOM 2723 C C . ALA A 1 348 ? 13.815 -18.270 -25.110 1.00 98.38 348 ALA A C 1
ATOM 2725 O O . ALA A 1 348 ? 13.622 -19.417 -24.709 1.00 98.38 348 ALA A O 1
ATOM 2726 N N . ARG A 1 349 ? 14.379 -18.029 -26.304 1.00 98.44 349 ARG A N 1
ATOM 2727 C CA . ARG A 1 349 ? 14.784 -19.103 -27.233 1.00 98.44 349 ARG A CA 1
ATOM 2728 C C . ARG A 1 349 ? 15.879 -19.991 -26.649 1.00 98.44 349 ARG A C 1
ATOM 2730 O O . ARG A 1 349 ? 15.772 -21.213 -26.724 1.00 98.44 349 ARG A O 1
ATOM 2737 N N . ARG A 1 350 ? 16.920 -19.393 -26.056 1.00 97.75 350 ARG A N 1
ATOM 2738 C CA . ARG A 1 350 ? 18.050 -20.131 -25.466 1.00 97.75 350 ARG A CA 1
ATOM 2739 C C . ARG A 1 350 ? 17.605 -21.054 -24.330 1.00 97.75 350 ARG A C 1
ATOM 2741 O O . ARG A 1 350 ? 18.120 -22.162 -24.226 1.00 97.75 350 ARG A O 1
ATOM 2748 N N . HIS A 1 351 ? 16.644 -20.611 -23.523 1.00 97.31 351 HIS A N 1
ATOM 2749 C CA . HIS A 1 351 ? 16.156 -21.348 -22.354 1.00 97.31 351 HIS A CA 1
ATOM 2750 C C . HIS A 1 351 ? 14.856 -22.115 -22.616 1.00 97.31 351 HIS A C 1
ATOM 2752 O O . HIS A 1 351 ? 14.296 -22.685 -21.686 1.00 97.31 351 HIS A O 1
ATOM 2758 N N . LYS A 1 352 ? 14.381 -22.155 -23.871 1.00 96.94 352 LYS A N 1
ATOM 2759 C CA . LYS A 1 352 ? 13.125 -22.816 -24.268 1.00 96.94 352 LYS A CA 1
ATOM 2760 C C . LYS A 1 352 ? 11.937 -22.378 -23.395 1.00 96.94 352 LYS A C 1
ATOM 2762 O O . LYS A 1 352 ? 11.133 -23.203 -22.966 1.00 96.94 352 LYS A O 1
ATOM 2767 N N . SER A 1 353 ? 11.861 -21.076 -23.121 1.00 97.06 353 SER A N 1
ATOM 2768 C CA . SER A 1 353 ? 10.782 -20.464 -22.343 1.00 97.06 353 SER A CA 1
ATOM 2769 C C . SER A 1 353 ? 9.418 -20.743 -22.978 1.00 97.06 353 SER A C 1
ATOM 2771 O O . SER A 1 353 ? 9.286 -20.774 -24.202 1.00 97.06 353 SER A O 1
ATOM 2773 N N . ARG A 1 354 ? 8.389 -20.897 -22.136 1.00 95.38 354 ARG A N 1
ATOM 2774 C CA . ARG A 1 354 ? 6.988 -21.001 -22.578 1.00 95.38 354 ARG A CA 1
ATOM 2775 C C . ARG A 1 354 ? 6.451 -19.681 -23.134 1.00 95.38 354 ARG A C 1
ATOM 2777 O O . ARG A 1 354 ? 5.590 -19.703 -24.005 1.00 95.38 354 ARG A O 1
ATOM 2784 N N . ALA A 1 355 ? 6.963 -18.556 -22.642 1.00 97.44 355 ALA A N 1
ATOM 2785 C CA . ALA A 1 355 ? 6.648 -17.228 -23.147 1.00 97.44 355 ALA A CA 1
ATOM 2786 C C . ALA A 1 355 ? 7.701 -16.757 -24.168 1.00 97.44 355 ALA A C 1
ATOM 2788 O O . ALA A 1 355 ? 8.890 -17.052 -23.983 1.00 97.44 355 ALA A O 1
ATOM 2789 N N . PRO A 1 356 ? 7.308 -16.005 -25.216 1.00 98.38 356 PRO A N 1
ATOM 2790 C CA . PRO A 1 356 ? 8.234 -15.545 -26.255 1.00 98.38 356 PRO A CA 1
ATOM 2791 C C . PRO A 1 356 ? 9.225 -14.478 -25.773 1.00 98.38 356 PRO A C 1
ATOM 2793 O O . PRO A 1 356 ? 10.294 -14.341 -26.372 1.00 98.38 356 PRO A O 1
ATOM 2796 N N . LEU A 1 357 ? 8.909 -13.760 -24.691 1.00 98.81 357 LEU A N 1
ATOM 2797 C CA . LEU A 1 357 ? 9.841 -12.894 -23.972 1.00 98.81 357 LEU A CA 1
ATOM 2798 C C . LEU A 1 357 ? 10.087 -13.468 -22.578 1.00 98.81 357 LEU A C 1
ATOM 2800 O O . LEU A 1 357 ? 9.150 -13.818 -21.862 1.00 98.81 357 LEU A O 1
ATOM 2804 N N . MET A 1 358 ? 11.355 -13.562 -22.191 1.00 98.62 358 MET A N 1
ATOM 2805 C CA . MET A 1 358 ? 11.757 -13.959 -20.845 1.00 98.62 358 MET A CA 1
ATOM 2806 C C . MET A 1 358 ? 13.093 -13.315 -20.498 1.00 98.62 358 MET A C 1
ATOM 2808 O O . MET A 1 358 ? 13.906 -13.069 -21.387 1.00 98.62 358 MET A O 1
ATOM 2812 N N . TYR A 1 359 ? 13.319 -13.058 -19.214 1.00 98.31 359 TYR A N 1
ATOM 2813 C CA . TYR A 1 359 ? 14.473 -12.314 -18.718 1.00 98.31 359 TYR A CA 1
ATOM 2814 C C . TYR A 1 359 ? 15.021 -12.973 -17.456 1.00 98.31 359 TYR A C 1
ATOM 2816 O O . TYR A 1 359 ? 14.331 -13.759 -16.809 1.00 98.31 359 TYR A O 1
ATOM 2824 N N . GLN A 1 360 ? 16.253 -12.621 -17.098 1.00 96.25 360 GLN A N 1
ATOM 2825 C CA . GLN A 1 360 ? 16.827 -12.966 -15.805 1.00 96.25 360 GLN A CA 1
ATOM 2826 C C . GLN A 1 360 ? 17.475 -11.756 -15.152 1.00 96.25 360 GLN A C 1
ATOM 2828 O O . GLN A 1 360 ? 17.921 -10.833 -15.842 1.00 96.25 360 GLN A O 1
ATOM 2833 N N . TYR A 1 361 ? 17.591 -11.822 -13.834 1.00 97.31 361 TYR A N 1
ATOM 2834 C CA . TYR A 1 361 ? 18.429 -10.942 -13.038 1.00 97.31 361 TYR A CA 1
ATOM 2835 C C . TYR A 1 361 ? 19.130 -11.773 -11.961 1.00 97.31 361 TYR A C 1
ATOM 2837 O O . TYR A 1 361 ? 18.471 -12.508 -11.232 1.00 97.31 361 TYR A O 1
ATOM 2845 N N . TYR A 1 362 ? 20.464 -11.713 -11.914 1.00 94.75 362 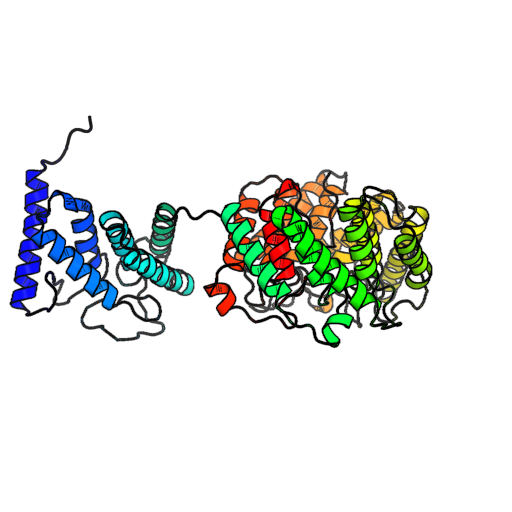TYR A N 1
ATOM 2846 C CA . TYR A 1 362 ? 21.329 -12.578 -11.102 1.00 94.75 362 TYR A CA 1
ATOM 2847 C C . TYR A 1 362 ? 20.914 -14.058 -11.158 1.00 94.75 362 TYR A C 1
ATOM 2849 O O . TYR A 1 362 ? 20.665 -14.686 -10.136 1.00 94.75 362 TYR A O 1
ATOM 2857 N N . ASP A 1 363 ? 20.811 -14.583 -12.384 1.00 94.69 363 ASP A N 1
ATOM 2858 C CA . ASP A 1 363 ? 20.473 -15.981 -12.696 1.00 94.69 363 ASP A CA 1
ATOM 2859 C C . ASP A 1 363 ? 19.089 -16.458 -12.226 1.00 94.69 363 ASP A C 1
ATOM 2861 O O . ASP A 1 363 ? 18.811 -17.655 -12.229 1.00 94.69 363 ASP A O 1
ATOM 2865 N N . VAL A 1 364 ? 18.190 -15.530 -11.887 1.00 97.69 364 VAL A N 1
ATOM 2866 C CA . VAL A 1 364 ? 16.804 -15.832 -11.506 1.00 97.69 364 VAL A CA 1
ATOM 2867 C C . VAL A 1 364 ? 15.829 -15.232 -12.515 1.00 97.69 364 VAL A C 1
ATOM 2869 O O . VAL A 1 364 ? 15.923 -14.050 -12.866 1.00 97.69 364 VAL A O 1
ATOM 2872 N N . GLN A 1 365 ? 14.855 -16.029 -12.961 1.00 98.06 365 GLN A N 1
ATOM 2873 C CA . GLN A 1 365 ? 13.759 -15.577 -13.823 1.00 98.06 365 GLN A CA 1
ATOM 2874 C C . GLN A 1 365 ? 12.640 -14.955 -12.978 1.00 98.06 365 GLN A C 1
ATOM 2876 O O . GLN A 1 365 ? 11.592 -15.561 -12.748 1.00 98.06 365 GLN A O 1
ATOM 2881 N N . TYR A 1 366 ? 12.875 -13.750 -12.457 1.00 98.62 366 TYR A N 1
ATOM 2882 C CA . TYR A 1 366 ? 11.888 -13.052 -11.634 1.00 98.62 366 TYR A CA 1
ATOM 2883 C C . TYR A 1 366 ? 10.613 -12.719 -12.416 1.00 98.62 366 TYR A C 1
ATOM 2885 O O . TYR A 1 366 ? 10.647 -12.309 -13.579 1.00 98.62 366 TYR A O 1
ATOM 2893 N N . LEU A 1 367 ? 9.473 -12.820 -11.735 1.00 98.62 367 LEU A N 1
ATOM 2894 C CA . LEU A 1 367 ? 8.163 -12.489 -12.298 1.00 98.62 367 LEU A CA 1
ATOM 2895 C C . LEU A 1 367 ? 7.668 -11.108 -11.866 1.00 98.62 367 LEU A C 1
ATOM 2897 O O . LEU A 1 367 ? 6.975 -10.456 -12.636 1.00 98.62 367 LEU A O 1
ATOM 2901 N N . GLY A 1 368 ? 8.032 -10.657 -10.664 1.00 98.38 368 GLY A N 1
ATOM 2902 C CA . GLY A 1 368 ? 7.491 -9.446 -10.038 1.00 98.38 368 GLY A CA 1
ATOM 2903 C C . GLY A 1 368 ? 7.870 -8.112 -10.700 1.00 98.38 368 GLY A C 1
ATOM 2904 O O . GLY A 1 368 ? 8.624 -8.063 -11.672 1.00 98.38 368 GLY A O 1
ATOM 2905 N N . ALA A 1 369 ? 7.338 -7.001 -10.176 1.00 98.50 369 ALA A N 1
ATOM 2906 C CA . ALA A 1 369 ? 7.469 -5.687 -10.815 1.00 98.50 369 ALA A CA 1
ATOM 2907 C C . ALA A 1 369 ? 8.850 -5.030 -10.650 1.00 98.50 369 ALA A C 1
ATOM 2909 O O . ALA A 1 369 ? 9.225 -4.206 -11.480 1.00 98.50 369 ALA A O 1
ATOM 2910 N N . ALA A 1 370 ? 9.611 -5.381 -9.608 1.00 98.12 370 ALA A N 1
ATOM 2911 C CA . ALA A 1 370 ? 10.927 -4.781 -9.369 1.00 98.12 370 ALA A CA 1
ATOM 2912 C C . ALA A 1 370 ? 12.002 -5.390 -10.281 1.00 98.12 370 ALA A C 1
ATOM 2914 O O . ALA A 1 370 ? 12.621 -4.694 -11.075 1.00 98.12 370 ALA A O 1
ATOM 2915 N N . HIS A 1 371 ? 12.189 -6.707 -10.201 1.00 97.62 371 HIS A N 1
ATOM 2916 C CA . HIS A 1 371 ? 13.311 -7.388 -10.857 1.00 97.62 371 HIS A CA 1
ATOM 2917 C C . HIS A 1 371 ? 12.902 -8.250 -12.050 1.00 97.62 371 HIS A C 1
ATOM 2919 O O . HIS A 1 371 ? 13.738 -8.941 -12.629 1.00 97.62 371 HIS A O 1
ATOM 2925 N N . GLY A 1 372 ? 11.613 -8.262 -12.383 1.00 97.44 372 GLY A N 1
ATOM 2926 C CA . GLY A 1 372 ? 11.033 -9.329 -13.174 1.00 97.44 372 GLY A CA 1
ATOM 2927 C C . GLY A 1 372 ? 10.159 -8.886 -14.328 1.00 97.44 372 GLY A C 1
ATOM 2928 O O . GLY A 1 372 ? 10.041 -7.710 -14.687 1.00 97.44 372 GLY A O 1
ATOM 2929 N N . LEU A 1 373 ? 9.538 -9.904 -14.912 1.00 98.62 373 LEU A N 1
ATOM 2930 C CA . LEU A 1 373 ? 8.755 -9.809 -16.130 1.00 98.62 373 LEU A CA 1
ATOM 2931 C C . LEU A 1 373 ? 7.635 -8.763 -16.048 1.00 98.62 373 LEU A C 1
ATOM 2933 O O . LEU A 1 373 ? 7.401 -8.059 -17.029 1.00 98.62 373 LEU A O 1
ATOM 2937 N N . MET A 1 374 ? 6.976 -8.607 -14.894 1.00 98.75 374 MET A N 1
ATOM 2938 C CA . MET A 1 374 ? 5.873 -7.655 -14.749 1.00 98.75 374 MET A CA 1
ATOM 2939 C C . MET A 1 374 ? 6.302 -6.206 -14.976 1.00 98.75 374 MET A C 1
ATOM 2941 O O . MET A 1 374 ? 5.621 -5.481 -15.698 1.00 98.75 374 MET A O 1
ATOM 2945 N N . GLY A 1 375 ? 7.435 -5.787 -14.405 1.00 98.69 375 GLY A N 1
ATOM 2946 C CA . GLY A 1 375 ? 7.933 -4.416 -14.560 1.00 98.69 375 GLY A CA 1
ATOM 2947 C C . GLY A 1 375 ? 8.364 -4.128 -15.996 1.00 98.69 375 GLY A C 1
ATOM 2948 O O . GLY A 1 375 ? 8.100 -3.050 -16.532 1.00 98.69 375 GLY A O 1
ATOM 2949 N N . ILE A 1 376 ? 8.959 -5.129 -16.650 1.00 98.88 376 ILE A N 1
ATOM 2950 C CA . ILE A 1 376 ? 9.387 -5.047 -18.049 1.00 98.88 376 ILE A CA 1
ATOM 2951 C C . ILE A 1 376 ? 8.175 -4.891 -18.970 1.00 98.88 376 ILE A C 1
ATOM 2953 O O . ILE A 1 376 ? 8.120 -3.951 -19.764 1.00 98.88 376 ILE A O 1
ATOM 2957 N N . LEU A 1 377 ? 7.172 -5.764 -18.832 1.00 98.75 377 LEU A N 1
ATOM 2958 C CA . LEU A 1 377 ? 5.942 -5.688 -19.623 1.00 98.75 377 LEU A CA 1
ATOM 2959 C C . LEU A 1 377 ? 5.181 -4.382 -19.365 1.00 98.75 377 LEU A C 1
ATOM 2961 O O . LEU A 1 377 ? 4.679 -3.784 -20.315 1.00 98.75 377 LEU A O 1
ATOM 2965 N N . GLN A 1 378 ? 5.141 -3.905 -18.116 1.00 98.56 378 GLN A N 1
ATOM 2966 C CA . GLN A 1 378 ? 4.486 -2.643 -17.763 1.00 98.56 378 GLN A CA 1
ATOM 2967 C C . GLN A 1 378 ? 5.087 -1.479 -18.560 1.00 98.56 378 GLN A C 1
ATOM 2969 O O . GLN A 1 378 ? 4.353 -0.634 -19.081 1.00 98.56 378 GLN A O 1
ATOM 2974 N N . MET A 1 379 ? 6.414 -1.442 -18.694 1.00 98.62 379 MET A N 1
ATOM 2975 C CA . MET A 1 379 ? 7.088 -0.388 -19.449 1.00 98.62 379 MET A CA 1
ATOM 2976 C C . MET A 1 379 ? 6.962 -0.579 -20.958 1.00 98.62 379 MET A C 1
ATOM 2978 O O . MET A 1 379 ? 6.680 0.394 -21.648 1.00 98.62 379 MET A O 1
ATOM 2982 N N . LEU A 1 380 ? 7.066 -1.802 -21.486 1.00 98.62 380 LEU A N 1
ATOM 2983 C CA . LEU A 1 380 ? 6.837 -2.049 -22.917 1.00 98.62 380 LEU A CA 1
ATOM 2984 C C . LEU A 1 380 ? 5.421 -1.629 -23.351 1.00 98.62 380 LEU A C 1
ATOM 2986 O O . LEU A 1 380 ? 5.268 -0.944 -24.360 1.00 98.62 380 LEU A O 1
ATOM 2990 N N . LEU A 1 381 ? 4.394 -1.960 -22.561 1.00 97.50 381 LEU A N 1
ATOM 2991 C CA . LEU A 1 381 ? 3.004 -1.569 -22.832 1.00 97.50 381 LEU A CA 1
ATOM 2992 C C . LEU A 1 381 ? 2.781 -0.055 -22.707 1.00 97.50 381 LEU A C 1
ATOM 2994 O O . LEU A 1 381 ? 2.041 0.527 -23.498 1.00 97.50 381 LEU A O 1
ATOM 2998 N N . SER A 1 382 ? 3.463 0.610 -21.770 1.00 97.06 382 SER A N 1
ATOM 2999 C CA . SER A 1 382 ? 3.428 2.078 -21.639 1.00 97.06 382 SER A CA 1
ATOM 3000 C C . SER A 1 382 ? 3.976 2.822 -22.867 1.00 97.06 382 SER A C 1
ATOM 3002 O O . SER A 1 382 ? 3.739 4.021 -23.010 1.00 97.06 382 SER A O 1
ATOM 3004 N N . PHE A 1 383 ? 4.675 2.123 -23.764 1.00 96.44 383 PHE A N 1
ATOM 3005 C CA . PHE A 1 383 ? 5.161 2.631 -25.049 1.00 96.44 383 PHE A CA 1
ATOM 3006 C C . PHE A 1 383 ? 4.670 1.768 -26.225 1.00 96.44 383 PHE A C 1
ATOM 3008 O O . PHE A 1 383 ? 5.374 1.633 -27.225 1.00 96.44 383 PHE A O 1
ATOM 3015 N N . SER A 1 384 ? 3.463 1.200 -26.115 1.00 94.88 384 SER A N 1
ATOM 3016 C CA . SER A 1 384 ? 2.843 0.319 -27.118 1.00 94.88 384 SER A CA 1
ATOM 3017 C C . SER A 1 384 ? 2.914 0.846 -28.553 1.00 94.88 384 SER A C 1
ATOM 3019 O O . SER A 1 384 ? 3.170 0.072 -29.467 1.00 94.88 384 SER A O 1
ATOM 3021 N N . ASP A 1 385 ? 2.765 2.157 -28.749 1.00 94.25 385 ASP A N 1
ATOM 3022 C CA . ASP A 1 385 ? 2.771 2.802 -30.073 1.00 94.25 385 ASP A CA 1
ATOM 3023 C C . ASP A 1 385 ? 4.145 2.771 -30.759 1.00 94.25 385 ASP A C 1
ATOM 3025 O O . ASP A 1 385 ? 4.269 3.056 -31.948 1.00 94.25 385 ASP A O 1
ATOM 3029 N N . LEU A 1 386 ? 5.197 2.449 -30.002 1.00 96.94 386 LEU A N 1
ATOM 3030 C CA . LEU A 1 386 ? 6.551 2.265 -30.510 1.00 96.94 386 LEU A CA 1
ATOM 3031 C C . LEU A 1 386 ? 6.880 0.787 -30.753 1.00 96.94 386 LEU A C 1
ATOM 3033 O O . LEU A 1 386 ? 7.971 0.497 -31.231 1.00 96.94 386 LEU A O 1
ATOM 3037 N N . LEU A 1 387 ? 5.994 -0.158 -30.435 1.00 97.00 387 LEU A N 1
ATOM 3038 C CA . LEU A 1 387 ? 6.203 -1.571 -30.748 1.00 97.00 387 LEU A CA 1
ATOM 3039 C C . LEU A 1 387 ? 5.775 -1.854 -32.190 1.00 97.00 387 LEU A C 1
ATOM 3041 O O . LEU A 1 387 ? 4.715 -1.420 -32.628 1.00 97.00 387 LEU A O 1
ATOM 3045 N N . ASP A 1 388 ? 6.583 -2.622 -32.923 1.00 96.38 388 ASP A N 1
ATOM 3046 C CA . ASP A 1 388 ? 6.102 -3.225 -34.168 1.00 96.38 388 ASP A CA 1
ATOM 3047 C C . ASP A 1 388 ? 5.105 -4.360 -33.874 1.00 96.38 388 ASP A C 1
ATOM 3049 O O . ASP A 1 388 ? 5.062 -4.901 -32.766 1.00 96.38 388 ASP A O 1
ATOM 3053 N N . ASP A 1 389 ? 4.329 -4.766 -34.882 1.00 95.94 389 ASP A N 1
ATOM 3054 C CA . ASP A 1 389 ? 3.287 -5.789 -34.728 1.00 95.94 389 ASP A CA 1
ATOM 3055 C C . ASP A 1 389 ? 3.808 -7.115 -34.154 1.00 95.94 389 ASP A C 1
ATOM 3057 O O . ASP A 1 389 ? 3.075 -7.842 -33.481 1.00 95.94 389 ASP A O 1
ATOM 3061 N N . THR A 1 390 ? 5.062 -7.476 -34.437 1.00 97.81 390 THR A N 1
ATOM 3062 C CA . THR A 1 390 ? 5.646 -8.729 -33.943 1.00 97.81 390 THR A CA 1
ATOM 3063 C C . THR A 1 390 ? 6.039 -8.594 -32.480 1.00 97.81 390 THR A C 1
ATOM 3065 O O . THR A 1 390 ? 5.742 -9.485 -31.689 1.00 97.81 390 THR A O 1
ATOM 3068 N N . ALA A 1 391 ? 6.669 -7.482 -32.105 1.00 98.12 391 ALA A N 1
ATOM 3069 C CA . ALA A 1 391 ? 6.997 -7.171 -30.720 1.00 98.12 391 ALA A CA 1
ATOM 3070 C C . ALA A 1 391 ? 5.731 -7.051 -29.860 1.00 98.12 391 ALA A C 1
ATOM 3072 O O . ALA A 1 391 ? 5.688 -7.611 -28.767 1.00 98.12 391 ALA A O 1
ATOM 3073 N N . LEU A 1 392 ? 4.676 -6.413 -30.376 1.00 96.44 392 LEU A N 1
ATOM 3074 C CA . LEU A 1 392 ? 3.390 -6.323 -29.688 1.00 96.44 392 LEU A CA 1
ATOM 3075 C C . LEU A 1 392 ? 2.774 -7.711 -29.457 1.00 96.44 392 LEU A C 1
ATOM 3077 O O . LEU A 1 392 ? 2.369 -8.015 -28.337 1.00 96.44 392 LEU A O 1
ATOM 3081 N N . ARG A 1 393 ? 2.771 -8.592 -30.469 1.00 96.12 393 ARG A N 1
ATOM 3082 C CA . ARG A 1 393 ? 2.304 -9.983 -30.305 1.00 96.12 393 ARG A CA 1
ATOM 3083 C C . ARG A 1 393 ? 3.114 -10.765 -29.273 1.00 96.12 393 ARG A C 1
ATOM 3085 O O . ARG A 1 393 ? 2.535 -11.560 -28.533 1.00 96.12 393 ARG A O 1
ATOM 3092 N N . ASP A 1 394 ? 4.428 -10.559 -29.218 1.00 98.44 394 ASP A N 1
ATOM 3093 C CA . ASP A 1 394 ? 5.284 -11.211 -28.225 1.00 98.44 394 ASP A CA 1
ATOM 3094 C C . ASP A 1 394 ? 4.965 -10.720 -26.805 1.00 98.44 394 ASP A C 1
ATOM 3096 O O . ASP A 1 394 ? 4.850 -11.531 -25.883 1.00 98.44 394 ASP A O 1
ATOM 3100 N N . VAL A 1 395 ? 4.755 -9.411 -26.627 1.00 97.94 395 VAL A N 1
ATOM 3101 C CA . VAL A 1 395 ? 4.318 -8.815 -25.354 1.00 97.94 395 VAL A CA 1
ATOM 3102 C C . VAL A 1 395 ? 2.956 -9.373 -24.934 1.00 97.94 395 VAL A C 1
ATOM 3104 O O . VAL A 1 395 ? 2.828 -9.867 -23.815 1.00 97.94 395 VAL A O 1
ATOM 3107 N N . GLU A 1 396 ? 1.964 -9.382 -25.830 1.00 95.50 396 GLU A N 1
ATOM 3108 C CA . GLU A 1 396 ? 0.622 -9.923 -25.558 1.00 95.50 396 GLU A CA 1
ATOM 3109 C C . GLU A 1 396 ? 0.659 -11.420 -25.211 1.00 95.50 396 GLU A C 1
ATOM 3111 O O . GLU A 1 396 ? 0.011 -11.861 -24.264 1.00 95.50 396 GLU A O 1
ATOM 3116 N N . SER A 1 397 ? 1.446 -12.216 -25.937 1.00 96.81 397 SER A N 1
ATOM 3117 C CA . SER A 1 397 ? 1.565 -13.660 -25.687 1.00 96.81 397 SER A CA 1
ATOM 3118 C C . SER A 1 397 ? 2.273 -13.957 -24.364 1.00 96.81 397 SER A C 1
ATOM 3120 O O . SER A 1 397 ? 1.897 -14.882 -23.647 1.00 96.81 397 SER A O 1
ATOM 3122 N N . THR A 1 398 ? 3.276 -13.153 -24.014 1.00 98.56 398 THR A N 1
ATOM 3123 C CA . THR A 1 398 ? 3.970 -13.240 -22.721 1.00 98.56 398 THR A CA 1
ATOM 3124 C C . THR A 1 398 ? 3.043 -12.846 -21.573 1.00 98.56 398 THR A C 1
ATOM 3126 O O . THR A 1 398 ? 3.032 -13.504 -20.534 1.00 98.56 398 THR A O 1
ATOM 3129 N N . LEU A 1 399 ? 2.224 -11.811 -21.770 1.00 96.81 399 LEU A N 1
ATOM 3130 C CA . LEU A 1 399 ? 1.207 -11.394 -20.813 1.00 96.81 399 LEU A CA 1
ATOM 3131 C C . LEU A 1 399 ? 0.143 -12.481 -20.610 1.00 96.81 399 LEU A C 1
ATOM 3133 O O . LEU A 1 399 ? -0.193 -12.776 -19.469 1.00 96.81 399 LEU A O 1
ATOM 3137 N N . ASN A 1 400 ? -0.328 -13.130 -21.679 1.00 95.81 400 ASN A N 1
ATOM 3138 C CA . ASN A 1 400 ? -1.259 -14.260 -21.576 1.00 95.81 400 ASN A CA 1
ATOM 3139 C C . ASN A 1 400 ? -0.675 -15.406 -20.749 1.00 95.81 400 ASN A C 1
ATOM 3141 O O . ASN A 1 400 ? -1.336 -15.901 -19.842 1.00 95.81 400 ASN A O 1
ATOM 3145 N N . TRP A 1 401 ? 0.583 -15.774 -21.002 1.00 97.81 401 TRP A N 1
ATOM 3146 C CA . TRP A 1 401 ? 1.266 -16.775 -20.188 1.00 97.81 401 TRP A CA 1
ATOM 3147 C C . TRP A 1 401 ? 1.364 -16.353 -18.714 1.00 97.81 401 TRP A C 1
ATOM 3149 O O . TRP A 1 401 ? 1.158 -17.179 -17.828 1.00 97.81 401 TRP A O 1
ATOM 3159 N N . LEU A 1 402 ? 1.623 -15.070 -18.431 1.00 97.62 402 LEU A N 1
ATOM 3160 C CA . LEU A 1 402 ? 1.631 -14.567 -17.058 1.00 97.62 402 LEU A CA 1
ATOM 3161 C C . LEU A 1 402 ? 0.253 -14.740 -16.394 1.00 97.62 402 LEU A C 1
ATOM 3163 O O . LEU A 1 402 ? 0.180 -15.193 -15.258 1.00 97.62 402 LEU A O 1
ATOM 3167 N N . LEU A 1 403 ? -0.838 -14.429 -17.099 1.00 96.25 403 LEU A N 1
ATOM 3168 C CA . LEU A 1 403 ? -2.201 -14.619 -16.589 1.00 96.25 403 LEU A CA 1
ATOM 3169 C C . LEU A 1 403 ? -2.529 -16.097 -16.321 1.00 96.25 403 LEU A C 1
ATOM 3171 O O . LEU A 1 403 ? -3.190 -16.395 -15.327 1.00 96.25 403 LEU A O 1
ATOM 3175 N N . GLU A 1 404 ? -2.050 -17.015 -17.166 1.00 96.75 404 GLU A N 1
ATOM 3176 C CA . GLU A 1 404 ? -2.226 -18.467 -16.990 1.00 96.75 404 GLU A CA 1
ATOM 3177 C C . GLU A 1 404 ? -1.576 -18.999 -15.709 1.00 96.75 404 GLU A C 1
ATOM 3179 O O . GLU A 1 404 ? -2.072 -19.966 -15.133 1.00 96.75 404 GLU A O 1
ATOM 3184 N N . ILE A 1 405 ? -0.470 -18.392 -15.266 1.00 97.00 405 ILE A N 1
ATOM 3185 C CA . ILE A 1 405 ? 0.254 -18.826 -14.064 1.00 97.00 405 ILE A CA 1
ATOM 3186 C C . ILE A 1 405 ? -0.209 -18.117 -12.783 1.00 97.00 405 ILE A C 1
ATOM 3188 O O . ILE A 1 405 ? 0.389 -18.351 -11.733 1.00 97.00 405 ILE A O 1
ATOM 3192 N N . GLN A 1 406 ? -1.236 -17.254 -12.845 1.00 97.94 406 GLN A N 1
ATOM 3193 C CA . GLN A 1 406 ? -1.828 -16.690 -11.630 1.00 97.94 406 GLN A CA 1
ATOM 3194 C C . GLN A 1 406 ? -2.365 -17.826 -10.752 1.00 97.94 406 GLN A C 1
ATOM 3196 O O . GLN A 1 406 ? -3.128 -18.679 -11.207 1.00 97.94 406 GLN A O 1
ATOM 3201 N N . GLU A 1 407 ? -1.988 -17.812 -9.480 1.00 96.00 407 GLU A N 1
ATOM 3202 C CA . GLU A 1 407 ? -2.402 -18.813 -8.502 1.00 96.00 407 GLU A CA 1
ATOM 3203 C C . GLU A 1 407 ? -3.897 -18.688 -8.161 1.00 96.00 407 GLU A C 1
ATOM 3205 O O . GLU A 1 407 ? -4.518 -17.636 -8.339 1.00 96.00 407 GLU A O 1
ATOM 3210 N N . GLU A 1 408 ? -4.496 -19.759 -7.628 1.00 93.56 408 GLU A N 1
ATOM 3211 C CA . GLU A 1 408 ? -5.930 -19.791 -7.291 1.00 93.56 408 GLU A CA 1
ATOM 3212 C C . GLU A 1 408 ? -6.336 -18.707 -6.280 1.00 93.56 408 GLU A C 1
ATOM 3214 O O . GLU A 1 408 ? -7.434 -18.153 -6.364 1.00 93.56 408 GLU A O 1
ATOM 3219 N N . ASN A 1 409 ? -5.440 -18.371 -5.346 1.00 92.81 409 ASN A N 1
ATOM 3220 C CA . ASN A 1 409 ? -5.629 -17.297 -4.367 1.00 92.81 409 ASN A CA 1
ATOM 3221 C C . ASN A 1 409 ? -5.512 -15.887 -4.983 1.00 92.81 409 ASN A C 1
ATOM 3223 O O . ASN A 1 409 ? -5.785 -14.917 -4.282 1.00 92.81 409 ASN A O 1
ATOM 3227 N N . GLY A 1 410 ? -5.122 -15.765 -6.258 1.00 95.81 410 GLY A N 1
ATOM 3228 C CA . GLY A 1 410 ? -4.886 -14.505 -6.961 1.00 95.81 410 GLY A CA 1
ATOM 3229 C C . GLY A 1 410 ? -3.431 -14.020 -6.953 1.00 95.81 410 GLY A C 1
ATOM 3230 O O . GLY A 1 410 ? -3.165 -12.952 -7.515 1.00 95.81 410 GLY A O 1
ATOM 3231 N N . ASN A 1 411 ? -2.499 -14.760 -6.340 1.00 97.69 411 ASN A N 1
ATOM 3232 C CA . ASN A 1 411 ? -1.087 -14.383 -6.264 1.00 97.69 411 ASN A CA 1
ATOM 3233 C C . ASN A 1 411 ? -0.282 -14.769 -7.512 1.00 97.69 411 ASN A C 1
ATOM 3235 O O . ASN A 1 411 ? -0.776 -15.410 -8.438 1.00 97.69 411 ASN A O 1
ATOM 3239 N N . PHE A 1 412 ? 0.988 -14.369 -7.503 1.00 97.69 412 PHE A N 1
ATOM 3240 C CA . PHE A 1 412 ? 2.000 -14.772 -8.466 1.00 97.69 412 PHE A CA 1
ATOM 3241 C C . PHE A 1 412 ? 3.278 -15.163 -7.733 1.00 97.69 412 PHE A C 1
ATOM 3243 O O . PHE A 1 412 ? 3.719 -14.457 -6.819 1.00 97.69 412 PHE A O 1
ATOM 3250 N N . ALA A 1 413 ? 3.907 -16.244 -8.186 1.00 97.25 413 ALA A N 1
ATOM 3251 C CA . ALA A 1 413 ? 5.196 -16.666 -7.669 1.00 97.25 413 ALA A CA 1
ATOM 3252 C C . ALA A 1 413 ? 6.272 -15.570 -7.858 1.00 97.25 413 ALA A C 1
ATOM 3254 O O . ALA A 1 413 ? 6.200 -14.780 -8.804 1.00 97.25 413 ALA A O 1
ATOM 3255 N N . PRO A 1 414 ? 7.304 -15.507 -6.996 1.00 97.25 414 PRO A N 1
ATOM 3256 C CA . PRO A 1 414 ? 8.378 -14.518 -7.137 1.00 97.25 414 PRO A CA 1
ATOM 3257 C C . PRO A 1 414 ? 9.239 -14.727 -8.392 1.00 97.25 414 PRO A C 1
ATOM 3259 O O . PRO A 1 414 ? 9.700 -13.748 -8.986 1.00 97.25 414 PRO A O 1
ATOM 3262 N N . SER A 1 415 ? 9.432 -15.984 -8.805 1.00 97.75 415 SER A N 1
ATOM 3263 C CA . SER A 1 415 ? 10.193 -16.388 -9.991 1.00 97.75 415 SER A CA 1
ATOM 3264 C C . SER A 1 415 ? 9.571 -17.606 -10.682 1.00 97.75 415 SER A C 1
ATOM 3266 O O . SER A 1 415 ? 8.689 -18.269 -10.127 1.00 97.75 415 SER A O 1
ATOM 3268 N N . VAL A 1 416 ? 10.039 -17.916 -11.894 1.00 97.62 416 VAL A N 1
ATOM 3269 C CA . VAL A 1 416 ? 9.566 -19.063 -12.689 1.00 97.62 416 VAL A CA 1
ATOM 3270 C C . VAL A 1 416 ? 9.786 -20.398 -11.972 1.00 97.62 416 VAL A C 1
ATOM 3272 O O . VAL A 1 416 ? 8.910 -21.261 -11.990 1.00 97.62 416 VAL A O 1
ATOM 3275 N N . GLU A 1 417 ? 10.922 -20.568 -11.294 1.00 95.56 417 GLU A N 1
ATOM 3276 C CA . GLU A 1 417 ? 11.292 -21.801 -10.580 1.00 95.56 417 GLU A CA 1
ATOM 3277 C C . GLU A 1 417 ? 10.418 -22.072 -9.343 1.00 95.56 417 GLU A C 1
ATOM 3279 O O . GLU A 1 417 ? 10.456 -23.165 -8.757 1.00 95.56 417 GLU A O 1
ATOM 3284 N N . GLU A 1 418 ? 9.655 -21.063 -8.929 1.00 96.12 418 GLU A N 1
ATOM 3285 C CA . GLU A 1 418 ? 8.782 -21.088 -7.765 1.00 96.12 418 GLU A CA 1
ATOM 3286 C C . GLU A 1 418 ? 7.297 -21.237 -8.106 1.00 96.12 418 GLU A C 1
ATOM 3288 O O . GLU A 1 418 ? 6.486 -21.381 -7.192 1.00 96.12 418 GLU A O 1
ATOM 3293 N N . ILE A 1 419 ? 6.930 -21.264 -9.391 1.00 95.94 419 ILE A N 1
ATOM 3294 C CA . ILE A 1 419 ? 5.541 -21.473 -9.818 1.00 95.94 419 ILE A CA 1
ATOM 3295 C C . ILE A 1 419 ? 5.014 -22.797 -9.247 1.00 95.94 419 ILE A C 1
ATOM 3297 O O . ILE A 1 419 ? 5.628 -23.854 -9.401 1.00 95.94 419 ILE A O 1
ATOM 3301 N N . GLY A 1 420 ? 3.857 -22.732 -8.583 1.00 91.69 420 GLY A N 1
ATOM 3302 C CA . GLY A 1 420 ? 3.197 -23.885 -7.966 1.00 91.69 420 GLY A CA 1
ATOM 3303 C C . GLY A 1 420 ? 3.777 -24.317 -6.614 1.00 91.69 420 GLY A C 1
ATOM 3304 O O . GLY A 1 420 ? 3.293 -25.292 -6.035 1.00 91.69 420 GLY A O 1
ATOM 3305 N N . ARG A 1 421 ? 4.789 -23.621 -6.074 1.00 91.50 421 ARG A N 1
ATOM 3306 C CA . ARG A 1 421 ? 5.287 -23.890 -4.716 1.00 91.50 421 ARG A CA 1
ATOM 3307 C C . ARG A 1 421 ? 4.372 -23.253 -3.674 1.00 91.50 421 ARG A C 1
ATOM 3309 O O . ARG A 1 421 ? 4.211 -22.040 -3.641 1.00 91.50 421 ARG A O 1
ATOM 3316 N N . ASN A 1 422 ? 3.855 -24.060 -2.751 1.00 85.62 422 ASN A N 1
ATOM 3317 C CA . ASN A 1 422 ? 3.094 -23.550 -1.613 1.00 85.62 422 ASN A CA 1
ATOM 3318 C C . ASN A 1 422 ? 4.041 -22.926 -0.571 1.00 85.62 422 ASN A C 1
ATOM 3320 O O . ASN A 1 422 ? 4.827 -23.632 0.065 1.00 85.62 422 ASN A O 1
ATOM 3324 N N . ARG A 1 423 ? 3.957 -21.602 -0.395 1.00 80.75 423 ARG A N 1
ATOM 3325 C CA . ARG A 1 423 ? 4.742 -20.844 0.595 1.00 80.75 423 ARG A CA 1
ATOM 3326 C C . ARG A 1 423 ? 4.006 -20.624 1.923 1.00 80.75 423 ARG A C 1
ATOM 3328 O O . ARG A 1 423 ? 4.608 -20.090 2.856 1.00 80.75 423 ARG A O 1
ATOM 3335 N N . GLY A 1 424 ? 2.747 -21.048 2.043 1.00 83.38 424 GLY A N 1
ATOM 3336 C CA . GLY A 1 424 ? 1.927 -20.861 3.239 1.00 83.38 424 GLY A CA 1
ATOM 3337 C C . GLY A 1 424 ? 1.928 -19.402 3.701 1.00 83.38 424 GLY A C 1
ATOM 3338 O O . GLY A 1 424 ? 1.705 -18.487 2.919 1.00 83.38 424 GLY A O 1
ATOM 3339 N N . SER A 1 425 ? 2.263 -19.160 4.968 1.00 75.06 425 SER A N 1
ATOM 3340 C CA . SER A 1 425 ? 2.346 -17.804 5.530 1.00 75.06 425 SER A CA 1
ATOM 3341 C C . SER A 1 425 ? 3.520 -16.954 5.013 1.00 75.06 425 SER A C 1
ATOM 3343 O O . SER A 1 425 ? 3.633 -15.794 5.401 1.00 75.06 425 SER A O 1
ATOM 3345 N N . ASN A 1 426 ? 4.413 -17.512 4.186 1.00 81.44 426 ASN A N 1
ATOM 3346 C CA . ASN A 1 426 ? 5.569 -16.817 3.598 1.00 81.44 426 ASN A CA 1
ATOM 3347 C C . ASN A 1 426 ? 5.323 -16.370 2.144 1.00 81.44 426 ASN A C 1
ATOM 3349 O O . ASN A 1 426 ? 6.277 -16.066 1.414 1.00 81.44 426 ASN A O 1
ATOM 3353 N N . GLU A 1 427 ? 4.066 -16.376 1.696 1.00 88.56 427 GLU A N 1
ATOM 3354 C CA . GLU A 1 427 ? 3.672 -15.784 0.418 1.00 88.56 427 GLU A CA 1
ATOM 3355 C C . GLU A 1 427 ? 4.090 -14.308 0.350 1.00 88.56 427 GLU A C 1
ATOM 3357 O O . GLU A 1 427 ? 3.984 -13.552 1.317 1.00 88.56 427 GLU A O 1
ATOM 3362 N N . LEU A 1 428 ? 4.610 -13.896 -0.809 1.00 95.62 428 LEU A N 1
ATOM 3363 C CA . LEU A 1 428 ? 4.980 -12.504 -1.047 1.00 95.62 428 LEU A CA 1
ATOM 3364 C C . LEU A 1 428 ? 3.794 -11.808 -1.712 1.00 95.62 428 LEU A C 1
ATOM 3366 O O . LEU A 1 428 ? 3.396 -12.176 -2.812 1.00 95.62 428 LEU A O 1
ATOM 3370 N N . VAL A 1 429 ? 3.232 -10.809 -1.033 1.00 96.88 429 VAL A N 1
ATOM 3371 C CA . VAL A 1 429 ? 2.126 -9.969 -1.531 1.00 96.88 429 VAL A CA 1
ATOM 3372 C C . VAL A 1 429 ? 2.649 -8.538 -1.685 1.00 96.88 429 VAL A C 1
ATOM 3374 O O . VAL A 1 429 ? 2.159 -7.579 -1.089 1.00 96.88 429 VAL A O 1
ATOM 3377 N N . HIS A 1 430 ? 3.760 -8.400 -2.409 1.00 97.88 430 HIS A N 1
ATOM 3378 C CA . HIS A 1 430 ? 4.562 -7.178 -2.474 1.00 97.88 430 HIS A CA 1
ATOM 3379 C C . HIS A 1 430 ? 4.499 -6.547 -3.864 1.00 97.88 430 HIS A C 1
ATOM 3381 O O . HIS A 1 430 ? 4.204 -7.226 -4.848 1.00 97.88 430 HIS A O 1
ATOM 3387 N N . TRP A 1 431 ? 4.802 -5.249 -3.968 1.00 98.50 431 TRP A N 1
ATOM 3388 C CA . TRP A 1 431 ? 4.975 -4.621 -5.280 1.00 98.50 431 TRP A CA 1
ATOM 3389 C C . TRP A 1 431 ? 6.156 -5.266 -6.013 1.00 98.50 431 TRP A C 1
ATOM 3391 O O . TRP A 1 431 ? 6.029 -5.656 -7.172 1.00 98.50 431 TRP A O 1
ATOM 3401 N N . CYS A 1 432 ? 7.276 -5.488 -5.316 1.00 98.25 432 CYS A N 1
ATOM 3402 C CA . CYS A 1 432 ? 8.440 -6.123 -5.931 1.00 98.25 432 CYS A CA 1
ATOM 3403 C C . CYS A 1 432 ? 8.189 -7.563 -6.393 1.00 98.25 432 CYS A C 1
ATOM 3405 O O . CYS A 1 432 ? 8.720 -7.940 -7.433 1.00 98.25 432 CYS A O 1
ATOM 3407 N N . HIS A 1 433 ? 7.386 -8.338 -5.653 1.00 97.62 433 HIS A N 1
ATOM 3408 C CA . HIS A 1 433 ? 7.097 -9.750 -5.915 1.00 97.62 433 HIS A CA 1
ATOM 3409 C C . HIS A 1 433 ? 5.675 -10.110 -5.454 1.00 97.62 433 HIS A C 1
ATOM 3411 O O . HIS A 1 433 ? 5.389 -10.047 -4.255 1.00 97.62 433 HIS A O 1
ATOM 3417 N N . GLY A 1 434 ? 4.819 -10.520 -6.395 1.00 97.50 434 GLY A N 1
ATOM 3418 C CA . GLY A 1 434 ? 3.469 -11.024 -6.130 1.00 97.50 434 GLY A CA 1
ATOM 3419 C C . GLY A 1 434 ? 2.335 -10.127 -6.630 1.00 97.50 434 GLY A C 1
ATOM 3420 O O . GLY A 1 434 ? 2.513 -9.277 -7.508 1.00 97.50 434 GLY A O 1
ATOM 3421 N N . ALA A 1 435 ? 1.149 -10.340 -6.057 1.00 98.06 435 ALA A N 1
ATOM 3422 C CA . ALA A 1 435 ? -0.122 -9.748 -6.479 1.00 98.06 435 ALA A CA 1
ATOM 3423 C C . ALA A 1 435 ? -0.102 -8.216 -6.605 1.00 98.06 435 ALA A C 1
ATOM 3425 O O . ALA A 1 435 ? -0.636 -7.674 -7.569 1.00 98.06 435 ALA A O 1
ATOM 3426 N N . THR A 1 436 ? 0.530 -7.508 -5.666 1.00 98.25 436 THR A N 1
ATOM 3427 C CA . THR A 1 436 ? 0.556 -6.036 -5.663 1.00 98.25 436 THR A CA 1
ATOM 3428 C C . THR A 1 436 ? 1.231 -5.485 -6.920 1.00 98.25 436 THR A C 1
ATOM 3430 O O . THR A 1 436 ? 0.677 -4.595 -7.557 1.00 98.25 436 THR A O 1
ATOM 3433 N N . GLY A 1 437 ? 2.375 -6.039 -7.337 1.00 98.38 437 GLY A N 1
ATOM 3434 C CA . GLY A 1 437 ? 3.030 -5.642 -8.591 1.00 98.38 437 GLY A CA 1
ATOM 3435 C C . GLY A 1 437 ? 2.218 -6.027 -9.832 1.00 98.38 437 GLY A C 1
ATOM 3436 O O . GLY A 1 437 ? 2.153 -5.267 -10.799 1.00 98.38 437 GLY A O 1
ATOM 3437 N N . ALA A 1 438 ? 1.533 -7.172 -9.782 1.00 98.56 438 ALA A N 1
ATOM 3438 C CA . ALA A 1 438 ? 0.702 -7.651 -10.881 1.00 98.56 438 ALA A CA 1
ATOM 3439 C C . ALA A 1 438 ? -0.483 -6.717 -11.180 1.00 98.56 438 ALA A C 1
ATOM 3441 O O . ALA A 1 438 ? -0.777 -6.468 -12.348 1.00 98.56 438 ALA A O 1
ATOM 3442 N N . VAL A 1 439 ? -1.114 -6.135 -10.150 1.00 98.75 439 VAL A N 1
ATOM 3443 C CA . VAL A 1 439 ? -2.200 -5.152 -10.327 1.00 98.75 439 VAL A CA 1
ATOM 3444 C C . VAL A 1 439 ? -1.736 -3.955 -11.163 1.00 98.75 439 VAL A C 1
ATOM 3446 O O . VAL A 1 439 ? -2.461 -3.515 -12.051 1.00 98.75 439 VAL A O 1
ATOM 3449 N N . HIS A 1 440 ? -0.518 -3.449 -10.940 1.00 98.62 440 HIS A N 1
ATOM 3450 C CA . HIS A 1 440 ? 0.014 -2.315 -11.706 1.00 98.62 440 HIS A CA 1
ATOM 3451 C C . HIS A 1 440 ? 0.155 -2.656 -13.192 1.00 98.62 440 HIS A C 1
ATOM 3453 O O . HIS A 1 440 ? -0.284 -1.886 -14.049 1.00 98.62 440 HIS A O 1
ATOM 3459 N N . LEU A 1 441 ? 0.715 -3.832 -13.498 1.00 98.50 441 LEU A N 1
ATOM 3460 C CA . LEU A 1 441 ? 0.812 -4.322 -14.870 1.00 98.50 441 LEU A CA 1
ATOM 3461 C C . LEU A 1 441 ? -0.571 -4.470 -15.510 1.00 98.50 441 LEU A C 1
ATOM 3463 O O . LEU A 1 441 ? -0.757 -4.041 -16.644 1.00 98.50 441 LEU A O 1
ATOM 3467 N N . MET A 1 442 ? -1.535 -5.066 -14.808 1.00 97.88 442 MET A N 1
ATOM 3468 C CA . MET A 1 442 ? -2.873 -5.303 -15.356 1.00 97.88 442 MET A CA 1
ATOM 3469 C C . MET A 1 442 ? -3.636 -4.004 -15.620 1.00 97.88 442 MET A C 1
ATOM 3471 O O . MET A 1 442 ? -4.345 -3.921 -16.620 1.00 97.88 442 MET A O 1
ATOM 3475 N N . ILE A 1 443 ? -3.453 -2.973 -14.787 1.00 97.88 443 ILE A N 1
ATOM 3476 C CA . ILE A 1 443 ? -3.990 -1.630 -15.050 1.00 97.88 443 ILE A CA 1
ATOM 3477 C C . ILE A 1 443 ? -3.405 -1.076 -16.354 1.00 97.88 443 ILE A C 1
ATOM 3479 O O . ILE A 1 443 ? -4.156 -0.611 -17.210 1.00 97.88 443 ILE A O 1
ATOM 3483 N N . VAL A 1 444 ? -2.082 -1.151 -16.541 1.00 97.56 444 VAL A N 1
ATOM 3484 C CA . VAL A 1 444 ? -1.449 -0.698 -17.791 1.00 97.56 444 VAL A CA 1
ATOM 3485 C C . VAL A 1 444 ? -1.936 -1.526 -18.978 1.00 97.56 444 VAL A C 1
ATOM 3487 O O . VAL A 1 444 ? -2.290 -0.965 -20.009 1.00 97.56 444 VAL A O 1
ATOM 3490 N N . ALA A 1 445 ? -2.012 -2.847 -18.842 1.00 96.12 445 ALA A N 1
ATOM 3491 C CA . ALA A 1 445 ? -2.508 -3.716 -19.898 1.00 96.12 445 ALA A CA 1
ATOM 3492 C C . ALA A 1 445 ? -3.951 -3.380 -20.293 1.00 96.12 445 ALA A C 1
ATOM 3494 O O . ALA A 1 445 ? -4.244 -3.302 -21.484 1.00 96.12 445 ALA A O 1
ATOM 3495 N N . TYR A 1 446 ? -4.824 -3.104 -19.322 1.00 95.50 446 TYR A N 1
ATOM 3496 C CA . TYR A 1 446 ? -6.182 -2.631 -19.574 1.00 95.50 446 TYR A CA 1
ATOM 3497 C C . TYR A 1 446 ? -6.178 -1.313 -20.357 1.00 95.50 446 TYR A C 1
ATOM 3499 O O . TYR A 1 446 ? -6.837 -1.207 -21.384 1.00 95.50 446 TYR A O 1
ATOM 3507 N N . LEU A 1 447 ? -5.401 -0.324 -19.910 1.00 94.31 447 LEU A N 1
ATOM 3508 C CA . LEU A 1 447 ? -5.377 1.012 -20.516 1.00 94.31 447 LEU A CA 1
ATOM 3509 C C . LEU A 1 447 ? -4.770 1.029 -21.925 1.00 94.31 447 LEU A C 1
ATOM 3511 O O . LEU A 1 447 ? -5.081 1.915 -22.710 1.00 94.31 447 LEU A O 1
ATOM 3515 N N . ARG A 1 448 ? -3.887 0.079 -22.251 1.00 91.75 448 ARG A N 1
ATOM 3516 C CA . ARG A 1 448 ? -3.136 0.064 -23.522 1.00 91.75 448 ARG A CA 1
ATOM 3517 C C . ARG A 1 448 ? -3.613 -0.989 -24.512 1.00 91.75 448 ARG A C 1
ATOM 3519 O O . ARG A 1 448 ? -3.079 -1.075 -25.615 1.00 91.75 448 ARG A O 1
ATOM 3526 N N . THR A 1 449 ? -4.624 -1.775 -24.149 1.00 82.69 449 THR A N 1
ATOM 3527 C CA . THR A 1 449 ? -5.184 -2.807 -25.024 1.00 82.69 449 THR A CA 1
ATOM 3528 C C . THR A 1 449 ? -6.555 -2.387 -25.536 1.00 82.69 449 THR A C 1
ATOM 3530 O O . THR A 1 449 ? -7.532 -2.395 -24.801 1.00 82.69 449 THR A O 1
ATOM 3533 N N . ASN A 1 450 ? -6.680 -2.144 -26.841 1.00 69.50 450 ASN A N 1
ATOM 3534 C CA . ASN A 1 450 ? -7.962 -1.768 -27.464 1.00 69.50 450 ASN A CA 1
ATOM 3535 C C . ASN A 1 450 ? -8.919 -2.956 -27.709 1.00 69.50 450 ASN A C 1
ATOM 3537 O O . ASN A 1 450 ? -9.963 -2.816 -28.347 1.00 69.50 450 ASN A O 1
ATOM 3541 N N . LYS A 1 451 ? -8.570 -4.161 -27.245 1.00 72.56 451 LYS A N 1
ATOM 3542 C CA . LYS A 1 451 ? -9.351 -5.383 -27.473 1.00 72.56 451 LYS A CA 1
ATOM 3543 C C . LYS A 1 451 ? -10.304 -5.614 -26.301 1.00 72.56 451 LYS A C 1
ATOM 3545 O O . LYS A 1 451 ? -9.894 -6.133 -25.270 1.00 72.56 451 LYS A O 1
ATOM 3550 N N . VAL A 1 452 ? -11.592 -5.321 -26.493 1.00 66.12 452 VAL A N 1
ATOM 3551 C CA . VAL A 1 452 ? -12.645 -5.415 -25.454 1.00 66.12 452 VAL A CA 1
ATOM 3552 C C . VAL A 1 452 ? -12.622 -6.735 -24.667 1.00 66.12 452 VAL A C 1
ATOM 3554 O O . VAL A 1 452 ? -12.698 -6.717 -23.445 1.00 66.12 452 VAL A O 1
ATOM 3557 N N . LYS A 1 453 ? -12.431 -7.883 -25.335 1.00 66.56 453 LYS A N 1
ATOM 3558 C CA . LYS A 1 453 ? -12.352 -9.196 -24.659 1.00 66.56 453 LYS A CA 1
ATOM 3559 C C . LYS A 1 453 ? -11.174 -9.321 -23.683 1.00 66.56 453 LYS A C 1
ATOM 3561 O O . LYS A 1 453 ? -11.270 -10.068 -22.721 1.00 66.56 453 LYS A O 1
ATOM 3566 N N . PHE A 1 454 ? -10.073 -8.612 -23.925 1.00 74.88 454 PHE A N 1
ATOM 3567 C CA . PHE A 1 454 ? -8.917 -8.597 -23.027 1.00 74.88 454 PHE A CA 1
ATOM 3568 C C . PHE A 1 454 ? -9.143 -7.683 -21.817 1.00 74.88 454 PHE A C 1
ATOM 3570 O O . PHE A 1 454 ? -8.628 -7.967 -20.740 1.00 74.88 454 PHE A O 1
ATOM 3577 N N . LEU A 1 455 ? -9.961 -6.635 -21.960 1.00 85.25 455 LEU A N 1
ATOM 3578 C CA . LEU A 1 455 ? -10.269 -5.709 -20.868 1.00 85.25 455 LEU A CA 1
ATOM 3579 C C . LEU A 1 455 ? -10.922 -6.428 -19.680 1.00 85.25 455 LEU A C 1
ATOM 3581 O O . LEU A 1 455 ? -10.477 -6.270 -18.544 1.00 85.25 455 LEU A O 1
ATOM 3585 N N . GLU A 1 456 ? -11.930 -7.265 -19.937 1.00 88.56 456 GLU A N 1
ATOM 3586 C CA . GLU A 1 456 ? -12.614 -8.040 -18.889 1.00 88.56 456 GLU A CA 1
ATOM 3587 C C . GLU A 1 456 ? -11.670 -9.012 -18.173 1.00 88.56 456 GLU A C 1
ATOM 3589 O O . GLU A 1 456 ? -11.757 -9.182 -16.956 1.00 88.56 456 GLU A O 1
ATOM 3594 N N . VAL A 1 457 ? -10.729 -9.609 -18.910 1.00 92.94 457 VAL A N 1
ATOM 3595 C CA . VAL A 1 457 ? -9.718 -10.513 -18.354 1.00 92.94 457 VAL A CA 1
ATOM 3596 C C . VAL A 1 457 ? -8.803 -9.750 -17.391 1.00 92.94 457 VAL A C 1
ATOM 3598 O O . VAL A 1 457 ? -8.629 -10.178 -16.251 1.00 92.94 457 VAL A O 1
ATOM 3601 N N . PHE A 1 458 ? -8.274 -8.585 -17.776 1.00 95.31 458 PHE A N 1
ATOM 3602 C CA . PHE A 1 458 ? -7.412 -7.807 -16.876 1.00 95.31 458 PHE A CA 1
ATOM 3603 C C . PHE A 1 458 ? -8.142 -7.331 -15.619 1.00 95.31 458 PHE A C 1
ATOM 3605 O O . PHE A 1 458 ? -7.556 -7.366 -14.536 1.00 95.31 458 PHE A O 1
ATOM 3612 N N . ILE A 1 459 ? -9.421 -6.960 -15.733 1.00 95.44 459 ILE A N 1
ATOM 3613 C CA . ILE A 1 459 ? -10.278 -6.657 -14.579 1.00 95.44 459 ILE A CA 1
ATOM 3614 C C . ILE A 1 459 ? -10.404 -7.887 -13.674 1.00 95.44 459 ILE A C 1
ATOM 3616 O O . ILE A 1 459 ? -10.094 -7.797 -12.489 1.00 95.44 459 ILE A O 1
ATOM 3620 N N . LEU A 1 460 ? -10.769 -9.051 -14.215 1.00 95.75 460 LEU A N 1
ATOM 3621 C CA . LEU A 1 460 ? -10.920 -10.286 -13.439 1.00 95.75 460 LEU A CA 1
ATOM 3622 C C . LEU A 1 460 ? -9.640 -10.657 -12.675 1.00 95.75 460 LEU A C 1
ATOM 3624 O O . LEU A 1 460 ? -9.688 -10.925 -11.473 1.00 95.75 460 LEU A O 1
ATOM 3628 N N . HIS A 1 461 ? -8.496 -10.674 -13.359 1.00 97.56 461 HIS A N 1
ATOM 3629 C CA . HIS A 1 461 ? -7.221 -11.038 -12.745 1.00 97.56 461 HIS A CA 1
ATOM 3630 C C . HIS A 1 461 ? -6.754 -9.986 -11.721 1.00 97.56 461 HIS A C 1
ATOM 3632 O O . HIS A 1 461 ? -6.207 -10.361 -10.677 1.00 97.56 461 HIS A O 1
ATOM 3638 N N . SER A 1 462 ? -7.040 -8.697 -11.962 1.00 98.06 462 SER A N 1
ATOM 3639 C CA . SER A 1 462 ? -6.764 -7.616 -11.003 1.00 98.06 462 SER A CA 1
ATOM 3640 C C . SER A 1 462 ? -7.604 -7.776 -9.744 1.00 98.06 462 SER A C 1
ATOM 3642 O O . SER A 1 462 ? -7.078 -7.664 -8.642 1.00 98.06 462 SER A O 1
ATOM 3644 N N . GLU A 1 463 ? -8.901 -8.063 -9.877 1.00 97.75 463 GLU A N 1
ATOM 3645 C CA . GLU A 1 463 ? -9.795 -8.210 -8.724 1.00 97.75 463 GLU A CA 1
ATOM 3646 C C . GLU A 1 463 ? -9.426 -9.423 -7.866 1.00 97.75 463 GLU A C 1
ATOM 3648 O O . GLU A 1 463 ? -9.419 -9.297 -6.644 1.00 97.75 463 GLU A O 1
ATOM 3653 N N . LYS A 1 464 ? -8.993 -10.538 -8.473 1.00 98.00 464 LYS A N 1
ATOM 3654 C CA . LYS A 1 464 ? -8.422 -11.678 -7.730 1.00 98.00 464 LYS A CA 1
ATOM 3655 C C . LYS A 1 464 ? -7.187 -11.281 -6.915 1.00 98.00 464 LYS A C 1
ATOM 3657 O O . LYS A 1 464 ? -7.097 -11.606 -5.733 1.00 98.00 464 LYS A O 1
ATOM 3662 N N . ALA A 1 465 ? -6.250 -10.556 -7.527 1.00 98.56 465 ALA A N 1
ATOM 3663 C CA . ALA A 1 465 ? -5.055 -10.063 -6.844 1.00 98.56 465 ALA A CA 1
ATOM 3664 C C . ALA A 1 465 ? -5.414 -9.080 -5.711 1.00 98.56 465 ALA A C 1
ATOM 3666 O O . ALA A 1 465 ? -4.878 -9.172 -4.609 1.00 98.56 465 ALA A O 1
ATOM 3667 N N . LEU A 1 466 ? -6.369 -8.177 -5.943 1.00 98.62 466 LEU A N 1
ATOM 3668 C CA . LEU A 1 466 ? -6.855 -7.211 -4.953 1.00 98.62 466 LEU A CA 1
ATOM 3669 C C . LEU A 1 466 ? -7.579 -7.882 -3.779 1.00 98.62 466 LEU A C 1
ATOM 3671 O O . LEU A 1 466 ? -7.419 -7.438 -2.642 1.00 98.62 466 LEU A O 1
ATOM 3675 N N . ASP A 1 467 ? -8.324 -8.960 -4.022 1.00 96.00 467 ASP A N 1
ATOM 3676 C CA . ASP A 1 467 ? -8.952 -9.753 -2.962 1.00 96.00 467 ASP A CA 1
ATOM 3677 C C . ASP A 1 467 ? -7.901 -10.413 -2.056 1.00 96.00 467 ASP A C 1
ATOM 3679 O O . ASP A 1 467 ? -8.087 -10.472 -0.836 1.00 96.00 467 ASP A O 1
ATOM 3683 N N . LEU A 1 468 ? -6.776 -10.870 -2.619 1.00 96.69 468 LEU A N 1
ATOM 3684 C CA . LEU A 1 468 ? -5.641 -11.358 -1.833 1.00 96.69 468 LEU A CA 1
ATOM 3685 C C . LEU A 1 468 ? -4.977 -10.236 -1.035 1.00 96.69 468 LEU A C 1
ATOM 3687 O O . LEU A 1 468 ? -4.751 -10.393 0.165 1.00 96.69 468 LEU A O 1
ATOM 3691 N N . ILE A 1 469 ? -4.706 -9.092 -1.671 1.00 97.81 469 ILE A N 1
ATOM 3692 C CA . ILE A 1 469 ? -4.123 -7.920 -1.002 1.00 97.81 469 ILE A CA 1
ATOM 3693 C C . ILE A 1 469 ? -5.034 -7.465 0.144 1.00 97.81 469 ILE A C 1
ATOM 3695 O O . ILE A 1 469 ? -4.542 -7.112 1.210 1.00 97.81 469 ILE A O 1
ATOM 3699 N N . TRP A 1 470 ? -6.358 -7.538 0.001 1.00 95.88 470 TRP A N 1
ATOM 3700 C CA . TRP A 1 470 ? -7.279 -7.190 1.086 1.00 95.88 470 TRP A CA 1
ATOM 3701 C C . TRP A 1 470 ? -7.155 -8.149 2.277 1.00 95.88 470 TRP A C 1
ATOM 3703 O O . TRP A 1 470 ? -7.193 -7.719 3.429 1.00 95.88 470 TRP A O 1
ATOM 3713 N N . LYS A 1 471 ? -6.969 -9.445 2.007 1.00 90.69 471 LYS A N 1
ATOM 3714 C CA . LYS A 1 471 ? -6.840 -10.486 3.038 1.00 90.69 471 LYS A CA 1
ATOM 3715 C C . LYS A 1 471 ? -5.465 -10.502 3.716 1.00 90.69 471 LYS A C 1
ATOM 3717 O O . LYS A 1 471 ? -5.394 -10.830 4.895 1.00 90.69 471 LYS A O 1
ATOM 3722 N N . GLN A 1 472 ? -4.390 -10.197 2.983 1.00 91.38 472 GLN A N 1
ATOM 3723 C CA . GLN A 1 472 ? -3.008 -10.456 3.424 1.00 91.38 472 GLN A CA 1
ATOM 3724 C C . GLN A 1 472 ? -2.022 -9.291 3.201 1.00 91.38 472 GLN A C 1
ATOM 3726 O O . GLN A 1 472 ? -0.869 -9.368 3.614 1.00 91.38 472 GLN A O 1
ATOM 3731 N N . GLY A 1 473 ? -2.447 -8.188 2.583 1.00 91.56 473 GLY A N 1
ATOM 3732 C CA . GLY A 1 473 ? -1.590 -7.050 2.215 1.00 91.56 473 GLY A CA 1
ATOM 3733 C C . GLY A 1 473 ? -1.241 -6.091 3.359 1.00 91.56 473 GLY A C 1
ATOM 3734 O O . GLY A 1 473 ? -0.498 -5.133 3.148 1.00 91.56 473 GLY A O 1
ATOM 3735 N N . ILE A 1 474 ? -1.737 -6.333 4.578 1.00 91.56 474 ILE A N 1
ATOM 3736 C CA . ILE A 1 474 ? -1.298 -5.618 5.786 1.00 91.56 474 ILE A CA 1
ATOM 3737 C C . ILE A 1 474 ? -0.008 -6.263 6.302 1.00 91.56 474 ILE A C 1
ATOM 3739 O O . ILE A 1 474 ? 0.006 -7.106 7.199 1.00 91.56 474 ILE A O 1
ATOM 3743 N N . LEU A 1 475 ? 1.101 -5.878 5.678 1.00 90.50 475 LEU A N 1
ATOM 3744 C CA . LEU A 1 475 ? 2.403 -6.499 5.886 1.00 90.50 475 LEU A CA 1
ATOM 3745 C C . LEU A 1 475 ? 3.098 -5.931 7.124 1.00 90.50 475 LEU A C 1
ATOM 3747 O O . LEU A 1 475 ? 3.496 -4.768 7.145 1.00 90.50 475 LEU A O 1
ATOM 3751 N N . ARG A 1 476 ? 3.403 -6.784 8.108 1.00 87.75 476 ARG A N 1
ATOM 3752 C CA . ARG A 1 476 ? 4.244 -6.414 9.269 1.00 87.75 476 ARG A CA 1
ATOM 3753 C C . ARG A 1 476 ? 5.710 -6.118 8.904 1.00 87.75 476 ARG A C 1
ATOM 3755 O O . ARG A 1 476 ? 6.524 -5.897 9.792 1.00 87.75 476 ARG A O 1
ATOM 3762 N N . LYS A 1 477 ? 6.070 -6.135 7.615 1.00 89.56 477 LYS A N 1
ATOM 3763 C CA . LYS A 1 477 ? 7.422 -5.839 7.122 1.00 89.56 477 LYS A CA 1
ATOM 3764 C C . LYS A 1 477 ? 7.757 -4.341 7.173 1.00 89.56 477 LYS A C 1
ATOM 3766 O O . LYS A 1 477 ? 8.932 -4.010 7.261 1.00 89.56 477 LYS A O 1
ATOM 3771 N N . GLY A 1 478 ? 6.755 -3.461 7.156 1.00 89.06 478 GLY A N 1
ATOM 3772 C CA . GLY A 1 478 ? 6.968 -2.024 7.309 1.00 89.06 478 GLY A CA 1
ATOM 3773 C C . GLY A 1 478 ? 5.938 -1.165 6.568 1.00 89.06 478 GLY A C 1
ATOM 3774 O O . GLY A 1 478 ? 5.011 -1.690 5.945 1.00 89.06 478 GLY A O 1
ATOM 3775 N N . PRO A 1 479 ? 6.094 0.168 6.628 1.00 94.31 479 PRO A N 1
ATOM 3776 C CA . PRO A 1 479 ? 5.148 1.113 6.041 1.00 94.31 479 PRO A CA 1
ATOM 3777 C C . PRO A 1 479 ? 5.351 1.357 4.536 1.00 94.31 479 PRO A C 1
ATOM 3779 O O . PRO A 1 479 ? 4.441 1.885 3.905 1.00 94.31 479 PRO A O 1
ATOM 3782 N N . GLY A 1 480 ? 6.511 1.002 3.970 1.00 96.25 480 GLY A N 1
ATOM 3783 C CA . GLY A 1 480 ? 6.936 1.416 2.629 1.00 96.25 480 GLY A CA 1
ATOM 3784 C C . GLY A 1 480 ? 6.111 0.895 1.448 1.00 96.25 480 GLY A C 1
ATOM 3785 O O . GLY A 1 480 ? 5.181 0.097 1.583 1.00 96.25 480 GLY A O 1
ATOM 3786 N N . ILE A 1 481 ? 6.483 1.352 0.252 1.00 98.25 481 ILE A N 1
ATOM 3787 C CA . ILE A 1 481 ? 5.756 1.087 -1.001 1.00 98.25 481 ILE A CA 1
ATOM 3788 C C . ILE A 1 481 ? 6.245 -0.156 -1.752 1.00 98.25 481 ILE A C 1
ATOM 3790 O O . ILE A 1 481 ? 5.486 -0.729 -2.527 1.00 98.25 481 ILE A O 1
ATOM 3794 N N . CYS A 1 482 ? 7.473 -0.625 -1.512 1.00 98.31 482 CYS A N 1
ATOM 3795 C CA . CYS A 1 482 ? 7.997 -1.805 -2.203 1.00 98.31 482 CYS A CA 1
ATOM 3796 C C . CYS A 1 482 ? 7.380 -3.115 -1.685 1.00 98.31 482 CYS A C 1
ATOM 3798 O O . CYS A 1 482 ? 6.978 -3.994 -2.451 1.00 98.31 482 CYS A O 1
ATOM 3800 N N . HIS A 1 483 ? 7.318 -3.256 -0.364 1.00 96.06 483 HIS A N 1
ATOM 3801 C CA . HIS A 1 483 ? 6.887 -4.477 0.318 1.00 96.06 483 HIS A CA 1
ATOM 3802 C C . HIS A 1 483 ? 6.324 -4.169 1.714 1.00 96.06 483 HIS A C 1
ATOM 3804 O O . HIS A 1 483 ? 6.572 -4.891 2.679 1.00 96.06 483 HIS 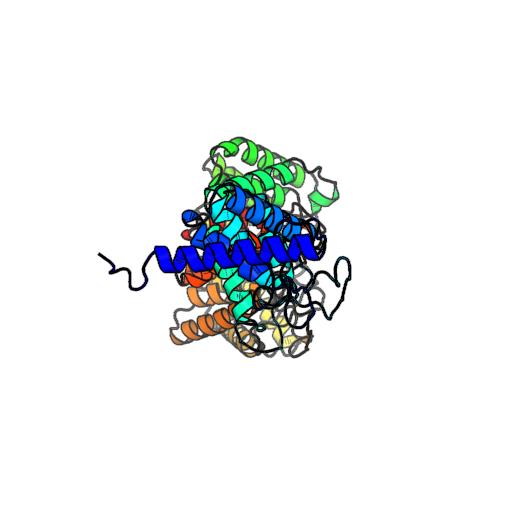A O 1
ATOM 3810 N N . GLY A 1 484 ? 5.597 -3.059 1.817 1.00 95.06 484 GLY A N 1
ATOM 3811 C CA . GLY A 1 484 ? 4.917 -2.612 3.025 1.00 95.06 484 GLY A CA 1
ATOM 3812 C C . GLY A 1 484 ? 3.460 -2.247 2.755 1.00 95.06 484 GLY A C 1
ATOM 3813 O O . GLY A 1 484 ? 2.946 -2.427 1.646 1.00 95.06 484 GLY A O 1
ATOM 3814 N N . VAL A 1 485 ? 2.791 -1.733 3.786 1.00 95.81 485 VAL A N 1
ATOM 3815 C CA . VAL A 1 485 ? 1.354 -1.419 3.732 1.00 95.81 485 VAL A CA 1
ATOM 3816 C C . VAL A 1 485 ? 1.041 -0.380 2.652 1.00 95.81 485 VAL A C 1
ATOM 3818 O O . VAL A 1 485 ? 0.082 -0.559 1.906 1.00 95.81 485 VAL A O 1
ATOM 3821 N N . ALA A 1 486 ? 1.853 0.671 2.491 1.00 98.06 486 ALA A N 1
ATOM 3822 C CA . ALA A 1 486 ? 1.585 1.690 1.474 1.00 98.06 486 ALA A CA 1
ATOM 3823 C C . ALA A 1 486 ? 1.583 1.116 0.046 1.00 98.06 486 ALA A C 1
ATOM 3825 O O . ALA A 1 486 ? 0.783 1.546 -0.782 1.00 98.06 486 ALA A O 1
ATOM 3826 N N . GLY A 1 487 ? 2.413 0.105 -0.235 1.00 98.06 487 GLY A N 1
ATOM 3827 C CA . GLY A 1 487 ? 2.455 -0.561 -1.542 1.00 98.06 487 GLY A CA 1
ATOM 3828 C C . GLY A 1 487 ? 1.140 -1.261 -1.885 1.00 98.06 487 GLY A C 1
ATOM 3829 O O . GLY A 1 487 ? 0.576 -1.037 -2.955 1.00 98.06 487 GLY A O 1
ATOM 3830 N N . GLY A 1 488 ? 0.602 -2.046 -0.945 1.00 97.88 488 GLY A N 1
ATOM 3831 C CA . GLY A 1 488 ? -0.726 -2.655 -1.093 1.00 97.88 488 GLY A CA 1
ATOM 3832 C C . GLY A 1 488 ? -1.842 -1.608 -1.197 1.00 97.88 488 GLY A C 1
ATOM 3833 O O . GLY A 1 488 ? -2.774 -1.760 -1.986 1.00 97.88 488 GLY A O 1
ATOM 3834 N N . GLY A 1 489 ? -1.712 -0.500 -0.462 1.00 98.31 489 GLY A N 1
ATOM 3835 C CA . GLY A 1 489 ? -2.630 0.635 -0.534 1.00 98.31 489 GLY A CA 1
ATOM 3836 C C . GLY A 1 489 ? -2.662 1.297 -1.916 1.00 98.31 489 GLY A C 1
ATOM 3837 O O . GLY A 1 489 ? -3.745 1.607 -2.420 1.00 98.31 489 GLY A O 1
ATOM 3838 N N . TYR A 1 490 ? -1.503 1.457 -2.562 1.00 98.75 490 TYR A N 1
ATOM 3839 C CA . TYR A 1 490 ? -1.408 1.980 -3.927 1.00 98.75 490 TYR A CA 1
ATOM 3840 C C . TYR A 1 490 ? -2.115 1.092 -4.949 1.00 98.75 490 TYR A C 1
ATOM 3842 O O . TYR A 1 490 ? -2.793 1.630 -5.821 1.00 98.75 490 TYR A O 1
ATOM 3850 N N . ALA A 1 491 ? -2.035 -0.237 -4.827 1.00 98.69 491 ALA A N 1
ATOM 3851 C CA . ALA A 1 491 ? -2.754 -1.137 -5.732 1.00 98.69 491 ALA A CA 1
ATOM 3852 C C . ALA A 1 491 ? -4.268 -0.852 -5.718 1.00 98.69 491 ALA A C 1
ATOM 3854 O O . ALA A 1 491 ? -4.886 -0.715 -6.775 1.00 98.69 491 ALA A O 1
ATOM 3855 N N . PHE A 1 492 ? -4.859 -0.654 -4.533 1.00 98.75 492 PHE A N 1
ATOM 3856 C CA . PHE A 1 492 ? -6.263 -0.248 -4.411 1.00 98.75 492 PHE A CA 1
ATOM 3857 C C . PHE A 1 492 ? -6.535 1.154 -4.952 1.00 98.75 492 PHE A C 1
ATOM 3859 O O . PHE A 1 492 ? -7.543 1.365 -5.627 1.00 98.75 492 PHE A O 1
ATOM 3866 N N . LEU A 1 493 ? -5.660 2.113 -4.653 1.00 98.69 493 LEU A N 1
ATOM 3867 C CA . LEU A 1 493 ? -5.848 3.510 -5.036 1.00 98.69 493 LEU A CA 1
ATOM 3868 C C . LEU A 1 493 ? -5.784 3.702 -6.557 1.00 98.69 493 LEU A C 1
ATOM 3870 O O . LEU A 1 493 ? -6.637 4.373 -7.136 1.00 98.69 493 LEU A O 1
ATOM 3874 N N . LEU A 1 494 ? -4.817 3.063 -7.213 1.00 98.75 494 LEU A N 1
ATOM 3875 C CA . LEU A 1 494 ? -4.656 3.096 -8.665 1.00 98.75 494 LEU A CA 1
ATOM 3876 C C . LEU A 1 494 ? -5.786 2.337 -9.368 1.00 98.75 494 LEU A C 1
ATOM 3878 O O . LEU A 1 494 ? -6.311 2.807 -10.376 1.00 98.75 494 LEU A O 1
ATOM 3882 N N . TYR A 1 495 ? -6.229 1.208 -8.810 1.00 98.56 495 TYR A N 1
ATOM 3883 C CA . TYR A 1 495 ? -7.379 0.487 -9.355 1.00 98.56 495 TYR A CA 1
ATOM 3884 C C . TYR A 1 495 ? -8.700 1.251 -9.164 1.00 98.56 495 TYR A C 1
ATOM 3886 O O . TYR A 1 495 ? -9.581 1.212 -10.027 1.00 98.56 495 TYR A O 1
ATOM 3894 N N . TYR A 1 496 ? -8.845 2.002 -8.067 1.00 98.31 496 TYR A N 1
ATOM 3895 C CA . TYR A 1 496 ? -9.939 2.960 -7.915 1.00 98.31 496 TYR A CA 1
ATOM 3896 C C . TYR A 1 496 ? -9.869 4.049 -8.985 1.00 98.31 496 TYR A C 1
ATOM 3898 O O . TYR A 1 496 ? -10.885 4.328 -9.614 1.00 98.31 496 TYR A O 1
ATOM 3906 N N . ARG A 1 497 ? -8.688 4.624 -9.234 1.00 97.19 497 ARG A N 1
ATOM 3907 C CA . ARG A 1 497 ? -8.511 5.630 -10.288 1.00 97.19 497 ARG A CA 1
ATOM 3908 C C . ARG A 1 497 ? -8.933 5.094 -11.661 1.00 97.19 497 ARG A C 1
ATOM 3910 O O . ARG A 1 497 ? -9.606 5.813 -12.393 1.00 97.19 497 ARG A O 1
ATOM 3917 N N . LEU A 1 498 ? -8.628 3.826 -11.957 1.00 96.06 498 LEU A N 1
ATOM 3918 C CA . LEU A 1 498 ? -9.081 3.143 -13.173 1.00 96.06 498 LEU A CA 1
ATOM 3919 C C . LEU A 1 498 ? -10.608 2.967 -13.232 1.00 96.06 498 LEU A C 1
ATOM 3921 O O . LEU A 1 498 ? -11.231 3.252 -14.247 1.00 96.06 498 LEU A O 1
ATOM 3925 N N . THR A 1 499 ? -11.209 2.431 -12.168 1.00 95.25 499 THR A N 1
ATOM 3926 C CA . THR A 1 499 ? -12.571 1.860 -12.229 1.00 95.25 499 THR A CA 1
ATOM 3927 C C . THR A 1 499 ? -13.660 2.727 -11.609 1.00 95.25 499 THR A C 1
ATOM 3929 O O . THR A 1 499 ? -14.842 2.441 -11.786 1.00 95.25 499 THR A O 1
ATOM 3932 N N . GLN A 1 500 ? -13.284 3.724 -10.807 1.00 95.25 500 GLN A N 1
ATOM 3933 C CA . GLN A 1 500 ? -14.167 4.547 -9.971 1.00 95.25 500 GLN A CA 1
ATOM 3934 C C . GLN A 1 500 ? -15.058 3.738 -9.001 1.00 95.25 500 GLN A C 1
ATOM 3936 O O . GLN A 1 500 ? -16.003 4.259 -8.405 1.00 95.25 500 GLN A O 1
ATOM 3941 N N . LYS A 1 501 ? -14.751 2.452 -8.772 1.00 93.06 501 LYS A N 1
ATOM 3942 C CA . LYS A 1 501 ? -15.478 1.590 -7.829 1.00 93.06 501 LYS A CA 1
ATOM 3943 C C . LYS A 1 501 ? -15.115 1.975 -6.389 1.00 93.06 501 LYS A C 1
ATOM 3945 O O . LYS A 1 501 ? -14.061 1.594 -5.879 1.00 93.06 501 LYS A O 1
ATOM 3950 N N . ALA A 1 502 ? -16.025 2.672 -5.704 1.00 92.25 502 ALA A N 1
ATOM 3951 C CA . ALA A 1 502 ? -15.817 3.267 -4.375 1.00 92.25 502 ALA A CA 1
ATOM 3952 C C . ALA A 1 502 ? -15.242 2.321 -3.297 1.00 92.25 502 ALA A C 1
ATOM 3954 O O . ALA A 1 502 ? -14.519 2.771 -2.407 1.00 92.25 502 ALA A O 1
ATOM 3955 N N . LYS A 1 503 ? -15.510 1.006 -3.380 1.00 93.50 503 LYS A N 1
ATOM 3956 C CA . LYS A 1 503 ? -14.959 0.016 -2.437 1.00 93.50 503 LYS A CA 1
ATOM 3957 C C . LYS A 1 503 ? -13.425 0.034 -2.385 1.00 93.50 503 LYS A C 1
ATOM 3959 O O . LYS A 1 503 ? -12.859 -0.086 -1.305 1.00 93.50 503 LYS A O 1
ATOM 3964 N N . TYR A 1 504 ? -12.752 0.254 -3.517 1.00 96.81 504 TYR A N 1
ATOM 3965 C CA . TYR A 1 504 ? -11.288 0.246 -3.569 1.00 96.81 504 TYR A CA 1
ATOM 3966 C C . TYR A 1 504 ? -10.678 1.524 -2.993 1.00 96.81 504 TYR A C 1
ATOM 3968 O O . TYR A 1 504 ? -9.670 1.448 -2.298 1.00 96.81 504 TYR A O 1
ATOM 3976 N N . LEU A 1 505 ? -11.335 2.679 -3.151 1.00 96.31 505 LEU A N 1
ATOM 3977 C CA . LEU A 1 505 ? -10.937 3.881 -2.412 1.00 96.31 505 LEU A CA 1
ATOM 3978 C C . LEU A 1 505 ? -11.049 3.648 -0.903 1.00 96.31 505 LEU A C 1
ATOM 3980 O O . LEU A 1 505 ? -10.154 4.023 -0.146 1.00 96.31 505 LEU A O 1
ATOM 3984 N N . LYS A 1 506 ? -12.119 2.978 -0.457 1.00 93.38 506 LYS A N 1
ATOM 3985 C CA . LYS A 1 506 ? -12.283 2.648 0.960 1.00 93.38 506 LYS A CA 1
ATOM 3986 C C . LYS A 1 506 ? -11.178 1.715 1.462 1.00 93.38 506 LYS A C 1
ATOM 3988 O O . LYS A 1 506 ? -10.667 1.936 2.557 1.00 93.38 506 LYS A O 1
ATOM 3993 N N . TYR A 1 507 ? -10.771 0.726 0.668 1.00 96.44 507 TYR A N 1
ATOM 3994 C CA . TYR A 1 507 ? -9.643 -0.148 1.002 1.00 96.44 507 TYR A CA 1
ATOM 3995 C C . TYR A 1 507 ? -8.322 0.623 1.087 1.00 96.44 507 TYR A C 1
ATOM 3997 O O . TYR A 1 507 ? -7.616 0.485 2.084 1.00 96.44 507 TYR A O 1
ATOM 4005 N N . ALA A 1 508 ? -8.032 1.513 0.132 1.00 97.56 508 ALA A N 1
ATOM 4006 C CA . ALA A 1 508 ? -6.856 2.384 0.195 1.00 97.56 508 ALA A CA 1
ATOM 4007 C C . ALA A 1 508 ? -6.855 3.260 1.465 1.00 97.56 508 ALA A C 1
ATOM 4009 O O . ALA A 1 508 ? -5.838 3.365 2.147 1.00 97.56 508 ALA A O 1
ATOM 4010 N N . GLN A 1 509 ? -8.005 3.824 1.849 1.00 95.81 509 GLN A N 1
ATOM 4011 C CA . GLN A 1 509 ? -8.146 4.582 3.099 1.00 95.81 509 GLN A CA 1
ATOM 4012 C C . GLN A 1 509 ? -7.924 3.709 4.345 1.00 95.81 509 GLN A C 1
ATOM 4014 O O . GLN A 1 509 ? -7.280 4.150 5.295 1.00 95.81 509 GLN A O 1
ATOM 4019 N N . CYS A 1 510 ? -8.417 2.468 4.364 1.00 93.62 510 CYS A N 1
ATOM 4020 C CA . CYS A 1 510 ? -8.129 1.531 5.453 1.00 93.62 510 CYS A CA 1
ATOM 4021 C C . CYS A 1 510 ? -6.624 1.251 5.569 1.00 93.62 510 CYS A C 1
ATOM 4023 O O . CYS A 1 510 ? -6.083 1.293 6.671 1.00 93.62 510 CYS A O 1
ATOM 4025 N N . PHE A 1 511 ? -5.941 1.041 4.442 1.00 96.44 511 PHE A N 1
ATOM 4026 C CA . PHE A 1 511 ? -4.492 0.841 4.404 1.00 96.44 511 PHE A CA 1
ATOM 4027 C C . PHE A 1 511 ? -3.732 2.083 4.881 1.00 96.44 511 PHE A C 1
ATOM 4029 O O . PHE A 1 511 ? -2.811 1.954 5.682 1.00 96.44 511 PHE A O 1
ATOM 4036 N N . ALA A 1 512 ? -4.154 3.283 4.469 1.00 96.06 512 ALA A N 1
ATOM 4037 C CA . ALA A 1 512 ? -3.589 4.544 4.952 1.00 96.06 512 ALA A CA 1
ATOM 4038 C C . ALA A 1 512 ? -3.696 4.645 6.474 1.00 96.06 512 ALA A C 1
ATOM 4040 O O . ALA A 1 512 ? -2.697 4.890 7.145 1.00 96.06 512 ALA A O 1
ATOM 4041 N N . ARG A 1 513 ? -4.889 4.364 7.011 1.00 91.75 513 ARG A N 1
ATOM 4042 C CA . ARG A 1 513 ? -5.151 4.373 8.450 1.00 91.75 513 ARG A CA 1
ATOM 4043 C C . ARG A 1 513 ? -4.259 3.411 9.219 1.00 91.75 513 ARG A C 1
ATOM 4045 O O . ARG A 1 513 ? -3.679 3.808 10.220 1.00 91.75 513 ARG A O 1
ATOM 4052 N N . ILE A 1 514 ? -4.151 2.170 8.757 1.00 90.69 514 ILE A N 1
ATOM 4053 C CA . ILE A 1 514 ? -3.301 1.165 9.404 1.00 90.69 514 ILE A CA 1
ATOM 4054 C C . ILE A 1 514 ? -1.830 1.587 9.337 1.00 90.69 514 ILE A C 1
ATOM 4056 O O . ILE A 1 514 ? -1.104 1.443 10.312 1.00 90.69 514 ILE A O 1
ATOM 4060 N N . ALA A 1 515 ? -1.385 2.148 8.212 1.00 91.50 515 ALA A N 1
ATOM 4061 C CA . ALA A 1 515 ? 0.016 2.497 8.024 1.00 91.50 515 ALA A CA 1
ATOM 4062 C C . ALA A 1 515 ? 0.500 3.646 8.932 1.00 91.50 515 ALA A C 1
ATOM 4064 O O . ALA A 1 515 ? 1.669 3.640 9.323 1.00 91.50 515 ALA A O 1
ATOM 4065 N N . TYR A 1 516 ? -0.365 4.609 9.282 1.00 88.62 516 TYR A N 1
ATOM 4066 C CA . TYR A 1 516 ? -0.032 5.665 10.252 1.00 88.62 516 TYR A CA 1
ATOM 4067 C C . TYR A 1 516 ? -0.435 5.335 11.698 1.00 88.62 516 TYR A C 1
ATOM 4069 O O . TYR A 1 516 ? -0.112 6.104 12.601 1.00 88.62 516 TYR A O 1
ATOM 4077 N N . ASP A 1 517 ? -1.123 4.217 11.943 1.00 87.25 517 ASP A N 1
ATOM 4078 C CA . ASP A 1 517 ? -1.502 3.802 13.292 1.00 87.25 517 ASP A CA 1
ATOM 4079 C C . ASP A 1 517 ? -0.266 3.459 14.139 1.00 87.25 517 ASP A C 1
ATOM 4081 O O . ASP A 1 517 ? 0.622 2.709 13.722 1.00 87.25 517 ASP A O 1
ATOM 4085 N N . GLN A 1 518 ? -0.201 4.006 15.355 1.00 83.12 518 GLN A N 1
ATOM 4086 C CA . GLN A 1 518 ? 0.981 3.861 16.201 1.00 83.12 518 GLN A CA 1
ATOM 4087 C C . GLN A 1 518 ? 1.153 2.430 16.722 1.00 83.12 518 GLN A C 1
ATOM 4089 O O . GLN A 1 518 ? 2.289 1.968 16.850 1.00 83.12 518 GLN A O 1
ATOM 4094 N N . ASN A 1 519 ? 0.061 1.707 16.996 1.00 78.31 519 ASN A N 1
ATOM 4095 C CA . ASN A 1 519 ? 0.147 0.320 17.454 1.00 78.31 519 ASN A CA 1
ATOM 4096 C C . ASN A 1 519 ? 0.694 -0.564 16.337 1.00 78.31 519 ASN A C 1
ATOM 4098 O O . ASN A 1 519 ? 1.617 -1.347 16.571 1.00 78.31 519 ASN A O 1
ATOM 4102 N N . PHE A 1 520 ? 0.199 -0.378 15.112 1.00 83.31 520 PHE A N 1
ATOM 4103 C CA . PHE A 1 520 ? 0.742 -1.065 13.947 1.00 83.31 520 PHE A CA 1
ATOM 4104 C C . PHE A 1 520 ? 2.226 -0.736 13.738 1.00 83.31 520 PHE A C 1
ATOM 4106 O O . PHE A 1 520 ? 3.041 -1.653 13.635 1.00 83.31 520 PHE A O 1
ATOM 4113 N N . ARG A 1 521 ? 2.607 0.550 13.740 1.00 83.94 521 ARG A N 1
ATOM 4114 C CA . ARG A 1 521 ? 4.010 0.969 13.559 1.00 83.94 521 ARG A CA 1
ATOM 4115 C C . ARG A 1 521 ? 4.945 0.400 14.628 1.00 83.94 521 ARG A C 1
ATOM 4117 O O . ARG A 1 521 ? 6.072 0.047 14.297 1.00 83.94 521 ARG A O 1
ATOM 4124 N N . ASN A 1 522 ? 4.484 0.279 15.873 1.00 81.44 522 ASN A N 1
ATOM 4125 C CA . ASN A 1 522 ? 5.266 -0.298 16.971 1.00 81.44 522 ASN A CA 1
ATOM 4126 C C . ASN A 1 522 ? 5.464 -1.818 16.834 1.00 81.44 522 ASN A C 1
ATOM 4128 O O . ASN A 1 522 ? 6.464 -2.346 17.314 1.00 81.44 522 ASN A O 1
ATOM 4132 N N . GLN A 1 523 ? 4.512 -2.524 16.217 1.00 82.31 523 GLN A N 1
ATOM 4133 C CA . GLN A 1 523 ? 4.587 -3.974 16.000 1.00 82.31 523 GLN A CA 1
ATOM 4134 C C . GLN A 1 523 ? 5.233 -4.353 14.660 1.00 82.31 523 GLN A C 1
ATOM 4136 O O . GLN A 1 523 ? 5.695 -5.484 14.488 1.00 82.31 523 GLN A O 1
ATOM 4141 N N . ALA A 1 524 ? 5.235 -3.440 13.690 1.00 88.00 524 ALA A N 1
ATOM 4142 C CA . ALA A 1 524 ? 5.869 -3.645 12.401 1.00 88.00 524 ALA A CA 1
ATOM 4143 C C . ALA A 1 524 ? 7.397 -3.679 12.540 1.00 88.00 524 ALA A C 1
ATOM 4145 O O . ALA A 1 524 ? 8.001 -3.008 13.378 1.00 88.00 524 ALA A O 1
ATOM 4146 N N . ARG A 1 525 ? 8.044 -4.455 11.671 1.00 90.44 525 ARG A N 1
ATOM 4147 C CA . ARG A 1 525 ? 9.499 -4.458 11.544 1.00 90.44 525 ARG A CA 1
ATOM 4148 C C . ARG A 1 525 ? 9.971 -3.068 11.117 1.00 90.44 525 ARG A C 1
ATOM 4150 O O . ARG A 1 525 ? 9.391 -2.453 10.223 1.00 90.44 525 ARG A O 1
ATOM 4157 N N . ARG A 1 526 ? 11.063 -2.605 11.723 1.00 89.50 526 ARG A N 1
ATOM 4158 C CA . ARG A 1 526 ? 11.782 -1.419 11.259 1.00 89.50 526 ARG A CA 1
ATOM 4159 C C . ARG A 1 526 ? 12.506 -1.752 9.942 1.00 89.50 526 ARG A C 1
ATOM 4161 O O . ARG A 1 526 ? 13.292 -2.696 9.956 1.00 89.50 526 ARG A O 1
ATOM 4168 N N . PRO A 1 527 ? 12.255 -1.022 8.838 1.00 90.25 527 PRO A N 1
ATOM 4169 C CA . PRO A 1 527 ? 12.974 -1.225 7.580 1.00 90.25 527 PRO A CA 1
ATOM 4170 C C . PRO A 1 527 ? 14.470 -0.929 7.716 1.00 90.25 527 PRO A C 1
ATOM 4172 O O . PRO A 1 527 ? 14.857 -0.147 8.590 1.00 90.25 527 PRO A O 1
ATOM 4175 N N . ASP A 1 528 ? 15.282 -1.481 6.814 1.00 90.62 528 ASP A N 1
ATOM 4176 C CA . ASP A 1 528 ? 16.732 -1.245 6.787 1.00 90.62 528 ASP A CA 1
ATOM 4177 C C . ASP A 1 528 ? 17.045 0.229 6.491 1.00 90.62 528 ASP A C 1
ATOM 4179 O O . ASP A 1 528 ? 17.924 0.816 7.121 1.00 90.62 528 ASP A O 1
ATOM 4183 N N . SER A 1 529 ? 16.244 0.860 5.621 1.00 92.19 529 SER A N 1
ATOM 4184 C CA . SER A 1 529 ? 16.266 2.307 5.362 1.00 92.19 529 SER A CA 1
ATOM 4185 C C . SER A 1 529 ? 14.948 2.983 5.788 1.00 92.19 529 SER A C 1
ATOM 4187 O O . SER A 1 529 ? 14.073 3.223 4.948 1.00 92.19 529 SER A O 1
ATOM 4189 N N . PRO A 1 530 ? 14.765 3.331 7.082 1.00 93.56 530 PRO A N 1
ATOM 4190 C CA . PRO A 1 530 ? 13.466 3.704 7.656 1.00 93.56 530 PRO A CA 1
ATOM 4191 C C . PRO A 1 530 ? 12.788 4.939 7.063 1.00 93.56 530 PRO A C 1
ATOM 4193 O O . PRO A 1 530 ? 11.562 5.016 7.103 1.00 93.56 530 PRO A O 1
ATOM 4196 N N . CYS A 1 531 ? 13.548 5.905 6.537 1.00 95.31 531 CYS A N 1
ATOM 4197 C CA . CYS A 1 531 ? 12.994 7.136 5.956 1.00 95.31 531 CYS A CA 1
ATOM 4198 C C . CYS A 1 531 ? 12.870 7.105 4.431 1.00 95.31 531 CYS A C 1
ATOM 4200 O O . CYS A 1 531 ? 12.189 7.963 3.880 1.00 95.31 531 CYS A O 1
ATOM 4202 N N . SER A 1 532 ? 13.443 6.083 3.790 1.00 96.88 532 SER A N 1
ATOM 4203 C CA . SER A 1 532 ? 13.535 5.994 2.337 1.00 96.88 532 SER A CA 1
ATOM 4204 C C . SER A 1 532 ? 12.196 6.028 1.608 1.00 96.88 532 SER A C 1
ATOM 4206 O O . SER A 1 532 ? 11.139 5.697 2.159 1.00 96.88 532 SER A O 1
ATOM 4208 N N . LEU A 1 533 ? 12.268 6.354 0.315 1.00 98.31 533 LEU A N 1
ATOM 4209 C CA . LEU A 1 533 ? 11.119 6.366 -0.577 1.00 98.31 533 LEU A CA 1
ATOM 4210 C C . LEU A 1 533 ? 10.495 4.974 -0.751 1.00 98.31 533 LEU A C 1
ATOM 4212 O O . LEU A 1 533 ? 9.275 4.871 -0.721 1.00 98.31 533 LEU A O 1
ATOM 4216 N N . PHE A 1 534 ? 11.279 3.904 -0.920 1.00 98.31 534 PHE A N 1
ATOM 4217 C CA . PHE A 1 534 ? 10.706 2.592 -1.258 1.00 98.31 534 PHE A CA 1
ATOM 4218 C C . PHE A 1 534 ? 10.459 1.657 -0.068 1.00 98.31 534 PHE A C 1
ATOM 4220 O O . PHE A 1 534 ? 9.470 0.917 -0.080 1.00 98.31 534 PHE A O 1
ATOM 4227 N N . GLU A 1 535 ? 11.299 1.686 0.965 1.00 96.69 535 GLU A N 1
ATOM 4228 C CA . GLU A 1 535 ? 11.159 0.799 2.135 1.00 96.69 535 GLU A CA 1
ATOM 4229 C C . GLU A 1 535 ? 10.544 1.510 3.342 1.00 96.69 535 GLU A C 1
ATOM 4231 O O . GLU A 1 535 ? 9.852 0.895 4.161 1.00 96.69 535 GLU A O 1
ATOM 4236 N N . GLY A 1 536 ? 10.802 2.811 3.442 1.00 95.38 536 GLY A N 1
ATOM 4237 C CA . GLY A 1 536 ? 10.547 3.617 4.618 1.00 95.38 536 GLY A CA 1
ATOM 4238 C C . GLY A 1 536 ? 9.289 4.477 4.565 1.00 95.38 536 GLY A C 1
ATOM 4239 O O . GLY A 1 536 ? 8.368 4.285 3.765 1.00 95.38 536 GLY A O 1
ATOM 4240 N N . ILE A 1 537 ? 9.259 5.454 5.469 1.00 97.44 537 ILE A N 1
ATOM 4241 C CA . ILE A 1 537 ? 8.146 6.390 5.618 1.00 97.44 537 ILE A CA 1
ATOM 4242 C C . ILE A 1 537 ? 8.037 7.414 4.482 1.00 97.44 537 ILE A C 1
ATOM 4244 O O . ILE A 1 537 ? 6.965 7.993 4.331 1.00 97.44 537 ILE A O 1
ATOM 4248 N N . GLY A 1 538 ? 9.069 7.615 3.653 1.00 98.25 538 GLY A N 1
ATOM 4249 C CA . GLY A 1 538 ? 8.988 8.491 2.478 1.00 98.25 538 GLY A CA 1
ATOM 4250 C C . GLY A 1 538 ? 7.953 8.001 1.459 1.00 98.25 538 GLY A C 1
ATOM 4251 O O . GLY A 1 538 ? 7.164 8.785 0.929 1.00 98.25 538 GLY A O 1
ATOM 4252 N N . GLY A 1 539 ? 7.874 6.685 1.248 1.00 98.44 539 GLY A N 1
ATOM 4253 C CA . GLY A 1 539 ? 6.846 6.074 0.401 1.00 98.44 539 GLY A CA 1
ATOM 4254 C C . GLY A 1 539 ? 5.446 6.154 1.002 1.00 98.44 539 GLY A C 1
ATOM 4255 O O . GLY A 1 539 ? 4.486 6.471 0.296 1.00 98.44 539 GLY A O 1
ATOM 4256 N N . LEU A 1 540 ? 5.334 5.920 2.316 1.00 98.38 540 LEU A N 1
ATOM 4257 C CA . LEU A 1 540 ? 4.078 6.109 3.047 1.00 98.38 540 LEU A CA 1
ATOM 4258 C C . LEU A 1 540 ? 3.594 7.555 2.932 1.00 98.38 540 LEU A C 1
ATOM 4260 O O . LEU A 1 540 ? 2.424 7.783 2.648 1.00 98.38 540 LEU A O 1
ATOM 4264 N N . LEU A 1 541 ? 4.488 8.527 3.098 1.00 98.69 541 LEU A N 1
ATOM 4265 C CA . LEU A 1 541 ? 4.169 9.940 2.951 1.00 98.69 541 LEU A CA 1
ATOM 4266 C C . LEU A 1 541 ? 3.538 10.207 1.579 1.00 98.69 541 LEU A C 1
ATOM 4268 O O . LEU A 1 541 ? 2.440 10.762 1.520 1.00 98.69 541 LEU A O 1
ATOM 4272 N N . CYS A 1 542 ? 4.179 9.761 0.493 1.00 98.81 542 CYS A N 1
ATOM 4273 C CA . CYS A 1 542 ? 3.640 9.933 -0.860 1.00 98.81 542 CYS A CA 1
ATOM 4274 C C . CYS A 1 542 ? 2.251 9.289 -0.999 1.00 98.81 542 CYS A C 1
ATOM 4276 O O . CYS A 1 542 ? 1.337 9.899 -1.547 1.00 98.81 542 CYS A O 1
ATOM 4278 N N . PHE A 1 543 ? 2.067 8.085 -0.444 1.00 98.75 543 PHE A N 1
ATOM 4279 C CA . PHE A 1 543 ? 0.772 7.402 -0.444 1.00 98.75 543 PHE A CA 1
ATOM 4280 C C . PHE A 1 543 ? -0.319 8.207 0.274 1.00 98.75 543 PHE A C 1
ATOM 4282 O O . PHE A 1 543 ? -1.422 8.344 -0.250 1.00 98.75 543 PHE A O 1
ATOM 4289 N N . LEU A 1 544 ? -0.030 8.784 1.445 1.00 98.56 544 LEU A N 1
ATOM 4290 C CA . LEU A 1 544 ? -0.999 9.605 2.181 1.00 98.56 544 LEU A CA 1
ATOM 4291 C C . LEU A 1 544 ? -1.377 10.885 1.421 1.00 98.56 544 LEU A C 1
ATOM 4293 O O . LEU A 1 544 ? -2.544 11.287 1.444 1.00 98.56 544 LEU A O 1
ATOM 4297 N N . VAL A 1 545 ? -0.416 11.498 0.721 1.00 98.56 545 VAL A N 1
ATOM 4298 C CA . VAL A 1 545 ? -0.679 12.623 -0.192 1.00 98.56 545 VAL A CA 1
ATOM 4299 C C . VAL A 1 545 ? -1.644 12.189 -1.295 1.00 98.56 545 VAL A C 1
ATOM 4301 O O . VAL A 1 545 ? -2.656 12.853 -1.515 1.00 98.56 545 VAL A O 1
ATOM 4304 N N . ASP A 1 546 ? -1.406 11.045 -1.926 1.00 98.56 546 ASP A N 1
ATOM 4305 C CA . ASP A 1 546 ? -2.240 10.562 -3.028 1.00 98.56 546 ASP A CA 1
ATOM 4306 C C . ASP A 1 546 ? -3.632 10.093 -2.584 1.00 98.56 546 ASP A C 1
ATOM 4308 O O . ASP A 1 546 ? -4.612 10.310 -3.297 1.00 98.56 546 ASP A O 1
ATOM 4312 N N . VAL A 1 547 ? -3.776 9.536 -1.377 1.00 98.19 547 VAL A N 1
ATOM 4313 C CA . VAL A 1 547 ? -5.097 9.229 -0.794 1.00 98.19 547 VAL A CA 1
ATOM 4314 C C . VAL A 1 547 ? -5.930 10.503 -0.605 1.00 98.19 547 VAL A C 1
ATOM 4316 O O . VAL A 1 547 ? -7.158 10.449 -0.702 1.00 98.19 547 VAL A O 1
ATOM 4319 N N . SER A 1 548 ? -5.290 11.655 -0.372 1.00 96.81 548 SER A N 1
ATOM 4320 C CA . SER A 1 548 ? -5.986 12.944 -0.264 1.00 96.81 548 SER A CA 1
ATOM 4321 C C . SER A 1 548 ? -6.491 13.479 -1.610 1.00 96.81 548 SER A C 1
ATOM 4323 O O . SER A 1 548 ? -7.450 14.251 -1.629 1.00 96.81 548 SER A O 1
ATOM 4325 N N . ASN A 1 549 ? -5.889 13.045 -2.725 1.00 95.94 549 ASN A N 1
ATOM 4326 C CA . ASN A 1 549 ? -6.316 13.389 -4.080 1.00 95.94 549 ASN A CA 1
ATOM 4327 C C . ASN A 1 549 ? -6.249 12.170 -5.029 1.00 95.94 549 ASN A C 1
ATOM 4329 O O . ASN A 1 549 ? -5.381 12.105 -5.906 1.00 95.94 549 ASN A O 1
ATOM 4333 N N . PRO A 1 550 ? -7.200 11.221 -4.913 1.00 96.06 550 PRO A N 1
ATOM 4334 C CA . PRO A 1 550 ? -7.160 9.955 -5.651 1.00 96.06 550 PRO A CA 1
ATOM 4335 C C . PRO A 1 550 ? -7.131 10.100 -7.178 1.00 96.06 550 PRO A C 1
ATOM 4337 O O . PRO A 1 550 ? -6.622 9.227 -7.874 1.00 96.06 550 PRO A O 1
ATOM 4340 N N . SER A 1 551 ? -7.676 11.201 -7.708 1.00 95.06 551 SER A N 1
ATOM 4341 C CA . SER A 1 551 ? -7.721 11.469 -9.152 1.00 95.06 551 SER A CA 1
ATOM 4342 C C . SER A 1 551 ? -6.340 11.707 -9.771 1.00 95.06 551 SER A C 1
ATOM 4344 O O . SER A 1 551 ? -6.150 11.451 -10.959 1.00 95.06 551 SER A O 1
ATOM 4346 N N . MET A 1 552 ? -5.373 12.137 -8.956 1.00 94.81 552 MET A N 1
ATOM 4347 C CA . MET A 1 552 ? -4.001 12.443 -9.367 1.00 94.81 552 MET A CA 1
ATOM 4348 C C . MET A 1 552 ? -2.990 11.387 -8.903 1.00 94.81 552 MET A C 1
ATOM 4350 O O . MET A 1 552 ? -1.797 11.551 -9.147 1.00 94.81 552 MET A O 1
ATOM 4354 N N . ALA A 1 553 ? -3.453 10.316 -8.251 1.00 97.19 553 ALA A N 1
ATOM 4355 C CA . ALA A 1 553 ? -2.589 9.334 -7.611 1.00 97.19 553 ALA A CA 1
ATOM 4356 C C . ALA A 1 553 ? -1.662 8.621 -8.607 1.00 97.19 553 ALA A C 1
ATOM 4358 O O . ALA A 1 553 ? -2.123 8.116 -9.637 1.00 97.19 553 ALA A O 1
ATOM 4359 N N . GLN A 1 554 ? -0.371 8.544 -8.288 1.00 97.06 554 GLN A N 1
ATOM 4360 C CA . GLN A 1 554 ? 0.663 7.890 -9.088 1.00 97.06 554 GLN A CA 1
ATOM 4361 C C . GLN A 1 554 ? 1.640 7.153 -8.179 1.00 97.06 554 GLN A C 1
ATOM 4363 O O . GLN A 1 554 ? 2.150 7.717 -7.216 1.00 97.06 554 GLN A O 1
ATOM 4368 N N . PHE A 1 555 ? 1.976 5.908 -8.522 1.00 98.31 555 PHE A N 1
ATOM 4369 C CA . PHE A 1 555 ? 3.045 5.225 -7.801 1.00 98.31 555 PHE A CA 1
ATOM 4370 C C . PHE A 1 555 ? 4.373 5.980 -8.007 1.00 98.31 555 PHE A C 1
ATOM 4372 O O . PHE A 1 555 ? 4.746 6.228 -9.161 1.00 98.31 555 PHE A O 1
ATOM 4379 N N . PRO A 1 556 ? 5.093 6.354 -6.931 1.00 98.25 556 PRO A N 1
ATOM 4380 C CA . PRO A 1 556 ? 6.287 7.186 -7.025 1.00 98.25 556 PRO A CA 1
ATOM 4381 C C . PRO A 1 556 ? 7.325 6.624 -7.999 1.00 98.25 556 PRO A C 1
ATOM 4383 O O . PRO A 1 556 ? 7.750 5.479 -7.867 1.00 98.25 556 PRO A O 1
ATOM 4386 N N . LEU A 1 557 ? 7.737 7.447 -8.971 1.00 98.19 557 LEU A N 1
ATOM 4387 C CA . LEU A 1 557 ? 8.772 7.142 -9.974 1.00 98.19 557 LEU A CA 1
ATOM 4388 C C . LEU A 1 557 ? 8.493 5.925 -10.884 1.00 98.19 557 LEU A C 1
ATOM 4390 O O . LEU A 1 557 ? 9.332 5.575 -11.704 1.00 98.19 557 LEU A O 1
ATOM 4394 N N . VAL A 1 558 ? 7.318 5.295 -10.801 1.00 97.88 558 VAL A N 1
ATOM 4395 C CA . VAL A 1 558 ? 6.893 4.222 -11.719 1.00 97.88 558 VAL A CA 1
ATOM 4396 C C . VAL A 1 558 ? 5.451 4.504 -12.162 1.00 97.88 558 VAL A C 1
ATOM 4398 O O . VAL A 1 558 ? 4.517 3.810 -11.748 1.00 97.88 558 VAL A O 1
ATOM 4401 N N . PRO A 1 559 ? 5.235 5.580 -12.940 1.00 95.75 559 PRO A N 1
ATOM 4402 C CA . PRO A 1 559 ? 3.902 6.103 -13.200 1.00 95.75 559 PRO A CA 1
ATOM 4403 C C . PRO A 1 559 ? 3.125 5.257 -14.215 1.00 95.75 559 PRO A C 1
ATOM 4405 O O . PRO A 1 559 ? 3.686 4.476 -14.987 1.00 95.75 559 PRO A O 1
ATOM 4408 N N . ILE A 1 560 ? 1.810 5.467 -14.232 1.00 96.94 560 ILE A N 1
ATOM 4409 C CA . ILE A 1 560 ? 0.869 4.883 -15.192 1.00 96.94 560 ILE A CA 1
ATOM 4410 C C . ILE A 1 560 ? 0.139 6.023 -15.912 1.00 96.94 560 ILE A C 1
ATOM 4412 O O . ILE A 1 560 ? -0.324 6.976 -15.279 1.00 96.94 560 ILE A O 1
ATOM 4416 N N . ILE A 1 561 ? 0.009 5.930 -17.236 1.00 94.81 561 ILE A N 1
ATOM 4417 C CA . ILE A 1 561 ? -0.775 6.884 -18.031 1.00 94.81 561 ILE A CA 1
ATOM 4418 C C . ILE A 1 561 ? -2.257 6.506 -17.920 1.00 94.81 561 ILE A C 1
ATOM 4420 O O . ILE A 1 561 ? -2.698 5.586 -18.599 1.00 94.81 561 ILE A O 1
ATOM 4424 N N . PHE A 1 562 ? -2.999 7.209 -17.063 1.00 90.75 562 PHE A N 1
ATOM 4425 C CA . PHE A 1 562 ? -4.465 7.213 -17.048 1.00 90.75 562 PHE A CA 1
ATOM 4426 C C . PHE A 1 562 ? -4.918 8.419 -17.881 1.00 90.75 562 PHE A C 1
ATOM 4428 O O . PHE A 1 562 ? -4.450 9.524 -17.598 1.00 90.75 562 PHE A O 1
ATOM 4435 N N . GLU A 1 563 ? -5.725 8.189 -18.917 1.00 74.31 563 GLU A N 1
ATOM 4436 C CA . GLU A 1 563 ? -6.224 9.222 -19.846 1.00 74.31 563 GLU A CA 1
ATOM 4437 C C . GLU A 1 563 ? -7.071 10.309 -19.175 1.00 74.31 563 GLU A C 1
ATOM 4439 O O . GLU A 1 563 ? -7.759 10.003 -18.169 1.00 74.31 563 GLU A O 1
#

Secondary structure (DSSP, 8-state):
----SS-HHHHHHHHHHHHHHHHHHHHHTT-SSS----BTTB-B-STTTSHHHHHHHHHHTGGG--HHHHHHHHHHHHHHHHT--TTS---SBGGGTT---GGG---SSSSSHHHHHHHHHHHHHHH--HHHHHHHHHHHHHHHHH-S-TT-S-TTTSHHHHHHHHHHHHHHH-----HHHHHHHHHHHHHHHHHPPPPSGGGTSTTTTSHHHHHHHHHHHTTT-GGGHHHHHHHHHHHHHHHHHS--GGGTT-STTSHHHHHHHHHHHHHHHHSS--HHHHHHHHHHHHHHTSTTSSTT--SSSSSSHHHHHHHHHHHHHHH-S--S-HHHHHHHHHHHHHHHHHHHHHTT-SSSS---BTTB-B-STTTSHHHHHHHHHHTGGGS-HHHHHHHHHHHHHHHHT--TTS---SBGGGTT---GGG---SSSSSHHHHHHHHHHHHHH---HHHHHHHHHHHHHHHHHHHHH---TT-SSTTTSHHHHHHHHHHHHHHH--HHHHHHHHHHHHHHH-HHHHHHSPPPSSTTSSSSSHHHHHHHHHHHHSGGG---TTS-----